Protein AF-0000000081106761 (afdb_homodimer)

InterPro domains:
  IPR008030 NmrA-like domain [PF05368] (8-275)
  IPR036291 NAD(P)-binding domain superfamily [SSF51735] (8-265)
  IPR051604 Ergot Alkaloid Biosynthesis Oxidoreductase [PTHR43162] (6-303)

Nearest PDB structures (foldseek):
  2vrc-assembly1_C  TM=8.732E-01  e=3.080E-19  Citrobacter sp. MY-5
  2vrb-assembly1_A-2  TM=8.674E-01  e=7.110E-19  Citrobacter sp. MY-5
  2jl1-assembly1_A-2  TM=8.620E-01  e=8.013E-19  Citrobacter sp. MY-5
  2vrc-assembly1_D  TM=8.469E-01  e=5.274E-19  Citrobacter sp. MY-5
  3c3x-assembly2_B  TM=8.012E-01  e=5.705E-14  Ocimum basilicum

Foldseek 3Di:
DPPQAFAEEQECCLPDFLNLNVLLLLVCLVVVGEHEYEDQDDDVSLVVSVVSVYRYAHADLLDLVRQLVSCERHQHYEDDDDQDPCLLSSLLSNLVSVLVHPRHPEYEYEAADVLVVDDPVRDFQAPSSVSRNVSVVNNLVSPGQYEYEHEYAACLPCLNFQQQQVVCVVPLEHEAQLPFFKAFHFRSNLSSVLVNLCRVVVPVGGPHYDYDGHDIDTPQVLQVLVCLQVVHHHGYDHDDLVVVCVVVCVVDVDDPNVSSNVSRVSVCRNVRNNRDDDQRSCVRVVDHTDRSSRVCNVPVVSRYHD/DPPQAFAEEQECCLPDFLNLNVLLLLVCLVVVGEYEYEDQDDDVSLVVSVVSVYRYAHADLLDLVRQLVSCERHQHYEDDDDQDPCLLSSLLSNLVSVLVHPRHPEYEYEAADVLVVDDPVRDFQAPSSVSRNVSVVNNLVSPGQYEYEHEYAACLPCLNFQQQQVVCVVPLEREAQLPFFKAFHFRSNLSSVLVNLCRVVVVVGGPHYFYDGHDIDTPQVLQVLVCLQVVHHHGYDHDDLVVVCVVVVVVDVDDPNVSSNVSRVSVCRNVRVNRDDDQRSCVRVVDHTDRSSRVCNVPVVSRYHD

Organism: NCBI:txid173218

Secondary structure (DSSP, 8-state):
--TTTSPEEESSTT-SSTTHHHHHHHHHHHTT--EEEEESS-SHHHHHHHHTT-EEEE--TT-HHHHHHHHTT-SEEEE---S-TTHHHHHHHHHHHHHTSTT--EEEEE--GGGGG--SSS--S-HHHHHHHHHHHHHHHTT--EEEEEE--BTTSTTTTHHHHHHHHHHSEE--TTTT-EE--B-HHHHHHHHHHHHHSGGGTTT-EEEE----EEHHHHHHHHHHHHTS--EE-PPPHHHHHHHHHTTS---HHHHHHHHHHHHHHHTTTT-----HHHHHHSSPPPPHHHHHHH-GGGSS--/--TTTSPEEESSTT-SSTTHHHHHHHHHHHTT--EEEEESS-SHHHHHHHHTT-EEEE--TT-HHHHHHHHTT-SEEEE---S-TTHHHHHHHHHHHHHTSTT--EEEEE--GGGGG--SSS--S-HHHHHHHHHHHHHHHTT--EEEEEE--BTTSTTTTHHHHHHHHHHSEE--TTTT-EE--B-HHHHHHHHHHHHHSGGGTTT-EEEE----EEHHHHHHHHHHHHTS--EE-PPPHHHHHHHHHTTS---HHHHHHHHHHHHHHHTTTT-----HHHHHHSSPPPPHHHHHHH-GGGSS--

Radius of gyration: 27.74 Å; Cα contacts (8 Å, |Δi|>4): 1288; chains: 2; bounding box: 49×84×64 Å

Solvent-accessible surface area (backbone atoms only — not comparable to full-atom values): 31529 Å² total; per-residue (Å²): 126,58,83,84,62,36,29,33,33,28,29,37,24,65,42,72,85,52,23,36,31,34,47,34,52,51,55,42,33,74,69,72,40,51,33,32,35,28,27,78,59,90,47,73,61,47,50,55,45,42,73,60,66,32,46,75,43,73,36,52,56,79,37,38,59,44,42,38,66,69,46,65,70,27,31,37,34,40,47,37,75,70,94,49,93,55,45,40,58,29,46,52,34,48,50,54,34,49,70,72,36,77,69,56,64,32,39,38,35,60,57,43,41,71,42,77,73,44,55,63,73,43,77,76,83,17,66,53,55,53,36,48,42,52,39,52,53,50,48,67,35,61,72,58,44,32,24,40,37,15,38,45,56,46,38,67,35,53,82,60,21,24,50,35,34,40,30,35,72,74,71,31,28,33,73,47,46,32,61,83,22,29,38,12,43,17,42,34,66,58,53,19,52,50,51,48,51,42,71,75,46,36,86,83,38,54,79,36,73,47,56,36,28,11,58,69,36,35,48,62,58,47,22,49,32,50,16,66,46,73,74,47,81,40,44,58,44,68,38,55,58,71,63,47,50,57,61,50,54,71,67,47,91,59,57,69,65,57,45,41,32,52,53,37,49,41,54,35,24,45,70,44,73,38,59,51,75,50,63,45,43,29,73,75,70,74,42,76,52,52,47,68,26,57,53,38,60,75,42,52,85,67,54,35,49,128,128,57,82,84,63,36,30,34,33,28,29,37,26,65,41,71,84,52,24,35,32,35,48,34,51,51,55,41,32,74,69,72,41,50,34,33,34,28,27,78,59,90,48,73,59,47,49,54,45,43,73,60,67,32,45,76,43,73,37,53,57,78,35,39,58,43,41,38,66,70,45,64,71,27,31,38,34,40,47,36,73,71,94,49,93,54,45,40,58,29,45,51,34,49,50,56,35,50,69,73,38,78,69,56,64,33,38,38,34,60,57,43,42,70,42,77,74,44,56,62,73,42,77,74,83,18,66,52,55,52,37,48,42,51,36,51,52,51,49,66,35,61,72,58,43,34,24,40,38,16,39,45,55,46,39,67,36,53,83,60,21,24,50,34,35,39,31,35,71,73,72,29,28,33,73,47,46,32,61,82,21,29,38,12,44,17,41,35,65,58,53,19,53,51,50,49,51,42,72,77,47,37,85,83,39,54,78,36,72,47,56,36,28,11,58,69,35,36,48,62,56,47,21,49,31,50,16,66,46,73,72,47,81,41,41,59,44,68,37,57,58,71,62,46,50,57,60,50,55,70,66,48,91,59,57,71,65,57,45,42,31,52,54,38,49,42,53,35,22,45,71,42,73,39,58,51,76,50,61,44,44,29,72,74,71,74,42,76,51,53,45,69,26,57,54,39,63,75,42,51,86,67,55,35,49,127

Sequence (612 aa):
MSDLEAPILVTGAAGRVGGVGRRVVKLLRAANLPVRAHVRQDDSRADHLRSLGAEVVVADLLKSEEVLPILQGCRKVFFCTSVSADYLEATVVMAAAARATSGIEVLVNMSQMTVAEMDLTHTTDSPQHKLQWLSEQILNWSGLPVTHLRPTVFQENFLFWQLPAAGIKQSGTIRLPFGQGCISPIASNDVAEVAVQILLNPSQYISKSVELTGPNSDMFELAKEYSNAIGTPVKYVPAQLDDWTEKVFKVATLPSHTYNHILTMVKLVEAGRYDRYTNSVESILGRPAASISSTIRQDPSRFQPFMSDLEAPILVTGAAGRVGGVGRRVVKLLRAANLPVRAHVRQDDSRADHLRSLGAEVVVADLLKSEEVLPILQGCRKVFFCTSVSADYLEATVVMAAAARATSGIEVLVNMSQMTVAEMDLTHTTDSPQHKLQWLSEQILNWSGLPVTHLRPTVFQENFLFWQLPAAGIKQSGTIRLPFGQGCISPIASNDVAEVAVQILLNPSQYISKSVELTGPNSDMFELAKEYSNAIGTPVKYVPAQLDDWTEKVFKVATLPSHTYNHILTMVKLVEAGRYDRYTNSVESILGRPAASISSTIRQDPSRFQPF

Structure (mmCIF, N/CA/C/O backbone):
data_AF-0000000081106761-model_v1
#
loop_
_entity.id
_entity.type
_entity.pdbx_description
1 polymer 'NmrA-like domain-containing protein'
#
loop_
_atom_site.group_PDB
_atom_site.id
_atom_site.type_symbol
_atom_site.label_atom_id
_atom_site.label_alt_id
_atom_site.label_comp_id
_atom_site.label_asym_id
_atom_site.label_entity_id
_atom_site.label_seq_id
_atom_site.pdbx_PDB_ins_code
_atom_site.Cartn_x
_atom_site.Cartn_y
_atom_site.Cartn_z
_atom_site.occupancy
_atom_site.B_iso_or_equiv
_atom_site.auth_seq_id
_atom_site.auth_comp_id
_atom_site.auth_asym_id
_atom_site.auth_atom_id
_atom_site.pdbx_PDB_model_num
ATOM 1 N N . MET A 1 1 ? 24.766 -3.381 -23.125 1 42.78 1 MET A N 1
ATOM 2 C CA . MET A 1 1 ? 24.875 -4.824 -22.938 1 42.78 1 MET A CA 1
ATOM 3 C C . MET A 1 1 ? 23.891 -5.578 -23.812 1 42.78 1 MET A C 1
ATOM 5 O O . MET A 1 1 ? 22.75 -5.148 -23.969 1 42.78 1 MET A O 1
ATOM 9 N N . SER A 1 2 ? 24.219 -6.473 -24.625 1 48.66 2 SER A N 1
ATOM 10 C CA . SER A 1 2 ? 23.344 -7.242 -25.5 1 48.66 2 SER A CA 1
ATOM 11 C C . SER A 1 2 ? 22.25 -7.949 -24.703 1 48.66 2 SER A C 1
ATOM 13 O O . SER A 1 2 ? 22.406 -8.188 -23.5 1 48.66 2 SER A O 1
ATOM 15 N N . ASP A 1 3 ? 20.969 -7.891 -25.094 1 54.81 3 ASP A N 1
ATOM 16 C CA . ASP A 1 3 ? 19.844 -8.617 -24.516 1 54.81 3 ASP A CA 1
ATOM 17 C C . ASP A 1 3 ? 20.312 -9.938 -23.906 1 54.81 3 ASP A C 1
ATOM 19 O O . ASP A 1 3 ? 19.781 -10.367 -22.875 1 54.81 3 ASP A O 1
ATOM 23 N N . LEU A 1 4 ? 21.359 -10.516 -24.531 1 61.94 4 LEU A N 1
ATOM 24 C CA . LEU A 1 4 ? 21.844 -11.836 -24.141 1 61.94 4 LEU A CA 1
ATOM 25 C C . LEU A 1 4 ? 22.703 -11.742 -22.875 1 61.94 4 LEU A C 1
ATOM 27 O O . LEU A 1 4 ? 22.906 -12.742 -22.188 1 61.94 4 LEU A O 1
ATOM 31 N N . GLU A 1 5 ? 22.859 -10.477 -22.5 1 78.88 5 GLU A N 1
ATOM 32 C CA . GLU A 1 5 ? 23.812 -10.383 -21.391 1 78.88 5 GLU A CA 1
ATOM 33 C C . GLU A 1 5 ? 23.156 -9.773 -20.156 1 78.88 5 GLU A C 1
ATOM 35 O O . GLU A 1 5 ? 23.656 -9.93 -19.031 1 78.88 5 GLU A O 1
ATOM 40 N N . ALA A 1 6 ? 21.984 -9.305 -20.266 1 92.5 6 ALA A N 1
ATOM 41 C CA . ALA A 1 6 ? 21.375 -8.656 -19.109 1 92.5 6 ALA A CA 1
ATOM 42 C C . ALA A 1 6 ? 20.625 -9.664 -18.234 1 92.5 6 ALA A C 1
ATOM 44 O O . ALA A 1 6 ? 19.797 -10.43 -18.75 1 92.5 6 ALA A O 1
ATOM 45 N N . PRO A 1 7 ? 20.922 -9.75 -17.016 1 96.94 7 PRO A N 1
ATOM 46 C CA . PRO A 1 7 ? 20.234 -10.719 -16.156 1 96.94 7 PRO A CA 1
ATOM 47 C C . PRO A 1 7 ? 18.734 -10.461 -16.062 1 96.94 7 PRO A C 1
ATOM 49 O O . PRO A 1 7 ? 18.312 -9.297 -16.062 1 96.94 7 PRO A O 1
ATOM 52 N N . ILE A 1 8 ? 17.984 -11.523 -16.047 1 98.44 8 ILE A N 1
ATOM 53 C CA . ILE A 1 8 ? 16.547 -11.461 -15.766 1 98.44 8 ILE A CA 1
ATOM 54 C C . ILE A 1 8 ? 16.312 -11.539 -14.266 1 98.44 8 ILE A C 1
ATOM 56 O O . ILE A 1 8 ? 16.734 -12.492 -13.602 1 98.44 8 ILE A O 1
ATOM 60 N N . LEU A 1 9 ? 15.672 -10.516 -13.695 1 98.69 9 LEU A N 1
ATOM 61 C CA . LEU A 1 9 ? 15.375 -10.516 -12.266 1 98.69 9 LEU A CA 1
ATOM 62 C C . LEU A 1 9 ? 14.141 -11.359 -11.961 1 98.69 9 LEU A C 1
ATOM 64 O O . LEU A 1 9 ? 13.086 -11.164 -12.578 1 98.69 9 LEU A O 1
ATOM 68 N N . VAL A 1 10 ? 14.281 -12.281 -11.086 1 98.38 10 VAL A N 1
ATOM 69 C CA . VAL A 1 10 ? 13.172 -13.086 -10.57 1 98.38 10 VAL A CA 1
ATOM 70 C C . VAL A 1 10 ? 13.047 -12.891 -9.062 1 98.38 10 VAL A C 1
ATOM 72 O O . VAL A 1 10 ? 13.969 -13.219 -8.305 1 98.38 10 VAL A O 1
ATOM 75 N N . THR A 1 11 ? 11.922 -12.344 -8.633 1 97.25 11 THR A N 1
ATOM 76 C CA . THR A 1 11 ? 11.734 -12.172 -7.199 1 97.25 11 THR A CA 1
ATOM 77 C C . THR A 1 11 ? 11.023 -13.375 -6.594 1 97.25 11 THR A C 1
ATOM 79 O O . THR A 1 11 ? 10.398 -14.156 -7.312 1 97.25 11 THR A O 1
ATOM 82 N N . GLY A 1 12 ? 11.141 -13.508 -5.246 1 91.38 12 GLY A N 1
ATOM 83 C CA . GLY A 1 12 ? 10.547 -14.664 -4.594 1 91.38 12 GLY A CA 1
ATOM 84 C C . GLY A 1 12 ? 11.094 -15.984 -5.105 1 91.38 12 GLY A C 1
ATOM 85 O O . GLY A 1 12 ? 10.367 -16.969 -5.184 1 91.38 12 GLY A O 1
ATOM 86 N N . ALA A 1 13 ? 12.281 -16.016 -5.441 1 84.94 13 ALA A N 1
ATOM 87 C CA . ALA A 1 13 ? 12.883 -17.141 -6.16 1 84.94 13 ALA A CA 1
ATOM 88 C C . ALA A 1 13 ? 12.992 -18.375 -5.27 1 84.94 13 ALA A C 1
ATOM 90 O O . ALA A 1 13 ? 13.164 -19.484 -5.762 1 84.94 13 ALA A O 1
ATOM 91 N N . ALA A 1 14 ? 12.852 -18.109 -3.99 1 79.75 14 ALA A N 1
ATOM 92 C CA . ALA A 1 14 ? 12.922 -19.25 -3.078 1 79.75 14 ALA A CA 1
ATOM 93 C C . ALA A 1 14 ? 11.57 -19.5 -2.416 1 79.75 14 ALA A C 1
ATOM 95 O O . ALA A 1 14 ? 11.5 -20.094 -1.337 1 79.75 14 ALA A O 1
ATOM 96 N N . GLY A 1 15 ? 10.562 -19.031 -3.025 1 74.62 15 GLY A N 1
ATOM 97 C CA . GLY A 1 15 ? 9.234 -19.156 -2.436 1 74.62 15 GLY A CA 1
ATOM 98 C C . GLY A 1 15 ? 8.758 -20.594 -2.332 1 74.62 15 GLY A C 1
ATOM 99 O O . GLY A 1 15 ? 9.242 -21.469 -3.053 1 74.62 15 GLY A O 1
ATOM 100 N N . ARG A 1 16 ? 7.871 -20.797 -1.34 1 64.12 16 ARG A N 1
ATOM 101 C CA . ARG A 1 16 ? 7.355 -22.141 -1.062 1 64.12 16 ARG A CA 1
ATOM 102 C C . ARG A 1 16 ? 6.086 -22.406 -1.856 1 64.12 16 ARG A C 1
ATOM 104 O O . ARG A 1 16 ? 6.066 -23.281 -2.725 1 64.12 16 ARG A O 1
ATOM 111 N N . VAL A 1 17 ? 5.16 -21.516 -1.608 1 53.62 17 VAL A N 1
ATOM 112 C CA . VAL A 1 17 ? 3.859 -21.828 -2.199 1 53.62 17 VAL A CA 1
ATOM 113 C C . VAL A 1 17 ? 3.926 -21.641 -3.713 1 53.62 17 VAL A C 1
ATOM 115 O O . VAL A 1 17 ? 4.254 -20.547 -4.199 1 53.62 17 VAL A O 1
ATOM 118 N N . GLY A 1 18 ? 3.668 -22.672 -4.312 1 63.12 18 GLY A N 1
ATOM 119 C CA . GLY A 1 18 ? 3.709 -22.797 -5.762 1 63.12 18 GLY A CA 1
ATOM 120 C C . GLY A 1 18 ? 5.117 -22.75 -6.324 1 63.12 18 GLY A C 1
ATOM 121 O O . GLY A 1 18 ? 5.391 -23.359 -7.367 1 63.12 18 GLY A O 1
ATOM 122 N N . GLY A 1 19 ? 5.992 -22.172 -5.598 1 83.06 19 GLY A N 1
ATOM 123 C CA . GLY A 1 19 ? 7.398 -22.125 -5.957 1 83.06 19 GLY A CA 1
ATOM 124 C C . GLY A 1 19 ? 7.633 -21.703 -7.398 1 83.06 19 GLY A C 1
ATOM 125 O O . GLY A 1 19 ? 8.523 -22.25 -8.062 1 83.06 19 GLY A O 1
ATOM 126 N N . VAL A 1 20 ? 6.73 -20.828 -7.863 1 92.19 20 VAL A N 1
ATOM 127 C CA . VAL A 1 20 ? 6.797 -20.453 -9.266 1 92.19 20 VAL A CA 1
ATOM 128 C C . VAL A 1 20 ? 8.117 -19.75 -9.555 1 92.19 20 VAL A C 1
ATOM 130 O O . VAL A 1 20 ? 8.758 -20 -10.57 1 92.19 20 VAL A O 1
ATOM 133 N N . GLY A 1 21 ? 8.578 -18.859 -8.641 1 94.56 21 GLY A N 1
ATOM 134 C CA . GLY A 1 21 ? 9.836 -18.156 -8.82 1 94.56 21 GLY A CA 1
ATOM 135 C C . GLY A 1 21 ? 11.023 -19.078 -9.008 1 94.56 21 GLY A C 1
ATOM 136 O O . GLY A 1 21 ? 11.836 -18.859 -9.906 1 94.56 21 GLY A O 1
ATOM 137 N N . ARG A 1 22 ? 11.086 -20.109 -8.227 1 93.88 22 ARG A N 1
ATOM 138 C CA . ARG A 1 22 ? 12.172 -21.078 -8.32 1 93.88 22 ARG A CA 1
ATOM 139 C C . ARG A 1 22 ? 12.141 -21.812 -9.664 1 93.88 22 ARG A C 1
ATOM 141 O O . ARG A 1 22 ? 13.188 -22.047 -10.273 1 93.88 22 ARG A O 1
ATOM 148 N N . ARG A 1 23 ? 10.992 -22.141 -10.109 1 94.81 23 ARG A N 1
ATOM 149 C CA . ARG A 1 23 ? 10.836 -22.859 -11.375 1 94.81 23 ARG A CA 1
ATOM 150 C C . ARG A 1 23 ? 11.203 -21.969 -12.555 1 94.81 23 ARG A C 1
ATOM 152 O O . ARG A 1 23 ? 11.805 -22.438 -13.523 1 94.81 23 ARG A O 1
ATOM 159 N N . VAL A 1 24 ? 10.828 -20.703 -12.445 1 97.62 24 VAL A N 1
ATOM 160 C CA . VAL A 1 24 ? 11.203 -19.75 -13.484 1 97.62 24 VAL A CA 1
ATOM 161 C C . VAL A 1 24 ? 12.727 -19.656 -13.57 1 97.62 24 VAL A C 1
ATOM 163 O O . VAL A 1 24 ? 13.305 -19.703 -14.656 1 97.62 24 VAL A O 1
ATOM 166 N N . VAL A 1 25 ? 13.398 -19.594 -12.398 1 97.5 25 VAL A N 1
ATOM 167 C CA . VAL A 1 25 ? 14.852 -19.531 -12.359 1 97.5 25 VAL A CA 1
ATOM 168 C C . VAL A 1 25 ? 15.445 -20.781 -13.016 1 97.5 25 VAL A C 1
ATOM 170 O O . VAL A 1 25 ? 16.344 -20.672 -13.852 1 97.5 25 VAL A O 1
ATOM 173 N N . LYS A 1 26 ? 14.93 -21.953 -12.688 1 96.81 26 LYS A N 1
ATOM 174 C CA . LYS A 1 26 ? 15.414 -23.219 -13.227 1 96.81 26 LYS A CA 1
ATOM 175 C C . LYS A 1 26 ? 15.297 -23.25 -14.75 1 96.81 26 LYS A C 1
ATOM 177 O O . LYS A 1 26 ? 16.25 -23.609 -15.445 1 96.81 26 LYS A O 1
ATOM 182 N N . LEU A 1 27 ? 14.164 -22.875 -15.258 1 97.5 27 LEU A N 1
ATOM 183 C CA . LEU A 1 27 ? 13.898 -22.906 -16.688 1 97.5 27 LEU A CA 1
ATOM 184 C C . LEU A 1 27 ? 14.797 -21.922 -17.438 1 97.5 27 LEU A C 1
ATOM 186 O O . LEU A 1 27 ? 15.352 -22.266 -18.484 1 97.5 27 LEU A O 1
ATOM 190 N N . LEU A 1 28 ? 14.961 -20.703 -16.891 1 98 28 LEU A N 1
ATOM 191 C CA . LEU A 1 28 ? 15.805 -19.703 -17.531 1 98 28 LEU A CA 1
ATOM 192 C C . LEU A 1 28 ? 17.266 -20.125 -17.531 1 98 28 LEU A C 1
ATOM 194 O O . LEU A 1 28 ? 17.969 -19.969 -18.531 1 98 28 LEU A O 1
ATOM 198 N N . ARG A 1 29 ? 17.703 -20.719 -16.422 1 97.56 29 ARG A N 1
ATOM 199 C CA . ARG A 1 29 ? 19.078 -21.172 -16.328 1 97.56 29 ARG A CA 1
ATOM 200 C C . ARG A 1 29 ? 19.344 -22.375 -17.234 1 97.56 29 ARG A C 1
ATOM 202 O O . ARG A 1 29 ? 20.422 -22.484 -17.828 1 97.56 29 ARG A O 1
ATOM 209 N N . ALA A 1 30 ? 18.375 -23.25 -17.328 1 96.81 30 ALA A N 1
ATOM 210 C CA . ALA A 1 30 ? 18.484 -24.375 -18.25 1 96.81 30 ALA A CA 1
ATOM 211 C C . ALA A 1 30 ? 18.641 -23.906 -19.688 1 96.81 30 ALA A C 1
ATOM 213 O O . ALA A 1 30 ? 19.266 -24.578 -20.516 1 96.81 30 ALA A O 1
ATOM 214 N N . ALA A 1 31 ? 18.141 -22.75 -19.984 1 95.88 31 ALA A N 1
ATOM 215 C CA . ALA A 1 31 ? 18.266 -22.141 -21.312 1 95.88 31 ALA A CA 1
ATOM 216 C C . ALA A 1 31 ? 19.531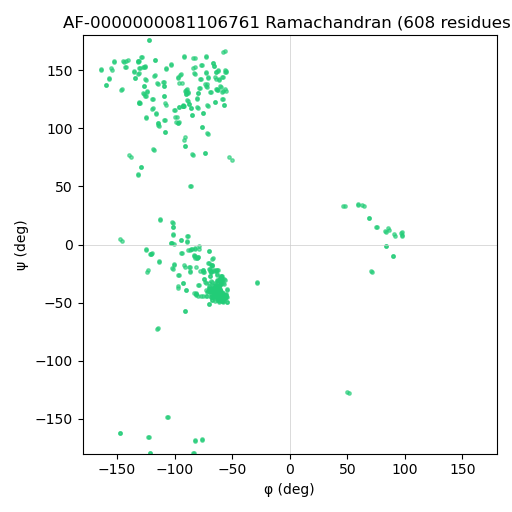 -21.297 -21.406 1 95.88 31 ALA A C 1
ATOM 218 O O . ALA A 1 31 ? 19.719 -20.547 -22.375 1 95.88 31 ALA A O 1
ATOM 219 N N . ASN A 1 32 ? 20.391 -21.328 -20.422 1 95.94 32 ASN A N 1
ATOM 220 C CA . ASN A 1 32 ? 21.688 -20.656 -20.328 1 95.94 32 ASN A CA 1
ATOM 221 C C . ASN A 1 32 ? 21.531 -19.141 -20.359 1 95.94 32 ASN A C 1
ATOM 223 O O . ASN A 1 32 ? 22.344 -18.438 -20.969 1 95.94 32 ASN A O 1
ATOM 227 N N . LEU A 1 33 ? 20.484 -18.672 -19.797 1 97.25 33 LEU A N 1
ATOM 228 C CA . LEU A 1 33 ? 20.266 -17.234 -19.672 1 97.25 33 LEU A CA 1
ATOM 229 C C . LEU A 1 33 ? 20.703 -16.75 -18.281 1 97.25 33 LEU A C 1
ATOM 231 O O . LEU A 1 33 ? 20.547 -17.453 -17.297 1 97.25 33 LEU A O 1
ATOM 235 N N . PRO A 1 34 ? 21.25 -15.586 -18.234 1 97.69 34 PRO A N 1
ATOM 236 C CA . PRO A 1 34 ? 21.625 -15.031 -16.922 1 97.69 34 PRO A CA 1
ATOM 237 C C . PRO A 1 34 ? 20.406 -14.672 -16.078 1 97.69 34 PRO A C 1
ATOM 239 O O . PRO A 1 34 ? 19.469 -14.039 -16.562 1 97.69 34 PRO A O 1
ATOM 242 N N . VAL A 1 35 ? 20.438 -15.117 -14.859 1 98.25 35 VAL A N 1
ATOM 243 C CA . VAL A 1 35 ? 19.328 -14.875 -13.953 1 98.25 35 VAL A CA 1
ATOM 244 C C . VAL A 1 35 ? 19.844 -14.242 -12.656 1 98.25 35 VAL A C 1
ATOM 246 O O . VAL A 1 35 ? 20.859 -14.672 -12.117 1 98.25 35 VAL A O 1
ATOM 249 N N . ARG A 1 36 ? 19.25 -13.18 -12.234 1 98.25 36 ARG A N 1
ATOM 250 C CA . ARG A 1 36 ? 19.391 -12.633 -10.891 1 98.25 36 ARG A CA 1
ATOM 251 C C . ARG A 1 36 ? 18.203 -13.039 -10.008 1 98.25 36 ARG A C 1
ATOM 253 O O . ARG A 1 36 ? 17.094 -12.562 -10.203 1 98.25 36 ARG A O 1
ATOM 260 N N . ALA A 1 37 ? 18.469 -13.914 -9.055 1 98 37 ALA A N 1
ATOM 261 C CA . ALA A 1 37 ? 17.438 -14.5 -8.211 1 98 37 ALA A CA 1
ATOM 262 C C . ALA A 1 37 ? 17.359 -13.797 -6.859 1 98 37 ALA A C 1
ATOM 264 O O . ALA A 1 37 ? 18.297 -13.898 -6.051 1 98 37 ALA A O 1
ATOM 265 N N . HIS A 1 38 ? 16.234 -13.172 -6.605 1 97.69 38 HIS A N 1
ATOM 266 C CA . HIS A 1 38 ? 16.031 -12.445 -5.355 1 97.69 38 HIS A CA 1
ATOM 267 C C . HIS A 1 38 ? 15.445 -13.352 -4.281 1 97.69 38 HIS A C 1
ATOM 269 O O . HIS A 1 38 ? 14.5 -14.102 -4.543 1 97.69 38 HIS A O 1
ATOM 275 N N . VAL A 1 39 ? 16.047 -13.258 -3.09 1 94.88 39 VAL A N 1
ATOM 276 C CA . VAL A 1 39 ? 15.523 -13.945 -1.918 1 94.88 39 VAL A CA 1
ATOM 277 C C . VAL A 1 39 ? 15.453 -12.977 -0.738 1 94.88 39 VAL A C 1
ATOM 279 O O . VAL A 1 39 ? 16.125 -11.953 -0.729 1 94.88 39 VAL A O 1
ATOM 282 N N . ARG A 1 40 ? 14.625 -13.289 0.223 1 89.62 40 ARG A N 1
ATOM 283 C CA . ARG A 1 40 ? 14.508 -12.469 1.425 1 89.62 40 ARG A CA 1
ATOM 284 C C . ARG A 1 40 ? 15.648 -12.758 2.396 1 89.62 40 ARG A C 1
ATOM 286 O O . ARG A 1 40 ? 16.094 -11.875 3.129 1 89.62 40 ARG A O 1
ATOM 293 N N . GLN A 1 41 ? 16 -14.031 2.355 1 88.38 41 GLN A N 1
ATOM 294 C CA . GLN A 1 41 ? 17.062 -14.492 3.236 1 88.38 41 GLN A CA 1
ATOM 295 C C . GLN A 1 41 ? 18.047 -15.398 2.49 1 88.38 41 GLN A C 1
ATOM 297 O O . GLN A 1 41 ? 17.641 -16.156 1.614 1 88.38 41 GLN A O 1
ATOM 302 N N . ASP A 1 42 ? 19.266 -15.289 2.959 1 89.62 42 ASP A N 1
ATOM 303 C CA . ASP A 1 42 ? 20.297 -16.125 2.381 1 89.62 42 ASP A CA 1
ATOM 304 C C . ASP A 1 42 ? 20.422 -17.453 3.143 1 89.62 42 ASP A C 1
ATOM 306 O O . ASP A 1 42 ? 21.312 -17.594 3.99 1 89.62 42 ASP A O 1
ATOM 310 N N . ASP A 1 43 ? 19.641 -18.344 2.799 1 89.88 43 ASP A N 1
ATOM 311 C CA . ASP A 1 43 ? 19.625 -19.641 3.477 1 89.88 43 ASP A CA 1
ATOM 312 C C . ASP A 1 43 ? 19.875 -20.781 2.49 1 89.88 43 ASP A C 1
ATOM 314 O O . ASP A 1 43 ? 20.391 -20.547 1.398 1 89.88 43 ASP A O 1
ATOM 318 N N . SER A 1 44 ? 19.609 -22 2.883 1 84.81 44 SER A N 1
ATOM 319 C CA . SER A 1 44 ? 19.906 -23.172 2.068 1 84.81 44 SER A CA 1
ATOM 320 C C . SER A 1 44 ? 19.156 -23.125 0.735 1 84.81 44 SER A C 1
ATOM 322 O O . SER A 1 44 ? 19.641 -23.641 -0.27 1 84.81 44 SER A O 1
ATOM 324 N N . ARG A 1 45 ? 18.109 -22.594 0.636 1 83.75 45 ARG A N 1
ATOM 325 C CA . ARG A 1 45 ? 17.344 -22.469 -0.606 1 83.75 45 ARG A CA 1
ATOM 326 C C . ARG A 1 45 ? 18.078 -21.578 -1.605 1 83.75 45 ARG A C 1
ATOM 328 O O . ARG A 1 45 ? 18.047 -21.828 -2.812 1 83.75 45 ARG A O 1
ATOM 335 N N . ALA A 1 46 ? 18.688 -20.562 -1.057 1 90.12 46 ALA A N 1
ATOM 336 C CA . ALA A 1 46 ? 19.531 -19.703 -1.882 1 90.12 46 ALA A CA 1
ATOM 337 C C . ALA A 1 46 ? 20.703 -20.484 -2.477 1 90.12 46 ALA A C 1
ATOM 339 O O . ALA A 1 46 ? 21.109 -20.25 -3.615 1 90.12 46 ALA A O 1
ATOM 340 N N . ASP A 1 47 ? 21.141 -21.484 -1.733 1 93.19 47 ASP A N 1
ATOM 341 C CA . ASP A 1 47 ? 22.234 -22.312 -2.215 1 93.19 47 ASP A CA 1
ATOM 342 C C . ASP A 1 47 ? 21.828 -23.109 -3.449 1 93.19 47 ASP A C 1
ATOM 344 O O . ASP A 1 47 ? 22.609 -23.266 -4.387 1 93.19 47 ASP A O 1
ATOM 348 N N . HIS A 1 48 ? 20.672 -23.562 -3.422 1 92 48 HIS A N 1
ATOM 349 C CA . HIS A 1 48 ? 20.156 -24.312 -4.566 1 92 48 HIS A CA 1
ATOM 350 C C . HIS A 1 48 ? 20.109 -23.422 -5.812 1 92 48 HIS A C 1
ATOM 352 O O . HIS A 1 48 ? 20.484 -23.859 -6.902 1 92 48 HIS A O 1
ATOM 358 N N . LEU A 1 49 ? 19.703 -22.203 -5.672 1 95.56 49 LEU A N 1
ATOM 359 C CA . LEU A 1 49 ? 19.656 -21.266 -6.781 1 95.56 49 LEU A CA 1
ATOM 360 C C . LEU A 1 49 ? 21.047 -20.984 -7.332 1 95.56 49 LEU A C 1
ATOM 362 O O . LEU A 1 49 ? 21.25 -20.938 -8.547 1 95.56 49 LEU A O 1
ATOM 366 N N . ARG A 1 50 ? 22 -20.891 -6.406 1 96.25 50 ARG A N 1
ATOM 367 C CA . ARG A 1 50 ? 23.375 -20.703 -6.82 1 96.25 50 ARG A CA 1
ATOM 368 C C . ARG A 1 50 ? 23.891 -21.906 -7.605 1 96.25 50 ARG A C 1
ATOM 370 O O . ARG A 1 50 ? 24.625 -21.75 -8.586 1 96.25 50 ARG A O 1
ATOM 377 N N . SER A 1 51 ? 23.5 -23.031 -7.191 1 96 51 SER A N 1
ATOM 378 C CA . SER A 1 51 ? 23.938 -24.266 -7.848 1 96 51 SER A CA 1
ATOM 379 C C . SER A 1 51 ? 23.391 -24.344 -9.273 1 96 51 SER A C 1
ATOM 381 O O . SER A 1 51 ? 23.984 -25.016 -10.125 1 96 51 SER A O 1
ATOM 383 N N . LEU A 1 52 ? 22.312 -23.641 -9.586 1 96 52 LEU A N 1
ATOM 384 C CA . LEU A 1 52 ? 21.734 -23.578 -10.922 1 96 52 LEU A CA 1
ATOM 385 C C . LEU A 1 52 ? 22.469 -22.562 -11.789 1 96 52 LEU A C 1
ATOM 387 O O . LEU A 1 52 ? 22.172 -22.438 -12.984 1 96 52 LEU A O 1
ATOM 391 N N . GLY A 1 53 ? 23.344 -21.766 -11.148 1 97 53 GLY A N 1
ATOM 392 C CA . GLY A 1 53 ? 24.109 -20.766 -11.883 1 97 53 GLY A CA 1
ATOM 393 C C . GLY A 1 53 ? 23.484 -19.375 -11.812 1 97 53 GLY A C 1
ATOM 394 O O . GLY A 1 53 ? 23.891 -18.469 -12.547 1 97 53 GLY A O 1
ATOM 395 N N . ALA A 1 54 ? 22.531 -19.188 -10.984 1 97.5 54 ALA A N 1
ATOM 396 C CA . ALA A 1 54 ? 21.891 -17.891 -10.844 1 97.5 54 ALA A CA 1
ATOM 397 C C . ALA A 1 54 ? 22.703 -16.969 -9.93 1 97.5 54 ALA A C 1
ATOM 399 O O . ALA A 1 54 ? 23.375 -17.453 -9.008 1 97.5 54 ALA A O 1
ATOM 400 N N . GLU A 1 55 ? 22.703 -15.688 -10.172 1 97.44 55 GLU A N 1
ATOM 401 C CA . GLU A 1 55 ? 23.156 -14.672 -9.227 1 97.44 55 GLU A CA 1
ATOM 402 C C . GLU A 1 55 ? 22.125 -14.445 -8.125 1 97.44 55 GLU A C 1
ATOM 404 O O . GLU A 1 55 ? 21.031 -13.945 -8.383 1 97.44 55 GLU A O 1
ATOM 409 N N . VAL A 1 56 ? 22.531 -14.828 -6.898 1 97.56 56 VAL A N 1
ATOM 410 C CA . VAL A 1 56 ? 21.594 -14.672 -5.797 1 97.56 56 VAL A CA 1
ATOM 411 C C . VAL A 1 56 ? 21.766 -13.297 -5.152 1 97.56 56 VAL A C 1
ATOM 413 O O . VAL A 1 56 ? 22.891 -12.898 -4.84 1 97.56 56 VAL A O 1
ATOM 416 N N . VAL A 1 57 ? 20.656 -12.57 -4.992 1 97.62 57 VAL A N 1
ATOM 417 C CA . VAL A 1 57 ? 20.672 -11.281 -4.324 1 97.62 57 VAL A CA 1
ATOM 418 C C . VAL A 1 57 ? 19.672 -11.266 -3.178 1 97.62 57 VAL A C 1
ATOM 420 O O . VAL A 1 57 ? 18.594 -11.867 -3.285 1 97.62 57 VAL A O 1
ATOM 423 N N . VAL A 1 58 ? 20.078 -10.625 -2.113 1 96.94 58 VAL A N 1
ATOM 424 C CA . VAL A 1 58 ? 19.219 -10.508 -0.934 1 96.94 58 VAL A CA 1
ATOM 425 C C . VAL A 1 58 ? 18.734 -9.062 -0.799 1 96.94 58 VAL A C 1
ATOM 427 O O . VAL A 1 58 ? 19.531 -8.125 -0.836 1 96.94 58 VAL A O 1
ATOM 430 N N . ALA A 1 59 ? 17.422 -8.891 -0.666 1 97.38 59 ALA A N 1
ATOM 431 C CA . ALA A 1 59 ? 16.844 -7.562 -0.48 1 97.38 59 ALA A CA 1
ATOM 432 C C . ALA A 1 59 ? 15.484 -7.652 0.199 1 97.38 59 ALA A C 1
ATOM 434 O O . ALA A 1 59 ? 14.758 -8.633 0.022 1 97.38 59 ALA A O 1
ATOM 435 N N . ASP A 1 60 ? 15.172 -6.754 1.035 1 97 60 ASP A N 1
ATOM 436 C CA . ASP A 1 60 ? 13.82 -6.527 1.529 1 97 60 ASP A CA 1
ATOM 437 C C . ASP A 1 60 ? 13 -5.727 0.523 1 97 60 ASP A C 1
ATOM 439 O O . ASP A 1 60 ? 13.305 -4.566 0.241 1 97 60 ASP A O 1
ATOM 443 N N . LEU A 1 61 ? 11.977 -6.281 0.039 1 97.5 61 LEU A N 1
ATOM 444 C CA . LEU A 1 61 ? 11.203 -5.68 -1.041 1 97.5 61 LEU A CA 1
ATOM 445 C C . LEU A 1 61 ? 10.445 -4.449 -0.546 1 97.5 61 LEU A C 1
ATOM 447 O O . LEU A 1 61 ? 9.891 -3.691 -1.347 1 97.5 61 LEU A O 1
ATOM 451 N N . LEU A 1 62 ? 10.508 -4.191 0.785 1 97.12 62 LEU A N 1
ATOM 452 C CA . LEU A 1 62 ? 9.859 -3.01 1.337 1 97.12 62 LEU A CA 1
ATOM 453 C C . LEU A 1 62 ? 10.836 -1.845 1.431 1 97.12 62 LEU A C 1
ATOM 455 O O . LEU A 1 62 ? 10.445 -0.725 1.769 1 97.12 62 LEU A O 1
ATOM 459 N N . LYS A 1 63 ? 12.047 -2.135 1.163 1 97.81 63 LYS A N 1
ATOM 460 C CA . LYS A 1 63 ? 13.094 -1.121 1.238 1 97.81 63 LYS A CA 1
ATOM 461 C C . LYS A 1 63 ? 13.594 -0.743 -0.153 1 97.81 63 LYS A C 1
ATOM 463 O O . LYS A 1 63 ? 14.391 -1.469 -0.75 1 97.81 63 LYS A O 1
ATOM 468 N N . SER A 1 64 ? 13.219 0.416 -0.583 1 98.25 64 SER A N 1
ATOM 469 C CA . SER A 1 64 ? 13.562 0.846 -1.935 1 98.25 64 SER A CA 1
ATOM 470 C C . SER A 1 64 ? 15.07 0.892 -2.133 1 98.25 64 SER A C 1
ATOM 472 O O . SER A 1 64 ? 15.57 0.61 -3.225 1 98.25 64 SER A O 1
ATOM 474 N N . GLU A 1 65 ? 15.82 1.236 -1.09 1 97.88 65 GLU A N 1
ATOM 475 C CA . GLU A 1 65 ? 17.281 1.348 -1.172 1 97.88 65 GLU A CA 1
ATOM 476 C C . GLU A 1 65 ? 17.922 -0.017 -1.389 1 97.88 65 GLU A C 1
ATOM 478 O O . GLU A 1 65 ? 19.078 -0.103 -1.784 1 97.88 65 GLU A O 1
ATOM 483 N N . GLU A 1 66 ? 17.219 -1.079 -1.122 1 98.06 66 GLU A N 1
ATOM 484 C CA . GLU A 1 66 ? 17.703 -2.43 -1.382 1 98.06 66 GLU A CA 1
ATOM 485 C C . GLU A 1 66 ? 17.188 -2.961 -2.711 1 98.06 66 GLU A C 1
ATOM 487 O O . GLU A 1 66 ? 17.828 -3.785 -3.359 1 98.06 66 GLU A O 1
ATOM 492 N N . VAL A 1 67 ? 16.031 -2.465 -3.168 1 98.5 67 VAL A N 1
ATOM 493 C CA . VAL A 1 67 ? 15.375 -2.975 -4.367 1 98.5 67 VAL A CA 1
ATOM 494 C C . VAL A 1 67 ? 16.016 -2.35 -5.609 1 98.5 67 VAL A C 1
ATOM 496 O O . VAL A 1 67 ? 16.266 -3.041 -6.598 1 98.5 67 VAL A O 1
ATOM 499 N N . LEU A 1 68 ? 16.281 -1.056 -5.582 1 98.5 68 LEU A N 1
ATOM 500 C CA . LEU A 1 68 ? 16.828 -0.365 -6.746 1 98.5 68 LEU A CA 1
ATOM 501 C C . LEU A 1 68 ? 18.125 -1.026 -7.215 1 98.5 68 LEU A C 1
ATOM 503 O O . LEU A 1 68 ? 18.266 -1.334 -8.398 1 98.5 68 LEU A O 1
ATOM 507 N N . PRO A 1 69 ? 19.062 -1.382 -6.285 1 97.69 69 PRO A N 1
ATOM 508 C CA . PRO A 1 69 ? 20.312 -1.979 -6.73 1 97.69 69 PRO A CA 1
ATOM 509 C C . PRO A 1 69 ? 20.125 -3.316 -7.438 1 97.69 69 PRO A C 1
ATOM 511 O O . PRO A 1 69 ? 20.859 -3.631 -8.383 1 97.69 69 PRO A O 1
ATOM 514 N N . ILE A 1 70 ? 19.125 -4.043 -7.078 1 97.44 70 ILE A N 1
ATOM 515 C CA . ILE A 1 70 ? 19.047 -5.383 -7.652 1 97.44 70 ILE A CA 1
ATOM 516 C C . ILE A 1 70 ? 18.391 -5.312 -9.031 1 97.44 70 ILE A C 1
ATOM 518 O O . ILE A 1 70 ? 18.422 -6.285 -9.789 1 97.44 70 ILE A O 1
ATOM 522 N N . LEU A 1 71 ? 17.844 -4.207 -9.398 1 98.06 71 LEU A N 1
ATOM 523 C CA . LEU A 1 71 ? 17.266 -4.012 -10.727 1 98.06 71 LEU A CA 1
ATOM 524 C C . LEU A 1 71 ? 18.328 -3.543 -11.719 1 98.06 71 LEU A C 1
ATOM 526 O O . LEU A 1 71 ? 18.109 -3.59 -12.93 1 98.06 71 LEU A O 1
ATOM 530 N N . GLN A 1 72 ? 19.438 -3.012 -11.195 1 95.88 72 GLN A N 1
ATOM 531 C CA . GLN A 1 72 ? 20.453 -2.422 -12.078 1 95.88 72 GLN A CA 1
ATOM 532 C C . GLN A 1 72 ? 20.969 -3.443 -13.086 1 95.88 72 GLN A C 1
ATOM 534 O O . GLN A 1 72 ? 21.375 -4.547 -12.711 1 95.88 72 GLN A O 1
ATOM 539 N N . GLY A 1 73 ? 20.891 -3.086 -14.375 1 95.69 73 GLY A N 1
ATOM 540 C CA . GLY A 1 73 ? 21.391 -3.934 -15.445 1 95.69 73 GLY A CA 1
ATOM 541 C C . GLY A 1 73 ? 20.344 -4.906 -15.961 1 95.69 73 GLY A C 1
ATOM 542 O O . GLY A 1 73 ? 20.562 -5.578 -16.969 1 95.69 73 GLY A O 1
ATOM 543 N N . CYS A 1 74 ? 19.234 -5.031 -15.32 1 97.62 74 CYS A N 1
ATOM 544 C CA . CYS A 1 74 ? 18.188 -5.941 -15.758 1 97.62 74 CYS A CA 1
ATOM 545 C C . CYS A 1 74 ? 17.312 -5.293 -16.828 1 97.62 74 CYS A C 1
ATOM 547 O O . CYS A 1 74 ? 17.156 -4.07 -16.844 1 97.62 74 CYS A O 1
ATOM 549 N N . ARG A 1 75 ? 16.766 -6.102 -17.641 1 97.5 75 ARG A N 1
ATOM 550 C CA . ARG A 1 75 ? 15.852 -5.609 -18.656 1 97.5 75 ARG A CA 1
ATOM 551 C C . ARG A 1 75 ? 14.484 -6.289 -18.562 1 97.5 75 ARG A C 1
ATOM 553 O O . ARG A 1 75 ? 13.5 -5.805 -19.109 1 97.5 75 ARG A O 1
ATOM 560 N N . LYS A 1 76 ? 14.508 -7.449 -17.953 1 98.38 76 LYS A N 1
ATOM 561 C CA . LYS A 1 76 ? 13.297 -8.234 -17.75 1 98.38 76 LYS A CA 1
ATOM 562 C C . LYS A 1 76 ? 13.117 -8.617 -16.281 1 98.38 76 LYS A C 1
ATOM 564 O O . LYS A 1 76 ? 14.086 -8.961 -15.609 1 98.38 76 LYS A O 1
ATOM 569 N N . VAL A 1 77 ? 11.867 -8.484 -15.805 1 98.69 77 VAL A N 1
ATOM 570 C CA . VAL A 1 77 ? 11.578 -8.727 -14.398 1 98.69 77 VAL A CA 1
ATOM 571 C C . VAL A 1 77 ? 10.375 -9.664 -14.273 1 98.69 77 VAL A C 1
ATOM 573 O O . VAL A 1 77 ? 9.336 -9.43 -14.891 1 98.69 77 VAL A O 1
ATOM 576 N N . PHE A 1 78 ? 10.547 -10.734 -13.625 1 98.62 78 PHE A N 1
ATOM 577 C CA . PHE A 1 78 ? 9.422 -11.523 -13.133 1 98.62 78 PHE A CA 1
ATOM 578 C C . PHE A 1 78 ? 9.156 -11.219 -11.664 1 98.62 78 PHE A C 1
ATOM 580 O O . PHE A 1 78 ? 9.914 -11.648 -10.781 1 98.62 78 PHE A O 1
ATOM 587 N N . PHE A 1 79 ? 8.117 -10.492 -11.414 1 98.44 79 PHE A N 1
ATOM 588 C CA . PHE A 1 79 ? 7.797 -10.023 -10.07 1 98.44 79 PHE A CA 1
ATOM 589 C C . PHE A 1 79 ? 6.777 -10.945 -9.406 1 98.44 79 PHE A C 1
ATOM 591 O O . PHE A 1 79 ? 5.582 -10.875 -9.703 1 98.44 79 PHE A O 1
ATOM 598 N N . CYS A 1 80 ? 7.238 -11.734 -8.508 1 95.5 80 CYS A N 1
ATOM 599 C CA . CYS A 1 80 ? 6.453 -12.711 -7.762 1 95.5 80 CYS A CA 1
ATOM 600 C C . CYS A 1 80 ? 6.711 -12.602 -6.266 1 95.5 80 CYS A C 1
ATOM 602 O O . CYS A 1 80 ? 7.863 -12.641 -5.824 1 95.5 80 CYS A O 1
ATOM 604 N N . THR A 1 81 ? 5.629 -12.367 -5.555 1 91.5 81 THR A N 1
ATOM 605 C CA . THR A 1 81 ? 5.734 -12.305 -4.098 1 91.5 81 THR A CA 1
ATOM 606 C C . THR A 1 81 ? 4.656 -13.164 -3.443 1 91.5 81 THR A C 1
ATOM 608 O O . THR A 1 81 ? 3.654 -13.5 -4.074 1 91.5 81 THR A O 1
ATOM 611 N N . SER A 1 82 ? 4.875 -13.562 -2.223 1 88.12 82 SER A N 1
ATOM 612 C CA . SER A 1 82 ? 3.945 -14.398 -1.473 1 88.12 82 SER A CA 1
ATOM 613 C C . SER A 1 82 ? 2.715 -13.609 -1.04 1 88.12 82 SER A C 1
ATOM 615 O O . SER A 1 82 ? 2.727 -12.375 -1.051 1 88.12 82 SER A O 1
ATOM 617 N N . VAL A 1 83 ? 1.702 -14.391 -0.708 1 90.81 83 VAL A N 1
ATOM 618 C CA . VAL A 1 83 ? 0.541 -13.805 -0.048 1 90.81 83 VAL A CA 1
ATOM 619 C C . VAL A 1 83 ? 0.979 -13.094 1.23 1 90.81 83 VAL A C 1
ATOM 621 O O . VAL A 1 83 ? 1.605 -13.695 2.104 1 90.81 83 VAL A O 1
ATOM 624 N N . SER A 1 84 ? 0.7 -11.805 1.255 1 93.19 84 SER A N 1
ATOM 625 C CA . SER A 1 84 ? 1.164 -11 2.381 1 93.19 84 SER A CA 1
ATOM 626 C C . SER A 1 84 ? 0.427 -9.664 2.445 1 93.19 84 SER A C 1
ATOM 628 O O . SER A 1 84 ? 0.068 -9.102 1.411 1 93.19 84 SER A O 1
ATOM 630 N N . ALA A 1 85 ? 0.333 -9.211 3.709 1 94.56 85 ALA A N 1
ATOM 631 C CA . ALA A 1 85 ? -0.256 -7.887 3.898 1 94.56 85 ALA A CA 1
ATOM 632 C C . ALA A 1 85 ? 0.636 -6.797 3.307 1 94.56 85 ALA A C 1
ATOM 634 O O . ALA A 1 85 ? 0.192 -5.664 3.105 1 94.56 85 ALA A O 1
ATOM 635 N N . ASP A 1 86 ? 1.901 -7.148 2.941 1 95.31 86 ASP A N 1
ATOM 636 C CA . ASP A 1 86 ? 2.877 -6.191 2.428 1 95.31 86 ASP A CA 1
ATOM 637 C C . ASP A 1 86 ? 2.865 -6.16 0.901 1 95.31 86 ASP A C 1
ATOM 639 O O . ASP A 1 86 ? 3.676 -5.465 0.284 1 95.31 86 ASP A O 1
ATOM 643 N N . TYR A 1 87 ? 1.979 -6.891 0.302 1 97.19 87 TYR A N 1
ATOM 644 C CA . TYR A 1 87 ? 1.972 -7.109 -1.14 1 97.19 87 TYR A CA 1
ATOM 645 C C . TYR A 1 87 ? 1.93 -5.789 -1.895 1 97.19 87 TYR A C 1
ATOM 647 O O . TYR A 1 87 ? 2.715 -5.566 -2.818 1 97.19 87 TYR A O 1
ATOM 655 N N . LEU A 1 88 ? 1.07 -4.883 -1.476 1 98.62 88 LEU A N 1
ATOM 656 C CA . LEU A 1 88 ? 0.899 -3.613 -2.174 1 98.62 88 LEU A CA 1
ATOM 657 C C . LEU A 1 88 ? 2.146 -2.746 -2.037 1 98.62 88 LEU A C 1
ATOM 659 O O . LEU A 1 88 ? 2.629 -2.188 -3.025 1 98.62 88 LEU A O 1
ATOM 663 N N . GLU A 1 89 ? 2.637 -2.639 -0.831 1 98.56 89 GLU A N 1
ATOM 664 C CA . GLU A 1 89 ? 3.83 -1.832 -0.596 1 98.56 89 GLU A CA 1
ATOM 665 C C . GLU A 1 89 ? 5.016 -2.35 -1.406 1 98.56 89 GLU A C 1
ATOM 667 O O . GLU A 1 89 ? 5.723 -1.57 -2.045 1 98.56 89 GLU A O 1
ATOM 672 N N . ALA A 1 90 ? 5.215 -3.648 -1.429 1 98.38 90 ALA A N 1
ATOM 673 C CA . ALA A 1 90 ? 6.293 -4.254 -2.207 1 98.38 90 ALA A CA 1
ATOM 674 C C . ALA A 1 90 ? 6.137 -3.947 -3.693 1 98.38 90 ALA A C 1
ATOM 676 O O . ALA A 1 90 ? 7.121 -3.68 -4.383 1 98.38 90 ALA A O 1
ATOM 677 N N . THR A 1 91 ? 4.891 -3.979 -4.16 1 98.75 91 THR A N 1
ATOM 678 C CA . THR A 1 91 ? 4.613 -3.709 -5.566 1 98.75 91 THR A CA 1
ATOM 679 C C . THR A 1 91 ? 4.965 -2.266 -5.918 1 98.75 91 THR A C 1
ATOM 681 O O . THR A 1 91 ? 5.59 -2.008 -6.949 1 98.75 91 THR A O 1
ATOM 684 N N . VAL A 1 92 ? 4.582 -1.324 -5.059 1 98.81 92 VAL A N 1
ATOM 685 C CA . VAL A 1 92 ? 4.852 0.083 -5.336 1 98.81 92 VAL A CA 1
ATOM 686 C C . VAL A 1 92 ? 6.355 0.338 -5.309 1 98.81 92 VAL A C 1
ATOM 688 O O . VAL A 1 92 ? 6.883 1.065 -6.152 1 98.81 92 VAL A O 1
ATOM 691 N N . VAL A 1 93 ? 7.062 -0.257 -4.379 1 98.75 93 VAL A N 1
ATOM 692 C CA . VAL A 1 93 ? 8.516 -0.117 -4.297 1 98.75 93 VAL A CA 1
ATOM 693 C C . VAL A 1 93 ? 9.156 -0.648 -5.578 1 98.75 93 VAL A C 1
ATOM 695 O O . VAL A 1 93 ? 10.008 0.018 -6.176 1 98.75 93 VAL A O 1
ATOM 698 N N . MET A 1 94 ? 8.719 -1.823 -6.012 1 98.75 94 MET A N 1
ATOM 699 C CA . MET A 1 94 ? 9.25 -2.42 -7.234 1 98.75 94 MET A CA 1
ATOM 700 C C . MET A 1 94 ? 8.969 -1.535 -8.445 1 98.75 94 MET A C 1
ATOM 702 O O . MET A 1 94 ? 9.844 -1.321 -9.281 1 98.75 94 MET A O 1
ATOM 706 N N . ALA A 1 95 ? 7.773 -1.031 -8.508 1 98.81 95 ALA A N 1
ATOM 707 C CA . ALA A 1 95 ? 7.398 -0.163 -9.625 1 98.81 95 ALA A CA 1
ATOM 708 C C . ALA A 1 95 ? 8.258 1.098 -9.648 1 98.81 95 ALA A C 1
ATOM 710 O O . ALA A 1 95 ? 8.75 1.499 -10.703 1 98.81 95 ALA A O 1
ATOM 711 N N . ALA A 1 96 ? 8.43 1.72 -8.5 1 98.81 96 ALA A N 1
ATOM 712 C CA . ALA A 1 96 ? 9.234 2.938 -8.414 1 98.81 96 ALA A CA 1
ATOM 713 C C . ALA A 1 96 ? 10.68 2.668 -8.828 1 98.81 96 ALA A C 1
ATOM 715 O O . ALA A 1 96 ? 11.273 3.441 -9.586 1 98.81 96 ALA A O 1
ATOM 716 N N . ALA A 1 97 ? 11.234 1.58 -8.32 1 98.75 97 ALA A N 1
ATOM 717 C CA . ALA A 1 97 ? 12.609 1.213 -8.648 1 98.75 97 ALA A CA 1
ATOM 718 C C . ALA A 1 97 ? 12.75 0.884 -10.133 1 98.75 97 ALA A C 1
ATOM 720 O O . ALA A 1 97 ? 13.727 1.287 -10.773 1 98.75 97 ALA A O 1
ATOM 721 N N . ALA A 1 98 ? 11.789 0.13 -10.68 1 98.75 98 ALA A N 1
ATOM 722 C CA . ALA A 1 98 ? 11.82 -0.238 -12.094 1 98.75 98 ALA A CA 1
ATOM 723 C C . ALA A 1 98 ? 11.719 0.997 -12.984 1 98.75 98 ALA A C 1
ATOM 725 O O . ALA A 1 98 ? 12.398 1.084 -14.008 1 98.75 98 ALA A O 1
ATOM 726 N N . ARG A 1 99 ? 10.859 1.949 -12.625 1 98.31 99 ARG A N 1
ATOM 727 C CA . ARG A 1 99 ? 10.734 3.193 -13.375 1 98.31 99 ARG A CA 1
ATOM 728 C C . ARG A 1 99 ? 12.055 3.959 -13.391 1 98.31 99 ARG A C 1
ATOM 730 O O . ARG A 1 99 ? 12.375 4.637 -14.375 1 98.31 99 ARG A O 1
ATOM 737 N N . ALA A 1 100 ? 12.766 3.863 -12.289 1 97.88 100 ALA A N 1
ATOM 738 C CA . ALA A 1 100 ? 14.039 4.57 -12.172 1 97.88 100 ALA A CA 1
ATOM 739 C C . ALA A 1 100 ? 15.156 3.82 -12.883 1 97.88 100 ALA A C 1
ATOM 741 O O . ALA A 1 100 ? 16.281 4.32 -12.992 1 97.88 100 ALA A O 1
ATOM 742 N N . THR A 1 101 ? 14.883 2.586 -13.289 1 96.75 101 THR A N 1
ATOM 743 C CA . THR A 1 101 ? 15.844 1.75 -13.992 1 96.75 101 THR A CA 1
ATOM 744 C C . THR A 1 101 ? 15.633 1.83 -15.5 1 96.75 101 THR A C 1
ATOM 746 O O . THR A 1 101 ? 14.555 1.503 -16 1 96.75 101 THR A O 1
ATOM 749 N N . SER A 1 102 ? 16.578 2.277 -16.203 1 92.69 102 SER A N 1
ATOM 750 C CA . SER A 1 102 ? 16.453 2.42 -17.656 1 92.69 102 SER A CA 1
ATOM 751 C C . SER A 1 102 ? 16.5 1.064 -18.344 1 92.69 102 SER A C 1
ATOM 753 O O . SER A 1 102 ? 17.234 0.167 -17.922 1 92.69 102 SER A O 1
ATOM 755 N N . GLY A 1 103 ? 15.633 0.909 -19.312 1 94.31 103 GLY A N 1
ATOM 756 C CA . GLY A 1 103 ? 15.805 -0.21 -20.234 1 94.31 103 GLY A CA 1
ATOM 757 C C . GLY A 1 103 ? 14.945 -1.405 -19.875 1 94.31 103 GLY A C 1
ATOM 758 O O . GLY A 1 103 ? 15.086 -2.479 -20.469 1 94.31 103 GLY A O 1
ATOM 759 N N . ILE A 1 104 ? 14.047 -1.265 -18.922 1 97.56 104 ILE A N 1
ATOM 760 C CA . ILE A 1 104 ? 13.164 -2.383 -18.609 1 97.56 104 ILE A CA 1
ATOM 761 C C . ILE A 1 104 ? 12.258 -2.67 -19.797 1 97.56 104 ILE A C 1
ATOM 763 O O . ILE A 1 104 ? 11.508 -1.796 -20.25 1 97.56 104 ILE A O 1
ATOM 767 N N . GLU A 1 105 ? 12.32 -3.846 -20.25 1 97.75 105 GLU A N 1
ATOM 768 C CA . GLU A 1 105 ? 11.555 -4.246 -21.438 1 97.75 105 GLU A CA 1
ATOM 769 C C . GLU A 1 105 ? 10.203 -4.832 -21.047 1 97.75 105 GLU A C 1
ATOM 771 O O . GLU A 1 105 ? 9.234 -4.734 -21.797 1 97.75 105 GLU A O 1
ATOM 776 N N . VAL A 1 106 ? 10.203 -5.492 -19.922 1 98.56 106 VAL A N 1
ATOM 777 C CA . VAL A 1 106 ? 8.961 -6.098 -19.469 1 98.56 106 VAL A CA 1
ATOM 778 C C . VAL A 1 106 ? 9.031 -6.367 -17.969 1 98.56 106 VAL A C 1
ATOM 780 O O . VAL A 1 106 ? 10.078 -6.766 -17.453 1 98.56 106 VAL A O 1
ATOM 783 N N . LEU A 1 107 ? 7.996 -6.09 -17.266 1 98.81 107 LEU A N 1
ATOM 784 C CA . LEU A 1 107 ? 7.723 -6.539 -15.906 1 98.81 107 LEU A CA 1
ATOM 785 C C . LEU A 1 107 ? 6.516 -7.473 -15.875 1 98.81 107 LEU A C 1
ATOM 787 O O . LEU A 1 107 ? 5.383 -7.027 -16.062 1 98.81 107 LEU A O 1
ATOM 791 N N . VAL A 1 108 ? 6.766 -8.773 -15.719 1 98.81 108 VAL A N 1
ATOM 792 C CA . VAL A 1 108 ? 5.691 -9.758 -15.586 1 98.81 108 VAL A CA 1
ATOM 793 C C . VAL A 1 108 ? 5.25 -9.844 -14.125 1 98.81 108 VAL A C 1
ATOM 795 O O . VAL A 1 108 ? 6 -10.32 -13.273 1 98.81 108 VAL A O 1
ATOM 798 N N . ASN A 1 109 ? 4.062 -9.383 -13.867 1 98.69 109 ASN A N 1
ATOM 799 C CA . ASN A 1 109 ? 3.502 -9.375 -12.516 1 98.69 109 ASN A CA 1
ATOM 800 C C . ASN A 1 109 ? 2.684 -10.641 -12.242 1 98.69 109 ASN A C 1
ATOM 802 O O . ASN A 1 109 ? 1.706 -10.914 -12.938 1 98.69 109 ASN A O 1
ATOM 806 N N . MET A 1 110 ? 3.086 -11.398 -11.266 1 97.44 110 MET A N 1
ATOM 807 C CA . MET A 1 110 ? 2.301 -12.555 -10.836 1 97.44 110 MET A CA 1
ATOM 808 C C . MET A 1 110 ? 1.095 -12.117 -10.008 1 97.44 110 MET A C 1
ATOM 810 O O . MET A 1 110 ? 1.222 -11.836 -8.812 1 97.44 110 MET A O 1
ATOM 814 N N . SER A 1 111 ? -0.058 -12.094 -10.602 1 97.31 111 SER A N 1
ATO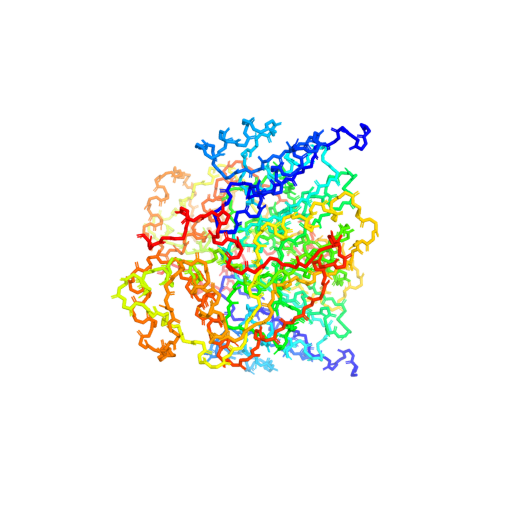M 815 C CA . SER A 1 111 ? -1.325 -11.75 -9.969 1 97.31 111 SER A CA 1
ATOM 816 C C . SER A 1 111 ? -2.191 -12.984 -9.75 1 97.31 111 SER A C 1
ATOM 818 O O . SER A 1 111 ? -1.693 -14.031 -9.328 1 97.31 111 SER A O 1
ATOM 820 N N . GLN A 1 112 ? -3.486 -12.883 -9.797 1 96.19 112 GLN A N 1
ATOM 821 C CA . GLN A 1 112 ? -4.395 -14.016 -9.648 1 96.19 112 GLN A CA 1
ATOM 822 C C . GLN A 1 112 ? -5.711 -13.766 -10.383 1 96.19 112 GLN A C 1
ATOM 824 O O . GLN A 1 112 ? -6.137 -12.617 -10.523 1 96.19 112 GLN A O 1
ATOM 829 N N . MET A 1 113 ? -6.352 -14.766 -10.695 1 96.75 113 MET A N 1
ATOM 830 C CA . MET A 1 113 ? -7.426 -14.75 -11.688 1 96.75 113 MET A CA 1
ATOM 831 C C . MET A 1 113 ? -8.664 -14.062 -11.133 1 96.75 113 MET A C 1
ATOM 833 O O . MET A 1 113 ? -9.445 -13.477 -11.891 1 96.75 113 MET A O 1
ATOM 837 N N . THR A 1 114 ? -8.953 -14.148 -9.852 1 96.75 114 THR A N 1
ATOM 838 C CA . THR A 1 114 ? -10.148 -13.555 -9.266 1 96.75 114 THR A CA 1
ATOM 839 C C . THR A 1 114 ? -10.164 -12.047 -9.5 1 96.75 114 THR A C 1
ATOM 841 O O . THR A 1 114 ? -11.234 -11.445 -9.625 1 96.75 114 THR A O 1
ATOM 844 N N . VAL A 1 115 ? -9.023 -11.469 -9.633 1 96.75 115 VAL A N 1
ATOM 845 C CA . VAL A 1 115 ? -8.875 -10.031 -9.844 1 96.75 115 VAL A CA 1
ATOM 846 C C . VAL A 1 115 ? -9.586 -9.625 -11.133 1 96.75 115 VAL A C 1
ATOM 848 O O . VAL A 1 115 ? -10.109 -8.508 -11.234 1 96.75 115 VAL A O 1
ATOM 851 N N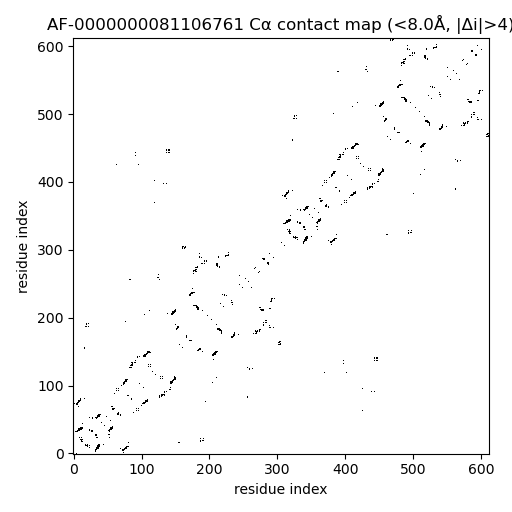 . ALA A 1 116 ? -9.664 -10.531 -12.086 1 96 116 ALA A N 1
ATOM 852 C CA . ALA A 1 116 ? -10.281 -10.25 -13.375 1 96 116 ALA A CA 1
ATOM 853 C C . ALA A 1 116 ? -11.773 -9.945 -13.219 1 96 116 ALA A C 1
ATOM 855 O O . ALA A 1 116 ? -12.375 -9.312 -14.094 1 96 116 ALA A O 1
ATOM 856 N N . GLU A 1 117 ? -12.32 -10.398 -12.164 1 95.94 117 GLU A N 1
ATOM 857 C CA . GLU A 1 117 ? -13.75 -10.211 -11.945 1 95.94 117 GLU A CA 1
ATOM 858 C C . GLU A 1 117 ? -14.016 -9.07 -10.977 1 95.94 117 GLU A C 1
ATOM 860 O O . GLU A 1 117 ? -15.148 -8.875 -10.523 1 95.94 117 GLU A O 1
ATOM 865 N N . MET A 1 118 ? -13.031 -8.359 -10.641 1 97.44 118 MET A N 1
ATOM 866 C CA . MET A 1 118 ? -13.164 -7.32 -9.625 1 97.44 118 MET A CA 1
ATOM 867 C C . MET A 1 118 ? -13.117 -5.93 -10.258 1 97.44 118 MET A C 1
ATOM 869 O O . MET A 1 118 ? -12.555 -5.754 -11.336 1 97.44 118 MET A O 1
ATOM 873 N N . ASP A 1 119 ? -13.742 -5.039 -9.648 1 97.75 119 ASP A N 1
ATOM 874 C CA . ASP A 1 119 ? -13.625 -3.602 -9.875 1 97.75 119 ASP A CA 1
ATOM 875 C C . ASP A 1 119 ? -13.844 -2.828 -8.578 1 97.75 119 ASP A C 1
ATOM 877 O O . ASP A 1 119 ? -13.727 -3.389 -7.484 1 97.75 119 ASP A O 1
ATOM 881 N N . LEU A 1 120 ? -14.133 -1.546 -8.648 1 97.5 120 LEU A N 1
ATOM 882 C CA . LEU A 1 120 ? -14.211 -0.705 -7.457 1 97.5 120 LEU A CA 1
ATOM 883 C C . LEU A 1 120 ? -15.422 -1.076 -6.605 1 97.5 120 LEU A C 1
ATOM 885 O O . LEU A 1 120 ? -15.398 -0.902 -5.387 1 97.5 120 LEU A O 1
ATOM 889 N N . THR A 1 121 ? -16.453 -1.599 -7.188 1 97.12 121 THR A N 1
ATOM 890 C CA . THR A 1 121 ? -17.688 -1.853 -6.441 1 97.12 121 THR A CA 1
ATOM 891 C C . THR A 1 121 ? -17.953 -3.35 -6.34 1 97.12 121 THR A C 1
ATOM 893 O O . THR A 1 121 ? -18.828 -3.777 -5.582 1 97.12 121 THR A O 1
ATOM 896 N N . HIS A 1 122 ? -17.297 -4.176 -7.105 1 96.25 122 HIS A N 1
ATOM 897 C CA . HIS A 1 122 ? -17.344 -5.629 -7.039 1 96.25 122 HIS A CA 1
ATOM 898 C C . HIS A 1 122 ? -16.047 -6.199 -6.48 1 96.25 122 HIS A C 1
ATOM 900 O O . HIS A 1 122 ? -15.086 -6.426 -7.223 1 96.25 122 HIS A O 1
ATOM 906 N N . THR A 1 123 ? -16.109 -6.457 -5.18 1 96.06 123 THR A N 1
ATOM 907 C CA . THR A 1 123 ? -14.914 -6.914 -4.469 1 96.06 123 THR A CA 1
ATOM 908 C C . THR A 1 123 ? -15.156 -8.273 -3.82 1 96.06 123 THR A C 1
ATOM 910 O O . THR A 1 123 ? -16.156 -8.93 -4.105 1 96.06 123 THR A O 1
ATOM 913 N N . THR A 1 124 ? -14.148 -8.789 -3.143 1 96.44 124 THR A N 1
ATOM 914 C CA . THR A 1 124 ? -14.266 -9.984 -2.314 1 96.44 124 THR A CA 1
ATOM 915 C C . THR A 1 124 ? -13.867 -9.688 -0.873 1 96.44 124 THR A C 1
ATOM 917 O O . THR A 1 124 ? -13.406 -8.586 -0.567 1 96.44 124 THR A O 1
ATOM 920 N N . ASP A 1 125 ? -14 -10.656 -0.023 1 94.25 125 ASP A N 1
ATOM 921 C CA . ASP A 1 125 ? -13.664 -10.477 1.385 1 94.25 125 ASP A CA 1
ATOM 922 C C . ASP A 1 125 ? -12.195 -10.812 1.645 1 94.25 125 ASP A C 1
ATOM 924 O O . ASP A 1 125 ? -11.734 -10.75 2.785 1 94.25 125 ASP A O 1
ATOM 928 N N . SER A 1 126 ? -11.453 -11.148 0.624 1 95.94 126 SER A N 1
ATOM 929 C CA . SER A 1 126 ? -10.031 -11.445 0.774 1 95.94 126 SER A CA 1
ATOM 930 C C . SER A 1 126 ? -9.188 -10.172 0.708 1 95.94 126 SER A C 1
ATOM 932 O O . SER A 1 126 ? -9.102 -9.539 -0.344 1 95.94 126 SER A O 1
ATOM 934 N N . PRO A 1 127 ? -8.508 -9.844 1.748 1 95.56 127 PRO A N 1
ATOM 935 C CA . PRO A 1 127 ? -7.598 -8.695 1.662 1 95.56 127 PRO A CA 1
ATOM 936 C C . PRO A 1 127 ? -6.523 -8.867 0.592 1 95.56 127 PRO A C 1
ATOM 938 O O . PRO A 1 127 ? -6.109 -7.891 -0.039 1 95.56 127 PRO A O 1
ATOM 941 N N . GLN A 1 128 ? -6.16 -10.109 0.351 1 96.69 128 GLN A N 1
ATOM 942 C CA . GLN A 1 128 ? -5.137 -10.367 -0.661 1 96.69 128 GLN A CA 1
ATOM 943 C C . GLN A 1 128 ? -5.656 -10.039 -2.059 1 96.69 128 GLN A C 1
ATOM 945 O O . GLN A 1 128 ? -4.949 -9.422 -2.859 1 96.69 128 GLN A O 1
ATOM 950 N N . HIS A 1 129 ? -6.891 -10.484 -2.33 1 97.81 129 HIS A N 1
ATOM 951 C CA . HIS A 1 129 ? -7.484 -10.148 -3.621 1 97.81 129 HIS A CA 1
ATOM 952 C C . HIS A 1 129 ? -7.488 -8.641 -3.846 1 97.81 129 HIS A C 1
ATOM 954 O O . HIS A 1 129 ? -7.133 -8.172 -4.93 1 97.81 129 HIS A O 1
ATOM 960 N N . LYS A 1 130 ? -7.863 -7.934 -2.855 1 97.81 130 LYS A N 1
ATOM 961 C CA . LYS A 1 130 ? -7.953 -6.48 -2.947 1 97.81 130 LYS A CA 1
ATOM 962 C C . LYS A 1 130 ? -6.582 -5.855 -3.193 1 97.81 130 LYS A C 1
ATOM 964 O O . LYS A 1 130 ? -6.438 -4.98 -4.051 1 97.81 130 LYS A O 1
ATOM 969 N N . LEU A 1 131 ? -5.602 -6.32 -2.496 1 98.25 131 LEU A N 1
ATOM 970 C CA . LEU A 1 131 ? -4.25 -5.801 -2.664 1 98.25 131 LEU A CA 1
ATOM 971 C C . LEU A 1 131 ? -3.715 -6.109 -4.059 1 98.25 131 LEU A C 1
ATOM 973 O O . LEU A 1 131 ? -3.012 -5.293 -4.656 1 98.25 131 LEU A O 1
ATOM 977 N N . GLN A 1 132 ? -4.047 -7.254 -4.543 1 98.19 132 GLN A N 1
ATOM 978 C CA . GLN A 1 132 ? -3.596 -7.613 -5.883 1 98.19 132 GLN A CA 1
ATOM 979 C C . GLN A 1 132 ? -4.297 -6.766 -6.941 1 98.19 132 GLN A C 1
ATOM 981 O O . GLN A 1 132 ? -3.678 -6.352 -7.926 1 98.19 132 GLN A O 1
ATOM 986 N N . TRP A 1 133 ? -5.57 -6.52 -6.75 1 98.62 133 TRP A N 1
ATOM 987 C CA . TRP A 1 133 ? -6.285 -5.648 -7.676 1 98.62 133 TRP A CA 1
ATOM 988 C C . TRP A 1 133 ? -5.688 -4.242 -7.672 1 98.62 133 TRP A C 1
ATOM 990 O O . TRP A 1 133 ? -5.402 -3.684 -8.734 1 98.62 133 TRP A O 1
ATOM 1000 N N . LEU A 1 134 ? -5.48 -3.705 -6.527 1 98.69 134 LEU A N 1
ATOM 1001 C CA . LEU A 1 134 ? -4.883 -2.381 -6.395 1 98.69 134 LEU A CA 1
ATOM 1002 C C . LEU A 1 134 ? -3.484 -2.355 -7.008 1 98.69 134 LEU A C 1
ATOM 1004 O O . LEU A 1 134 ? -3.1 -1.372 -7.645 1 98.69 134 LEU A O 1
ATOM 1008 N N . SER A 1 135 ? -2.736 -3.41 -6.801 1 98.75 135 SER A N 1
ATOM 1009 C CA . SER A 1 135 ? -1.384 -3.494 -7.34 1 98.75 135 SER A CA 1
ATOM 1010 C C . SER A 1 135 ? -1.392 -3.445 -8.859 1 98.75 135 SER A C 1
ATOM 1012 O O . SER A 1 135 ? -0.535 -2.803 -9.477 1 98.75 135 SER A O 1
ATOM 1014 N N . GLU A 1 136 ? -2.34 -4.148 -9.469 1 98.75 136 GLU A N 1
ATOM 1015 C CA . GLU A 1 136 ? -2.447 -4.074 -10.922 1 98.75 136 GLU A CA 1
ATOM 1016 C C . GLU A 1 136 ? -2.738 -2.646 -11.383 1 98.75 136 GLU A C 1
ATOM 1018 O O . GLU A 1 136 ? -2.193 -2.189 -12.391 1 98.75 136 GLU A O 1
ATOM 1023 N N . GLN A 1 137 ? -3.637 -1.882 -10.641 1 98.44 137 GLN A N 1
ATOM 1024 C CA . GLN A 1 137 ? -3.914 -0.495 -11 1 98.44 137 GLN A CA 1
ATOM 1025 C C . GLN A 1 137 ? -2.635 0.338 -11.008 1 98.44 137 GLN A C 1
ATOM 1027 O O . GLN A 1 137 ? -2.338 1.02 -11.992 1 98.44 137 GLN A O 1
ATOM 1032 N N . ILE A 1 138 ? -1.852 0.184 -9.984 1 98.5 138 ILE A N 1
ATOM 1033 C CA . ILE A 1 138 ? -0.648 0.992 -9.82 1 98.5 138 ILE A CA 1
ATOM 1034 C C . ILE A 1 138 ? 0.351 0.659 -10.93 1 98.5 138 ILE A C 1
ATOM 1036 O O . ILE A 1 138 ? 0.993 1.554 -11.484 1 98.5 138 ILE A O 1
ATOM 1040 N N . LEU A 1 139 ? 0.508 -0.607 -11.18 1 98.75 139 LEU A N 1
ATOM 1041 C CA . LEU A 1 139 ? 1.43 -1.015 -12.234 1 98.75 139 LEU A CA 1
ATOM 1042 C C . LEU A 1 139 ? 0.981 -0.473 -13.586 1 98.75 139 LEU A C 1
ATOM 1044 O O . LEU A 1 139 ? 1.808 -0.027 -14.383 1 98.75 139 LEU A O 1
ATOM 1048 N N . ASN A 1 140 ? -0.319 -0.458 -13.812 1 98.38 140 ASN A N 1
ATOM 1049 C CA . ASN A 1 140 ? -0.859 0.083 -15.055 1 98.38 140 ASN A CA 1
ATOM 1050 C C . ASN A 1 140 ? -0.63 1.588 -15.156 1 98.38 140 ASN A C 1
ATOM 1052 O O . ASN A 1 140 ? -0.405 2.113 -16.25 1 98.38 140 ASN A O 1
ATOM 1056 N N . TRP A 1 141 ? -0.71 2.301 -13.992 1 98.31 141 TRP A N 1
ATOM 1057 C CA . TRP A 1 141 ? -0.527 3.748 -13.969 1 98.31 141 TRP A CA 1
ATOM 1058 C C . TRP A 1 141 ? 0.945 4.113 -14.125 1 98.31 141 TRP A C 1
ATOM 1060 O O . TRP A 1 141 ? 1.274 5.246 -14.484 1 98.31 141 TRP A O 1
ATOM 1070 N N . SER A 1 142 ? 1.902 3.197 -13.812 1 98.12 142 SER A N 1
ATOM 1071 C CA . SER A 1 142 ? 3.324 3.475 -13.641 1 98.12 142 SER A CA 1
ATOM 1072 C C . SER A 1 142 ? 3.979 3.834 -14.969 1 98.12 142 SER A C 1
ATOM 1074 O O . SER A 1 142 ? 5.07 4.41 -15 1 98.12 142 SER A O 1
ATOM 1076 N N . GLY A 1 143 ? 3.355 3.432 -16.109 1 97.56 143 GLY A N 1
ATOM 1077 C CA . GLY A 1 143 ? 3.961 3.623 -17.422 1 97.56 143 GLY A CA 1
ATOM 1078 C C . GLY A 1 143 ? 4.941 2.525 -17.797 1 97.56 143 GLY A C 1
ATOM 1079 O O . GLY A 1 143 ? 5.488 2.521 -18.891 1 97.56 143 GLY A O 1
ATOM 1080 N N . LEU A 1 144 ? 5.188 1.54 -16.938 1 98.38 144 LEU A N 1
ATOM 1081 C CA . LEU A 1 144 ? 6.059 0.403 -17.219 1 98.38 144 LEU A CA 1
ATOM 1082 C C . LEU A 1 144 ? 5.406 -0.561 -18.203 1 98.38 144 LEU A C 1
ATOM 1084 O O . LEU A 1 144 ? 4.18 -0.639 -18.281 1 98.38 144 LEU A O 1
ATOM 1088 N N . PRO A 1 145 ? 6.207 -1.229 -19.016 1 98.75 145 PRO A N 1
ATOM 1089 C CA . PRO A 1 145 ? 5.668 -2.318 -19.828 1 98.75 145 PRO A CA 1
ATOM 1090 C C . PRO A 1 145 ? 5.316 -3.555 -19.016 1 98.75 145 PRO A C 1
ATOM 1092 O O . PRO A 1 145 ? 6.156 -4.438 -18.828 1 98.75 145 PRO A O 1
ATOM 1095 N N . VAL A 1 146 ? 4.043 -3.654 -18.641 1 98.81 146 VAL A N 1
ATOM 1096 C CA . VAL A 1 146 ? 3.629 -4.668 -17.672 1 98.81 146 VAL A CA 1
ATOM 1097 C C . VAL A 1 146 ? 2.793 -5.738 -18.375 1 98.81 146 VAL A C 1
ATOM 1099 O O . VAL A 1 146 ? 2.002 -5.43 -19.266 1 98.81 146 VAL A O 1
ATOM 1102 N N . THR A 1 147 ? 3.016 -6.949 -18.016 1 98.88 147 THR A N 1
ATOM 1103 C CA . THR A 1 147 ? 2.111 -8.062 -18.266 1 98.88 147 THR A CA 1
ATOM 1104 C C . THR A 1 147 ? 1.642 -8.695 -16.969 1 98.88 147 THR A C 1
ATOM 1106 O O . THR A 1 147 ? 2.457 -9.039 -16.109 1 98.88 147 THR A O 1
ATOM 1109 N N . HIS A 1 148 ? 0.33 -8.766 -16.828 1 98.81 148 HIS A N 1
ATOM 1110 C CA . HIS A 1 148 ? -0.206 -9.422 -15.633 1 98.81 148 HIS A CA 1
ATOM 1111 C C . HIS A 1 148 ? -0.475 -10.898 -15.898 1 98.81 148 HIS A C 1
ATOM 1113 O O . HIS A 1 148 ? -1.246 -11.25 -16.797 1 98.81 148 HIS A O 1
ATOM 1119 N N . LEU A 1 149 ? 0.18 -11.75 -15.156 1 98.31 149 LEU A N 1
ATOM 1120 C CA . LEU A 1 149 ? -0.108 -13.18 -15.156 1 98.31 149 LEU A CA 1
ATOM 1121 C C . LEU A 1 149 ? -1.11 -13.531 -14.062 1 98.31 149 LEU A C 1
ATOM 1123 O O . LEU A 1 149 ? -0.863 -13.273 -12.883 1 98.31 149 LEU A O 1
ATOM 1127 N N . ARG A 1 150 ? -2.25 -14.078 -14.484 1 98.25 150 ARG A N 1
ATOM 1128 C CA . ARG A 1 150 ? -3.348 -14.359 -13.57 1 98.25 150 ARG A CA 1
ATOM 1129 C C . ARG A 1 150 ? -3.66 -15.852 -13.523 1 98.25 150 ARG A C 1
ATOM 1131 O O . ARG A 1 150 ? -4.637 -16.312 -14.125 1 98.25 150 ARG A O 1
ATOM 1138 N N . PRO A 1 151 ? -2.914 -16.594 -12.766 1 97.38 151 PRO A N 1
ATOM 1139 C CA . PRO A 1 151 ? -3.26 -18 -12.594 1 97.38 151 PRO A CA 1
ATOM 1140 C C . PRO A 1 151 ? -4.441 -18.219 -11.648 1 97.38 151 PRO A C 1
ATOM 1142 O O . PRO A 1 151 ? -4.723 -17.359 -10.812 1 97.38 151 PRO A O 1
ATOM 1145 N N . THR A 1 152 ? -5.109 -19.328 -11.867 1 96.19 152 THR A N 1
ATOM 1146 C CA . THR A 1 152 ? -6.035 -19.812 -10.852 1 96.19 152 THR A CA 1
ATOM 1147 C C . THR A 1 152 ? -5.273 -20.453 -9.688 1 96.19 152 THR A C 1
ATOM 1149 O O . THR A 1 152 ? -4.062 -20.266 -9.555 1 96.19 152 THR A O 1
ATOM 1152 N N . VAL A 1 153 ? -5.961 -21.125 -8.828 1 94.31 153 VAL A N 1
ATOM 1153 C CA . VAL A 1 153 ? -5.336 -21.75 -7.66 1 94.31 153 VAL A CA 1
ATOM 1154 C C . VAL A 1 153 ? -4.348 -22.828 -8.109 1 94.31 153 VAL A C 1
ATOM 1156 O O . VAL A 1 153 ? -4.602 -23.547 -9.078 1 94.31 153 VAL A O 1
ATOM 1159 N N . PHE A 1 154 ? -3.254 -22.906 -7.375 1 94.69 154 PHE A N 1
ATOM 1160 C CA . PHE A 1 154 ? -2.219 -23.875 -7.73 1 94.69 154 PHE A CA 1
ATOM 1161 C C . PHE A 1 154 ? -2.615 -25.281 -7.297 1 94.69 154 PHE A C 1
ATOM 1163 O O . PHE A 1 154 ? -3.164 -25.469 -6.211 1 94.69 154 PHE A O 1
ATOM 1170 N N . GLN A 1 155 ? -2.262 -26.203 -8.125 1 94.62 155 GLN A N 1
ATOM 1171 C CA . GLN A 1 155 ? -2.43 -27.609 -7.746 1 94.62 155 GLN A CA 1
ATOM 1172 C C . GLN A 1 155 ? -1.647 -27.922 -6.477 1 94.62 155 GLN A C 1
ATOM 1174 O O . GLN A 1 155 ? -2.086 -28.75 -5.664 1 94.62 155 GLN A O 1
ATOM 1179 N N . GLU A 1 156 ? -0.554 -27.25 -6.266 1 91.62 156 GLU A N 1
ATOM 1180 C CA . GLU A 1 156 ? 0.374 -27.562 -5.18 1 91.62 156 GLU A CA 1
ATOM 1181 C C . GLU A 1 156 ? -0.05 -26.891 -3.879 1 91.62 156 GLU A C 1
ATOM 1183 O O . GLU A 1 156 ? 0.613 -27.031 -2.852 1 91.62 156 GLU A O 1
ATOM 1188 N N . ASN A 1 157 ? -1.059 -26.141 -3.957 1 89.62 157 ASN A N 1
ATOM 1189 C CA . ASN A 1 157 ? -1.618 -25.562 -2.736 1 89.62 157 ASN A CA 1
ATOM 1190 C C . ASN A 1 157 ? -1.969 -26.656 -1.722 1 89.62 157 ASN A C 1
ATOM 1192 O O . ASN A 1 157 ? -2.41 -27.734 -2.096 1 89.62 157 ASN A O 1
ATOM 1196 N N . PHE A 1 158 ? -1.897 -26.375 -0.464 1 87.06 158 PHE A N 1
ATOM 1197 C CA . PHE A 1 158 ? -2.125 -27.375 0.572 1 87.06 158 PHE A CA 1
ATOM 1198 C C . PHE A 1 158 ? -3.551 -27.906 0.507 1 87.06 158 PHE A C 1
ATOM 1200 O O . PHE A 1 158 ? -3.812 -29.047 0.908 1 87.06 158 PHE A O 1
ATOM 1207 N N . LEU A 1 159 ? -4.453 -27.172 -0.007 1 88.38 159 LEU A N 1
ATOM 1208 C CA . LEU A 1 159 ? -5.84 -27.578 -0.167 1 88.38 159 LEU A CA 1
ATOM 1209 C C . LEU A 1 159 ? -5.945 -28.766 -1.118 1 88.38 159 LEU A C 1
ATOM 1211 O O . LEU A 1 159 ? -6.895 -29.547 -1.04 1 88.38 159 LEU A O 1
ATOM 1215 N N . PHE A 1 160 ? -4.922 -28.922 -1.946 1 91.88 160 PHE A N 1
ATOM 1216 C CA . PHE A 1 160 ? -5.012 -29.938 -2.99 1 91.88 160 PHE A CA 1
ATOM 1217 C C . PHE A 1 160 ? -3.891 -30.953 -2.848 1 91.88 160 PHE A C 1
ATOM 1219 O O . PHE A 1 160 ? -3.854 -31.953 -3.576 1 91.88 160 PHE A O 1
ATOM 1226 N N . TRP A 1 161 ? -3.018 -30.656 -1.995 1 91.25 161 TRP A N 1
ATOM 1227 C CA . TRP A 1 161 ? -1.924 -31.594 -1.775 1 91.25 161 TRP A CA 1
ATOM 1228 C C . TRP A 1 161 ? -1.98 -32.188 -0.367 1 91.25 161 TRP A C 1
ATOM 1230 O O . TRP A 1 161 ? -2.504 -33.281 -0.162 1 91.25 161 TRP A O 1
ATOM 1240 N N . GLN A 1 162 ? -1.657 -31.391 0.607 1 89.44 162 GLN A N 1
ATOM 1241 C CA . GLN A 1 162 ? -1.473 -31.891 1.962 1 89.44 162 GLN A CA 1
ATOM 1242 C C . GLN A 1 162 ? -2.799 -32.344 2.562 1 89.44 162 GLN A C 1
ATOM 1244 O O . GLN A 1 162 ? -2.867 -33.406 3.195 1 89.44 162 GLN A O 1
ATOM 1249 N N . LEU A 1 163 ? -3.812 -31.656 2.396 1 89.75 163 LEU A N 1
ATOM 1250 C CA . LEU A 1 163 ? -5.094 -32 3.006 1 89.75 163 LEU A CA 1
ATOM 1251 C C . LEU A 1 163 ? -5.688 -33.25 2.354 1 89.75 163 LEU A C 1
ATOM 1253 O O . LEU A 1 163 ? -6.055 -34.188 3.045 1 89.75 163 LEU A O 1
ATOM 1257 N N . PRO A 1 164 ? -5.777 -33.281 1.077 1 93.25 164 PRO A N 1
ATOM 1258 C CA . PRO A 1 164 ? -6.246 -34.531 0.44 1 93.25 164 PRO A CA 1
ATOM 1259 C C . PRO A 1 164 ? -5.375 -35.719 0.773 1 93.25 164 PRO A C 1
ATOM 1261 O O . PRO A 1 164 ? -5.891 -36.812 1.028 1 93.25 164 PRO A O 1
ATOM 1264 N N . ALA A 1 165 ? -4.098 -35.5 0.767 1 93.94 165 ALA A N 1
ATOM 1265 C CA . ALA A 1 165 ? -3.209 -36.594 1.122 1 93.94 165 ALA A CA 1
ATOM 1266 C C . ALA A 1 165 ? -3.551 -37.156 2.502 1 93.94 165 ALA A C 1
ATOM 1268 O O . ALA A 1 165 ? -3.596 -38.375 2.691 1 93.94 165 ALA A O 1
ATOM 1269 N N . ALA A 1 166 ? -3.76 -36.312 3.4 1 91.5 166 ALA A N 1
ATOM 1270 C CA . ALA A 1 166 ? -4.105 -36.719 4.762 1 91.5 166 ALA A CA 1
ATOM 1271 C C . ALA A 1 166 ? -5.438 -37.469 4.797 1 91.5 166 ALA A C 1
ATOM 1273 O O . ALA A 1 166 ? -5.559 -38.5 5.441 1 91.5 166 ALA A O 1
ATOM 1274 N N . GLY A 1 167 ? -6.449 -36.969 4.18 1 92.94 167 GLY A N 1
ATOM 1275 C CA . GLY A 1 167 ? -7.758 -37.594 4.137 1 92.94 167 GLY A CA 1
ATOM 1276 C C . GLY A 1 167 ? -7.738 -38.938 3.477 1 92.94 167 GLY A C 1
ATOM 1277 O O . GLY A 1 167 ? -8.383 -39.875 3.957 1 92.94 167 GLY A O 1
ATOM 1278 N N . ILE A 1 168 ? -7.039 -39.031 2.4 1 94.81 168 ILE A N 1
ATOM 1279 C CA . ILE A 1 168 ? -6.93 -40.281 1.667 1 94.81 168 ILE A CA 1
ATOM 1280 C C . ILE A 1 168 ? -6.238 -41.312 2.537 1 94.81 168 ILE A C 1
ATOM 1282 O O . ILE A 1 168 ? -6.688 -42.469 2.609 1 94.81 168 ILE A O 1
ATOM 1286 N N . LYS A 1 169 ? -5.188 -40.906 3.199 1 93.69 169 LYS A N 1
ATOM 1287 C CA . LYS A 1 169 ? -4.465 -41.812 4.078 1 93.69 169 LYS A CA 1
ATOM 1288 C C . LYS A 1 169 ? -5.355 -42.281 5.223 1 93.69 169 LYS A C 1
ATOM 1290 O O . LYS A 1 169 ? -5.309 -43.469 5.602 1 93.69 169 LYS A O 1
ATOM 1295 N N . GLN A 1 170 ? -6.09 -41.469 5.703 1 93.12 170 GLN A N 1
ATOM 1296 C CA . GLN A 1 170 ? -6.898 -41.75 6.883 1 93.12 170 GLN A CA 1
ATOM 1297 C C . GLN A 1 170 ? -8.117 -42.594 6.523 1 93.12 170 GLN A C 1
ATOM 1299 O O . GLN A 1 170 ? -8.469 -43.531 7.246 1 93.12 170 GLN A O 1
ATOM 1304 N N . SER A 1 171 ? -8.805 -42.25 5.434 1 94.56 171 SER A N 1
ATOM 1305 C CA . SER A 1 171 ? -10.102 -42.875 5.227 1 94.56 171 SER A CA 1
ATOM 1306 C C . SER A 1 171 ? -10.383 -43.094 3.742 1 94.56 171 SER A C 1
ATOM 1308 O O . SER A 1 171 ? -11.508 -43.438 3.359 1 94.56 171 SER A O 1
ATOM 1310 N N . GLY A 1 172 ? -9.422 -42.75 2.91 1 95.62 172 GLY A N 1
ATOM 1311 C CA . GLY A 1 172 ? -9.641 -42.875 1.48 1 95.62 172 GLY A CA 1
ATOM 1312 C C . GLY A 1 172 ? -10.539 -41.812 0.901 1 95.62 172 GLY A C 1
ATOM 1313 O O . GLY A 1 172 ? -11.086 -41.969 -0.194 1 95.62 172 GLY A O 1
ATOM 1314 N N . THR A 1 173 ? -10.727 -40.781 1.668 1 95.81 173 THR A N 1
ATOM 1315 C CA . THR A 1 173 ? -11.664 -39.75 1.228 1 95.81 173 THR A CA 1
ATOM 1316 C C . THR A 1 173 ? -10.992 -38.375 1.231 1 95.81 173 THR A C 1
ATOM 1318 O O . THR A 1 173 ? -9.984 -38.156 1.906 1 95.81 173 THR A O 1
ATOM 1321 N N . ILE A 1 174 ? -11.453 -37.469 0.411 1 94.56 174 ILE A N 1
ATOM 1322 C CA . ILE A 1 174 ? -11.133 -36.062 0.426 1 94.56 174 ILE A CA 1
ATOM 1323 C C . ILE A 1 174 ? -12.344 -35.281 0.923 1 94.56 174 ILE A C 1
ATOM 1325 O O . ILE A 1 174 ? -13.43 -35.344 0.351 1 94.56 174 ILE A O 1
ATOM 1329 N N . ARG A 1 175 ? -12.141 -34.562 1.982 1 91.75 175 ARG A N 1
ATOM 1330 C CA . ARG A 1 175 ? -13.211 -33.75 2.559 1 91.75 175 ARG A CA 1
ATOM 1331 C C . ARG A 1 175 ? -12.906 -32.281 2.453 1 91.75 175 ARG A C 1
ATOM 1333 O O . ARG A 1 175 ? -12.062 -31.75 3.193 1 91.75 175 ARG A O 1
ATOM 1340 N N . LEU A 1 176 ? -13.508 -31.578 1.533 1 91.5 176 LEU A N 1
ATOM 1341 C CA . LEU A 1 176 ? -13.359 -30.156 1.32 1 91.5 176 LEU A CA 1
ATOM 1342 C C . LEU A 1 176 ? -14.727 -29.484 1.189 1 91.5 176 LEU A C 1
ATOM 1344 O O . LEU A 1 176 ? -15.68 -30.094 0.718 1 91.5 176 LEU A O 1
ATOM 1348 N N . PRO A 1 177 ? -14.828 -28.281 1.635 1 91.75 177 PRO A N 1
ATOM 1349 C CA . PRO A 1 177 ? -16.125 -27.594 1.598 1 91.75 177 PRO A CA 1
ATOM 1350 C C . PRO A 1 177 ? -16.375 -26.875 0.271 1 91.75 177 PRO A C 1
ATOM 1352 O O . PRO A 1 177 ? -16.766 -25.703 0.257 1 91.75 177 PRO A O 1
ATOM 1355 N N . PHE A 1 178 ? -16.203 -27.562 -0.811 1 91.81 178 PHE A N 1
ATOM 1356 C CA . PHE A 1 178 ? -16.391 -26.984 -2.133 1 91.81 178 PHE A CA 1
ATOM 1357 C C . PHE A 1 178 ? -17.734 -27.375 -2.721 1 91.81 178 PHE A C 1
ATOM 1359 O O . PHE A 1 178 ? -18.094 -26.922 -3.809 1 91.81 178 PHE A O 1
ATOM 1366 N N . GLY A 1 179 ? -18.562 -28.172 -1.99 1 88.31 179 GLY A N 1
ATOM 1367 C CA . GLY A 1 179 ? -19.828 -28.656 -2.521 1 88.31 179 GLY A CA 1
ATOM 1368 C C . GLY A 1 179 ? -19.688 -29.312 -3.881 1 88.31 179 GLY A C 1
ATOM 1369 O O . GLY A 1 179 ? -18.859 -30.188 -4.066 1 88.31 179 GLY A O 1
ATOM 1370 N N . GLN A 1 180 ? -20.5 -28.859 -4.816 1 87.5 180 GLN A N 1
ATOM 1371 C CA . GLN A 1 180 ? -20.438 -29.344 -6.191 1 87.5 180 GLN A CA 1
ATOM 1372 C C . GLN A 1 180 ? -19.703 -28.359 -7.094 1 87.5 180 GLN A C 1
ATOM 1374 O O . GLN A 1 180 ? -19.844 -28.406 -8.32 1 87.5 180 GLN A O 1
ATOM 1379 N N . GLY A 1 181 ? -19.016 -27.469 -6.484 1 88.56 181 GLY A N 1
ATOM 1380 C CA . GLY A 1 181 ? -18.359 -26.438 -7.246 1 88.56 181 GLY A CA 1
ATOM 1381 C C . GLY A 1 181 ? -17.281 -26.969 -8.172 1 88.56 181 GLY A C 1
ATOM 1382 O O . GLY A 1 181 ? -16.641 -27.984 -7.871 1 88.56 181 GLY A O 1
ATOM 1383 N N . CYS A 1 182 ? -17.094 -26.297 -9.297 1 93.69 182 CYS A N 1
ATOM 1384 C CA . CYS A 1 182 ? -16.031 -26.609 -10.25 1 93.69 182 CYS A CA 1
ATOM 1385 C C . CYS A 1 182 ? -14.805 -25.75 -9.992 1 93.69 182 CYS A C 1
ATOM 1387 O O . CYS A 1 182 ? -14.922 -24.609 -9.531 1 93.69 182 CYS A O 1
ATOM 1389 N N . ILE A 1 183 ? -13.641 -26.328 -10.25 1 94.88 183 ILE A N 1
ATOM 1390 C CA . ILE A 1 183 ? -12.375 -25.641 -10.086 1 94.88 183 ILE A CA 1
ATOM 1391 C C . ILE A 1 183 ? -11.414 -26.031 -11.203 1 94.88 183 ILE A C 1
ATOM 1393 O O . ILE A 1 183 ? -11.609 -27.062 -11.859 1 94.88 183 ILE A O 1
ATOM 1397 N N . SER A 1 184 ? -10.445 -25.219 -11.461 1 96.81 184 SER A N 1
ATOM 1398 C CA . SER A 1 184 ? -9.438 -25.469 -12.492 1 96.81 184 SER A CA 1
ATOM 1399 C C . SER A 1 184 ? -8.031 -25.234 -11.953 1 96.81 184 SER A C 1
ATOM 1401 O O . SER A 1 184 ? -7.289 -24.406 -12.492 1 96.81 184 SER A O 1
ATOM 1403 N N . PRO A 1 185 ? -7.672 -26 -10.922 1 96.38 185 PRO A N 1
ATOM 1404 C CA . PRO A 1 185 ? -6.328 -25.766 -10.391 1 96.38 185 PRO A CA 1
ATOM 1405 C C . PRO A 1 185 ? -5.234 -25.938 -11.438 1 96.38 185 PRO A C 1
ATOM 1407 O O . PRO A 1 185 ? -5.352 -26.797 -12.312 1 96.38 185 PRO A O 1
ATOM 1410 N N . ILE A 1 186 ? -4.223 -25.141 -11.344 1 97.5 186 ILE A N 1
ATOM 1411 C CA . ILE A 1 186 ? -3.176 -25.141 -12.359 1 97.5 186 ILE A CA 1
ATOM 1412 C C . ILE A 1 186 ? -1.845 -25.547 -11.727 1 97.5 186 ILE A C 1
ATOM 1414 O O . ILE A 1 186 ? -1.562 -25.203 -10.578 1 97.5 186 ILE A O 1
ATOM 1418 N N . ALA A 1 187 ? -1.039 -26.281 -12.539 1 96.88 187 ALA A N 1
ATOM 1419 C CA . ALA A 1 187 ? 0.298 -26.656 -12.094 1 96.88 187 ALA A CA 1
ATOM 1420 C C . ALA A 1 187 ? 1.238 -25.453 -12.086 1 96.88 187 ALA A C 1
ATOM 1422 O O . ALA A 1 187 ? 1.281 -24.688 -13.047 1 96.88 187 ALA A O 1
ATOM 1423 N N . SER A 1 188 ? 2.002 -25.328 -11.039 1 95.31 188 SER A N 1
ATOM 1424 C CA . SER A 1 188 ? 2.969 -24.234 -10.93 1 95.31 188 SER A CA 1
ATOM 1425 C C . SER A 1 188 ? 3.98 -24.281 -12.07 1 95.31 188 SER A C 1
ATOM 1427 O O . SER A 1 188 ? 4.449 -23.25 -12.539 1 95.31 188 SER A O 1
ATOM 1429 N N . ASN A 1 189 ? 4.312 -25.469 -12.516 1 95.81 189 ASN A N 1
ATOM 1430 C CA . ASN A 1 189 ? 5.242 -25.609 -13.633 1 95.81 189 ASN A CA 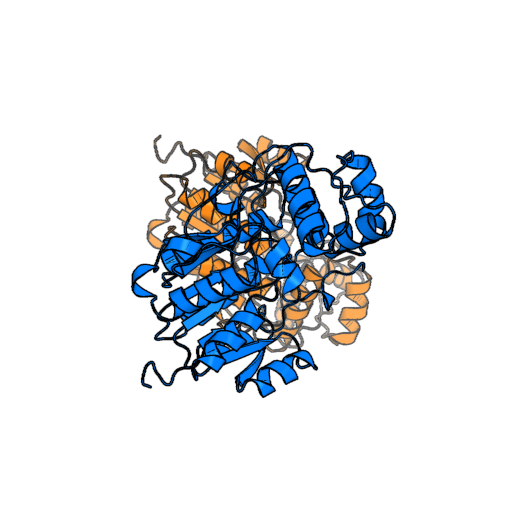1
ATOM 1431 C C . ASN A 1 189 ? 4.684 -25 -14.906 1 95.81 189 ASN A C 1
ATOM 1433 O O . ASN A 1 189 ? 5.422 -24.375 -15.68 1 95.81 189 ASN A O 1
ATOM 1437 N N . ASP A 1 190 ? 3.4 -25.25 -15.156 1 98 190 ASP A N 1
ATOM 1438 C CA . ASP A 1 190 ? 2.766 -24.641 -16.312 1 98 190 ASP A CA 1
ATOM 1439 C C . ASP A 1 190 ? 2.848 -23.125 -16.25 1 98 190 ASP A C 1
ATOM 1441 O O . ASP A 1 190 ? 3.174 -22.469 -17.234 1 98 190 ASP A O 1
ATOM 1445 N N . VAL A 1 191 ? 2.562 -22.547 -15.078 1 97.94 191 VAL A N 1
ATOM 1446 C CA . VAL A 1 191 ? 2.613 -21.094 -14.875 1 97.94 191 VAL A CA 1
ATOM 1447 C C . VAL A 1 191 ? 4.035 -20.594 -15.117 1 97.94 191 VAL A C 1
ATOM 1449 O O . VAL A 1 191 ? 4.238 -19.578 -15.797 1 97.94 191 VAL A O 1
ATOM 1452 N N . ALA A 1 192 ? 5.027 -21.297 -14.617 1 97.88 192 ALA A N 1
ATOM 1453 C CA . ALA A 1 192 ? 6.426 -20.922 -14.781 1 97.88 192 ALA A CA 1
ATOM 1454 C C . ALA A 1 192 ? 6.828 -20.938 -16.25 1 97.88 192 ALA A C 1
ATOM 1456 O O . ALA A 1 192 ? 7.512 -20.016 -16.719 1 97.88 192 ALA A O 1
ATOM 1457 N N . GLU A 1 193 ? 6.41 -21.953 -16.953 1 98.44 193 GLU A N 1
ATOM 1458 C CA . GLU A 1 193 ? 6.742 -22.062 -18.375 1 98.44 193 GLU A CA 1
ATOM 1459 C C . GLU A 1 193 ? 6.117 -20.922 -19.172 1 98.44 193 GLU A C 1
ATOM 1461 O O . GLU A 1 193 ? 6.758 -20.359 -20.062 1 98.44 193 GLU A O 1
ATOM 1466 N N . VAL A 1 194 ? 4.887 -20.625 -18.859 1 98.62 194 VAL A N 1
ATOM 1467 C CA . VAL A 1 194 ? 4.234 -19.5 -19.516 1 98.62 194 VAL A CA 1
ATOM 1468 C C . VAL A 1 194 ? 4.973 -18.203 -19.203 1 98.62 194 VAL A C 1
ATOM 1470 O O . VAL A 1 194 ? 5.227 -17.391 -20.094 1 98.62 194 VAL A O 1
ATOM 1473 N N . ALA A 1 195 ? 5.336 -18 -17.922 1 98.38 195 ALA A N 1
ATOM 1474 C CA . ALA A 1 195 ? 6.082 -16.812 -17.516 1 98.38 195 ALA A CA 1
ATOM 1475 C C . ALA A 1 195 ? 7.367 -16.656 -18.312 1 98.38 195 ALA A C 1
ATOM 1477 O O . ALA A 1 195 ? 7.691 -15.57 -18.781 1 98.38 195 ALA A O 1
ATOM 1478 N N . VAL A 1 196 ? 8.086 -17.75 -18.516 1 98.31 196 VAL A N 1
ATOM 1479 C CA . VAL A 1 196 ? 9.344 -17.734 -19.25 1 98.31 196 VAL A CA 1
ATOM 1480 C C . VAL A 1 196 ? 9.086 -17.359 -20.703 1 98.31 196 VAL A C 1
ATOM 1482 O O . VAL A 1 196 ? 9.82 -16.562 -21.297 1 98.31 196 VAL A O 1
ATOM 1485 N N . GLN A 1 197 ? 8.031 -17.938 -21.312 1 98.38 197 GLN A N 1
ATOM 1486 C CA . GLN A 1 197 ? 7.684 -17.609 -22.688 1 98.38 197 GLN A CA 1
ATOM 1487 C C . GLN A 1 197 ? 7.406 -16.109 -22.828 1 98.38 197 GLN A C 1
ATOM 1489 O O . GLN A 1 197 ? 7.848 -15.484 -23.797 1 98.38 197 GLN A O 1
ATOM 1494 N N . ILE A 1 198 ? 6.695 -15.523 -21.891 1 98.25 198 ILE A N 1
ATOM 1495 C CA . ILE A 1 198 ? 6.363 -14.109 -21.922 1 98.25 198 ILE A CA 1
ATOM 1496 C C . ILE A 1 198 ? 7.633 -13.273 -21.766 1 98.25 198 ILE A C 1
ATOM 1498 O O . ILE A 1 198 ? 7.832 -12.289 -22.469 1 98.25 198 ILE A O 1
ATOM 1502 N N . LEU A 1 199 ? 8.531 -13.68 -20.844 1 98 199 LEU A N 1
ATOM 1503 C CA . LEU A 1 199 ? 9.789 -12.969 -20.609 1 98 199 LEU A CA 1
ATOM 1504 C C . LEU A 1 199 ? 10.656 -12.961 -21.859 1 98 199 LEU A C 1
ATOM 1506 O O . LEU A 1 199 ? 11.312 -11.961 -22.156 1 98 199 LEU A O 1
ATOM 1510 N N . LEU A 1 200 ? 10.602 -14.031 -22.594 1 96.25 200 LEU A N 1
ATOM 1511 C CA . LEU A 1 200 ? 11.477 -14.172 -23.75 1 96.25 200 LEU A CA 1
ATOM 1512 C C . LEU A 1 200 ? 10.852 -13.547 -24.984 1 96.25 200 LEU A C 1
ATOM 1514 O O . LEU A 1 200 ? 11.555 -13.227 -25.953 1 96.25 200 LEU A O 1
ATOM 1518 N N . ASN A 1 201 ? 9.523 -13.422 -24.984 1 96.62 201 ASN A N 1
ATOM 1519 C CA . ASN A 1 201 ? 8.789 -12.82 -26.094 1 96.62 201 ASN A CA 1
ATOM 1520 C C . ASN A 1 201 ? 7.82 -11.742 -25.594 1 96.62 201 ASN A C 1
ATOM 1522 O O . ASN A 1 201 ? 6.613 -11.828 -25.844 1 96.62 201 ASN A O 1
ATOM 1526 N N . PRO A 1 202 ? 8.344 -10.688 -25.094 1 96.88 202 PRO A N 1
ATOM 1527 C CA . PRO A 1 202 ? 7.484 -9.75 -24.359 1 96.88 202 PRO A CA 1
ATOM 1528 C C . PRO A 1 202 ? 6.59 -8.922 -25.281 1 96.88 202 PRO A C 1
ATOM 1530 O O . PRO A 1 202 ? 5.5 -8.508 -24.875 1 96.88 202 PRO A O 1
ATOM 1533 N N . SER A 1 203 ? 6.941 -8.609 -26.5 1 97.06 203 SER A N 1
ATOM 1534 C CA . SER A 1 203 ? 6.254 -7.672 -27.375 1 97.06 203 SER A CA 1
ATOM 1535 C C . SER A 1 203 ? 4.793 -8.062 -27.562 1 97.06 203 SER A C 1
ATOM 1537 O O . SER A 1 203 ? 3.922 -7.199 -27.688 1 97.06 203 SER A O 1
ATOM 1539 N N . GLN A 1 204 ? 4.508 -9.32 -27.5 1 95.81 204 GLN A N 1
ATOM 1540 C CA . GLN A 1 204 ? 3.162 -9.828 -27.75 1 95.81 204 GLN A CA 1
ATOM 1541 C C . GLN A 1 204 ? 2.273 -9.672 -26.531 1 95.81 204 GLN A C 1
ATOM 1543 O O . GLN A 1 204 ? 1.05 -9.781 -26.625 1 95.81 204 GLN A O 1
ATOM 1548 N N . TYR A 1 205 ? 2.896 -9.336 -25.406 1 98.06 205 TYR A N 1
ATOM 1549 C CA . TYR A 1 205 ? 2.139 -9.5 -24.172 1 98.06 205 TYR A CA 1
ATOM 1550 C C . TYR A 1 205 ? 2.102 -8.195 -23.391 1 98.06 205 TYR A C 1
ATOM 1552 O O . TYR A 1 205 ? 1.387 -8.086 -22.391 1 98.06 205 TYR A O 1
ATOM 1560 N N . ILE A 1 206 ? 2.779 -7.199 -23.828 1 98.19 206 ILE A N 1
ATOM 1561 C CA . ILE A 1 206 ? 2.865 -5.941 -23.094 1 98.19 206 ILE A CA 1
ATOM 1562 C C . ILE A 1 206 ? 1.476 -5.32 -22.969 1 98.19 206 ILE A C 1
ATOM 1564 O O . ILE A 1 206 ? 0.709 -5.305 -23.938 1 98.19 206 ILE A O 1
ATOM 1568 N N . SER A 1 207 ? 1.102 -4.875 -21.812 1 97.94 207 SER A N 1
ATOM 1569 C CA . SER A 1 207 ? -0.147 -4.207 -21.453 1 97.94 207 SER A CA 1
ATOM 1570 C C . SER A 1 207 ? -1.33 -5.168 -21.531 1 97.94 207 SER A C 1
ATOM 1572 O O . SER A 1 207 ? -2.465 -4.742 -21.766 1 97.94 207 SER A O 1
ATOM 1574 N N . LYS A 1 208 ? -1.004 -6.527 -21.422 1 97.94 208 LYS A N 1
ATOM 1575 C CA . LYS A 1 208 ? -2.059 -7.535 -21.422 1 97.94 208 LYS A CA 1
ATOM 1576 C C . LYS A 1 208 ? -2.098 -8.312 -20.109 1 97.94 208 LYS A C 1
ATOM 1578 O O . LYS A 1 208 ? -1.155 -8.242 -19.328 1 97.94 208 LYS A O 1
ATOM 1583 N N . SER A 1 209 ? -3.217 -8.883 -19.891 1 98.44 209 SER A N 1
ATOM 1584 C CA . SER A 1 209 ? -3.375 -9.875 -18.828 1 98.44 209 SER A CA 1
ATOM 1585 C C . SER A 1 209 ? -3.549 -11.273 -19.406 1 98.44 209 SER A C 1
ATOM 1587 O O . SER A 1 209 ? -4.262 -11.461 -20.391 1 98.44 209 SER A O 1
ATOM 1589 N N . VAL A 1 210 ? -2.871 -12.227 -18.828 1 98.62 210 VAL A N 1
ATOM 1590 C CA . VAL A 1 210 ? -2.947 -13.617 -19.266 1 98.62 210 VAL A CA 1
ATOM 1591 C C . VAL A 1 210 ? -3.543 -14.469 -18.156 1 98.62 210 VAL A C 1
ATOM 1593 O O . VAL A 1 210 ? -2.934 -14.633 -17.094 1 98.62 210 VAL A O 1
ATOM 1596 N N . GLU A 1 211 ? -4.703 -14.969 -18.406 1 98.5 211 GLU A N 1
ATOM 1597 C CA . GLU A 1 211 ? -5.383 -15.828 -17.453 1 98.5 211 GLU A CA 1
ATOM 1598 C C . GLU A 1 211 ? -5.039 -17.297 -17.672 1 98.5 211 GLU A C 1
ATOM 1600 O O . GLU A 1 211 ? -5.109 -17.781 -18.812 1 98.5 211 GLU A O 1
ATOM 1605 N N . LEU A 1 212 ? -4.68 -17.984 -16.578 1 98.38 212 LEU A N 1
ATOM 1606 C CA . LEU A 1 212 ? -4.176 -19.344 -16.703 1 98.38 212 LEU A CA 1
ATOM 1607 C C . LEU A 1 212 ? -4.984 -20.297 -15.828 1 98.38 212 LEU A C 1
ATOM 1609 O O . LEU A 1 212 ? -5.117 -20.094 -14.625 1 98.38 212 LEU A O 1
ATOM 1613 N N . THR A 1 213 ? -5.445 -21.344 -16.453 1 98.31 213 THR A N 1
ATOM 1614 C CA . THR A 1 213 ? -6.152 -22.391 -15.719 1 98.31 213 THR A CA 1
ATOM 1615 C C . THR A 1 213 ? -5.598 -23.766 -16.078 1 98.31 213 THR A C 1
ATOM 1617 O O . THR A 1 213 ? -4.969 -23.938 -17.125 1 98.31 213 THR A O 1
ATOM 1620 N N . GLY A 1 214 ? -5.727 -24.688 -15.102 1 97.94 214 GLY A N 1
ATOM 1621 C CA . GLY A 1 214 ? -5.625 -26.094 -15.438 1 97.94 214 GLY A CA 1
ATOM 1622 C C . GLY A 1 214 ? -6.918 -26.672 -15.977 1 97.94 214 GLY A C 1
ATOM 1623 O O . GLY A 1 214 ? -7.82 -25.922 -16.359 1 97.94 214 GLY A O 1
ATOM 1624 N N . PRO A 1 215 ? -6.91 -28 -16.078 1 96.94 215 PRO A N 1
ATOM 1625 C CA . PRO A 1 215 ? -8.156 -28.641 -16.5 1 96.94 215 PRO A CA 1
ATOM 1626 C C . PRO A 1 215 ? -9.32 -28.359 -15.562 1 96.94 215 PRO A C 1
ATOM 1628 O O . PRO A 1 215 ? -9.141 -28.328 -14.336 1 96.94 215 PRO A O 1
ATOM 1631 N N . ASN A 1 216 ? -10.445 -28.047 -16.125 1 96.12 216 ASN A N 1
ATOM 1632 C CA . ASN A 1 216 ? -11.648 -27.781 -15.344 1 96.12 216 ASN A CA 1
ATOM 1633 C C . ASN A 1 216 ? -12.312 -29.078 -14.891 1 96.12 216 ASN A C 1
ATOM 1635 O O . ASN A 1 216 ? -12.453 -30.016 -15.68 1 96.12 216 ASN A O 1
ATOM 1639 N N . SER A 1 217 ? -12.617 -29.141 -13.609 1 94.06 217 SER A N 1
ATOM 1640 C CA . SER A 1 217 ? -13.266 -30.328 -13.062 1 94.06 217 SER A CA 1
ATOM 1641 C C . SER A 1 217 ? -14.062 -30 -11.805 1 94.06 217 SER A C 1
ATOM 1643 O O . SER A 1 217 ? -13.758 -29.031 -11.109 1 94.06 217 SER A O 1
ATOM 1645 N N . ASP A 1 218 ? -15.062 -30.781 -11.617 1 92.62 218 ASP A N 1
ATOM 1646 C CA . ASP A 1 218 ? -15.656 -30.719 -10.289 1 92.62 218 ASP A CA 1
ATOM 1647 C C . ASP A 1 218 ? -14.891 -31.609 -9.312 1 92.62 218 ASP A C 1
ATOM 1649 O O . ASP A 1 218 ? -13.93 -32.281 -9.695 1 92.62 218 ASP A O 1
ATOM 1653 N N . MET A 1 219 ? -15.391 -31.609 -8.102 1 91.81 219 MET A N 1
ATOM 1654 C CA . MET A 1 219 ? -14.609 -32.281 -7.062 1 91.81 219 MET A CA 1
ATOM 1655 C C . MET A 1 219 ? -14.719 -33.812 -7.203 1 91.81 219 MET A C 1
ATOM 1657 O O . MET A 1 219 ? -13.82 -34.531 -6.781 1 91.81 219 MET A O 1
ATOM 1661 N N . PHE A 1 220 ? -15.727 -34.281 -7.793 1 93.88 220 PHE A N 1
ATOM 1662 C CA . PHE A 1 220 ? -15.859 -35.719 -8.016 1 93.88 220 PHE A CA 1
ATOM 1663 C C . PHE A 1 220 ? -14.883 -36.188 -9.086 1 93.88 220 PHE A C 1
ATOM 1665 O O . PHE A 1 220 ? -14.242 -37.219 -8.93 1 93.88 220 PHE A O 1
ATOM 1672 N N . GLU A 1 221 ? -14.828 -35.438 -10.094 1 94.62 221 GLU A N 1
ATOM 1673 C CA . GLU A 1 221 ? -13.852 -35.719 -11.141 1 94.62 221 GLU A CA 1
ATOM 1674 C C . GLU A 1 221 ? -12.422 -35.594 -10.609 1 94.62 221 GLU A C 1
ATOM 1676 O O . GLU A 1 221 ? -11.547 -36.375 -10.977 1 94.62 221 GLU A O 1
ATOM 1681 N N . LEU A 1 222 ? -12.195 -34.625 -9.758 1 95.19 222 LEU A N 1
ATOM 1682 C CA . LEU A 1 222 ? -10.867 -34.438 -9.164 1 95.19 222 LEU A CA 1
ATOM 1683 C C . LEU A 1 222 ? -10.484 -35.625 -8.305 1 95.19 222 LEU A C 1
ATOM 1685 O O . LEU A 1 222 ? -9.32 -36.031 -8.281 1 95.19 222 LEU A O 1
ATOM 1689 N N . ALA A 1 223 ? -11.469 -36.156 -7.602 1 96.25 223 ALA A N 1
ATOM 1690 C CA . ALA A 1 223 ? -11.227 -37.344 -6.801 1 96.25 223 ALA A CA 1
ATOM 1691 C C . ALA A 1 223 ? -10.766 -38.5 -7.68 1 96.25 223 ALA A C 1
ATOM 1693 O O . ALA A 1 223 ? -9.898 -39.281 -7.285 1 96.25 223 ALA A O 1
ATOM 1694 N N . LYS A 1 224 ? -11.328 -38.625 -8.828 1 96.62 224 LYS A N 1
ATOM 1695 C CA . LYS A 1 224 ? -10.906 -39.656 -9.773 1 96.62 224 LYS A CA 1
ATOM 1696 C C . LYS A 1 224 ? -9.453 -39.438 -10.195 1 96.62 224 LYS A C 1
ATOM 1698 O O . LYS A 1 224 ? -8.703 -40.406 -10.367 1 96.62 224 LYS A O 1
ATOM 1703 N N . GLU A 1 225 ? -9.078 -38.219 -10.352 1 96.62 225 GLU A N 1
ATOM 1704 C CA . GLU A 1 225 ? -7.691 -37.906 -10.688 1 96.62 225 GLU A CA 1
ATOM 1705 C C . GLU A 1 225 ? -6.742 -38.344 -9.578 1 96.62 225 GLU A C 1
ATOM 1707 O O . GLU A 1 225 ? -5.668 -38.875 -9.852 1 96.62 225 GLU A O 1
ATOM 1712 N N . TYR A 1 226 ? -7.148 -38 -8.344 1 97 226 TYR A N 1
ATOM 1713 C CA . TYR A 1 226 ? -6.34 -38.469 -7.23 1 97 226 TYR A CA 1
ATOM 1714 C C . TYR A 1 226 ? -6.234 -40 -7.238 1 97 226 TYR A C 1
ATOM 1716 O O . TYR A 1 226 ? -5.152 -40.562 -7.02 1 97 226 TYR A O 1
ATOM 1724 N N . SER A 1 227 ? -7.336 -40.688 -7.461 1 97.25 227 SER A N 1
ATOM 1725 C CA . SER A 1 227 ? -7.352 -42.156 -7.543 1 97.25 227 SER A CA 1
ATOM 1726 C C . SER A 1 227 ? -6.379 -42.656 -8.602 1 97.25 227 SER A C 1
ATOM 1728 O O . SER A 1 227 ? -5.617 -43.594 -8.359 1 97.25 227 SER A O 1
ATOM 1730 N N . ASN A 1 228 ? -6.426 -41.969 -9.719 1 96.12 228 ASN A N 1
ATOM 1731 C CA . ASN A 1 228 ? -5.535 -42.344 -10.82 1 96.12 228 ASN A CA 1
ATOM 1732 C C . ASN A 1 228 ? -4.07 -42.156 -10.438 1 96.12 228 ASN A C 1
ATOM 1734 O O . ASN A 1 228 ? -3.217 -42.938 -10.828 1 96.12 228 ASN A O 1
ATOM 1738 N N . ALA A 1 229 ? -3.756 -41.156 -9.695 1 96.06 229 ALA A N 1
ATOM 1739 C CA . ALA A 1 229 ? -2.381 -40.812 -9.336 1 96.06 229 ALA A CA 1
ATOM 1740 C C . ALA A 1 229 ? -1.818 -41.812 -8.328 1 96.06 229 ALA A C 1
ATOM 1742 O O . ALA A 1 229 ? -0.653 -42.219 -8.422 1 96.06 229 ALA A O 1
ATOM 1743 N N . ILE A 1 230 ? -2.652 -42.219 -7.395 1 94.5 230 ILE A N 1
ATOM 1744 C CA . ILE A 1 230 ? -2.113 -43 -6.273 1 94.5 230 ILE A CA 1
ATOM 1745 C C . ILE A 1 230 ? -2.412 -44.469 -6.461 1 94.5 230 ILE A C 1
ATOM 1747 O O . ILE A 1 230 ? -1.847 -45.312 -5.766 1 94.5 230 ILE A O 1
ATOM 1751 N N . GLY A 1 231 ? -3.414 -44.875 -7.301 1 94.5 231 GLY A N 1
ATOM 1752 C CA . GLY A 1 231 ? -3.688 -46.25 -7.621 1 94.5 231 GLY A CA 1
ATOM 1753 C C . GLY A 1 231 ? -4.691 -46.906 -6.684 1 94.5 231 GLY A C 1
ATOM 1754 O O . GLY A 1 231 ? -4.812 -48.125 -6.633 1 94.5 231 GLY A O 1
ATOM 1755 N N . THR A 1 232 ? -5.328 -46.156 -5.836 1 95.38 232 THR A N 1
ATOM 1756 C CA . THR A 1 232 ? -6.395 -46.625 -4.957 1 95.38 232 THR A CA 1
ATOM 1757 C C . THR A 1 232 ? -7.637 -45.75 -5.102 1 95.38 232 THR A C 1
ATOM 1759 O O . THR A 1 232 ? -7.543 -44.594 -5.484 1 95.38 232 THR A O 1
ATOM 1762 N N . PRO A 1 233 ? -8.758 -46.312 -4.852 1 96.56 233 PRO A N 1
ATOM 1763 C CA . PRO A 1 233 ? -9.977 -45.5 -4.969 1 96.56 233 PRO A CA 1
ATOM 1764 C C . PRO A 1 233 ? -10.016 -44.375 -3.969 1 96.56 233 PRO A C 1
ATOM 1766 O O . PRO A 1 233 ? -9.672 -44.531 -2.797 1 96.56 233 PRO A O 1
ATOM 1769 N N . VAL A 1 234 ? -10.359 -43.219 -4.414 1 97.69 234 VAL A N 1
ATOM 1770 C CA . VAL A 1 234 ? -10.531 -42 -3.607 1 97.69 234 VAL A CA 1
ATOM 1771 C C . VAL A 1 234 ? -11.938 -41.438 -3.816 1 97.69 234 VAL A C 1
ATOM 1773 O O . VAL A 1 234 ? -12.414 -41.344 -4.949 1 97.69 234 VAL A O 1
ATOM 1776 N N . LYS A 1 235 ? -12.648 -41.125 -2.766 1 97.06 235 LYS A N 1
ATOM 1777 C CA . LYS A 1 235 ? -13.984 -40.531 -2.848 1 97.06 235 LYS A CA 1
ATOM 1778 C C . LYS A 1 235 ? -14.008 -39.125 -2.283 1 97.06 235 LYS A C 1
ATOM 1780 O O . LYS A 1 235 ? -13.367 -38.844 -1.268 1 97.06 235 LYS A O 1
ATOM 1785 N N . TYR A 1 236 ? -14.719 -38.25 -2.953 1 96.62 236 TYR A N 1
ATOM 1786 C CA . TYR A 1 236 ? -14.961 -36.906 -2.451 1 96.62 236 TYR A CA 1
ATOM 1787 C C . TYR A 1 236 ? -16.219 -36.875 -1.582 1 96.62 236 TYR A C 1
ATOM 1789 O O . TYR A 1 236 ? -17.266 -37.375 -1.969 1 96.62 236 TYR A O 1
ATOM 1797 N N . VAL A 1 237 ? -16.125 -36.281 -0.406 1 95.06 237 VAL A N 1
ATOM 1798 C CA . VAL A 1 237 ? -17.234 -36.094 0.517 1 95.06 237 VAL A CA 1
ATOM 1799 C C . VAL A 1 237 ? -17.359 -34.594 0.869 1 95.06 237 VAL A C 1
ATOM 1801 O O . VAL A 1 237 ? -16.516 -34.062 1.606 1 95.06 237 VAL A O 1
ATOM 1804 N N . PRO A 1 238 ? -18.422 -33.938 0.363 1 93.44 238 PRO A N 1
ATOM 1805 C CA . PRO A 1 238 ? -18.562 -32.531 0.698 1 93.44 238 PRO A CA 1
ATOM 1806 C C . PRO A 1 238 ? -18.641 -32.281 2.203 1 93.44 238 PRO A C 1
ATOM 1808 O O . PRO A 1 238 ? -19.406 -32.969 2.898 1 93.44 238 PRO A O 1
ATOM 1811 N N . ALA A 1 239 ? -17.875 -31.344 2.666 1 92.12 239 ALA A N 1
ATOM 1812 C CA . ALA A 1 239 ? -17.891 -30.969 4.074 1 92.12 239 ALA A CA 1
ATOM 1813 C C . ALA A 1 239 ? -18.656 -29.656 4.273 1 92.12 239 ALA A C 1
ATOM 1815 O O . ALA A 1 239 ? -18.734 -28.844 3.361 1 92.12 239 ALA A O 1
ATOM 1816 N N . GLN A 1 240 ? -19.172 -29.5 5.477 1 91 240 GLN A N 1
ATOM 1817 C CA . GLN A 1 240 ? -19.75 -28.219 5.844 1 91 240 GLN A CA 1
ATOM 1818 C C . GLN A 1 240 ? -18.672 -27.203 6.199 1 91 240 GLN A C 1
ATOM 1820 O O . GLN A 1 240 ? -17.703 -27.531 6.902 1 91 240 GLN A O 1
ATOM 1825 N N . LEU A 1 241 ? -18.875 -26.016 5.656 1 88.44 241 LEU A N 1
ATOM 1826 C CA . LEU A 1 241 ? -17.859 -25 5.773 1 88.44 241 LEU A CA 1
ATOM 1827 C C . LEU A 1 241 ? -17.469 -24.766 7.234 1 88.44 241 LEU A C 1
ATOM 1829 O O . LEU A 1 241 ? -16.281 -24.719 7.574 1 88.44 241 LEU A O 1
ATOM 1833 N N . ASP A 1 242 ? -18.391 -24.578 8.102 1 87.38 242 ASP A N 1
ATOM 1834 C CA . ASP A 1 242 ? -18.125 -24.266 9.5 1 87.38 242 ASP A CA 1
ATOM 1835 C C . ASP A 1 242 ? -17.344 -25.375 10.18 1 87.38 242 ASP A C 1
ATOM 1837 O O . ASP A 1 242 ? -16.375 -25.109 10.906 1 87.38 242 ASP A O 1
ATOM 1841 N N . ASP A 1 243 ? -17.719 -26.609 9.914 1 86.25 243 ASP A N 1
ATOM 1842 C CA . ASP A 1 243 ? -17.031 -27.766 10.492 1 86.25 243 ASP A CA 1
ATOM 1843 C C . ASP A 1 243 ? -15.594 -27.859 9.961 1 86.25 243 ASP A C 1
ATOM 1845 O O . ASP A 1 243 ? -14.672 -28.141 10.727 1 86.25 243 ASP A O 1
ATOM 1849 N N . TRP A 1 244 ? -15.5 -27.625 8.766 1 87.06 244 TRP A N 1
ATOM 1850 C CA . TRP A 1 244 ? -14.203 -27.719 8.117 1 87.06 244 TRP A CA 1
ATOM 1851 C C . TRP A 1 244 ? -13.25 -26.656 8.641 1 87.06 244 TRP A C 1
ATOM 1853 O O . TRP A 1 244 ? -12.086 -26.922 8.922 1 87.06 244 TRP A O 1
ATOM 1863 N N . THR A 1 245 ? -13.734 -25.422 8.758 1 84.62 245 THR A N 1
ATOM 1864 C CA . THR A 1 245 ? -12.93 -24.312 9.25 1 84.62 245 THR A CA 1
ATOM 1865 C C . THR A 1 245 ? -12.414 -24.594 10.656 1 84.62 245 THR A C 1
ATOM 1867 O O . THR A 1 245 ? -11.266 -24.297 10.977 1 84.62 245 THR A O 1
ATOM 1870 N N . GLU A 1 246 ? -13.164 -25.125 11.438 1 81.56 246 GLU A N 1
ATOM 1871 C CA . GLU A 1 246 ? -12.789 -25.453 12.805 1 81.56 246 GLU A CA 1
ATOM 1872 C C . GLU A 1 246 ? -11.695 -26.516 12.844 1 81.56 246 GLU A C 1
ATOM 1874 O O . GLU A 1 246 ? -10.781 -26.438 13.672 1 81.56 246 GLU A O 1
ATOM 1879 N N . LYS A 1 247 ? -11.742 -27.391 12.023 1 77 247 LYS A N 1
ATOM 1880 C CA . LYS A 1 247 ? -10.805 -28.516 12.039 1 77 247 LYS A CA 1
ATOM 1881 C C . LYS A 1 247 ? -9.492 -28.141 11.367 1 77 247 LYS A C 1
ATOM 1883 O O . LYS A 1 247 ? -8.414 -28.547 11.828 1 77 247 LYS A O 1
ATOM 1888 N N . VAL A 1 248 ? -9.57 -27.469 10.32 1 74.25 248 VAL A N 1
ATOM 1889 C CA . VAL A 1 248 ? -8.391 -27.156 9.516 1 74.25 248 VAL A CA 1
ATOM 1890 C C . VAL A 1 248 ? -7.633 -25.984 10.133 1 74.25 248 VAL A C 1
ATOM 1892 O O . VAL A 1 248 ? -6.402 -26.016 10.227 1 74.25 248 VAL A O 1
ATOM 1895 N N . PHE A 1 249 ? -8.297 -24.984 10.539 1 67.69 249 PHE A N 1
ATOM 1896 C CA . PHE A 1 249 ? -7.613 -23.766 10.984 1 67.69 249 PHE A CA 1
ATOM 1897 C C . PHE A 1 249 ? -7.051 -23.953 12.391 1 67.69 249 PHE A C 1
ATOM 1899 O O . PHE A 1 249 ? -6.094 -23.266 12.773 1 67.69 249 PHE A O 1
ATOM 1906 N N . LYS A 1 250 ? -7.578 -24.828 13.078 1 63.22 250 LYS A N 1
ATOM 1907 C CA . LYS A 1 250 ? -6.969 -25.141 14.367 1 63.22 250 LYS A CA 1
ATOM 1908 C C . LYS A 1 250 ? -5.605 -25.812 14.18 1 63.22 250 LYS A C 1
ATOM 1910 O O . LYS A 1 250 ? -4.73 -25.688 15.039 1 63.22 250 LYS A O 1
ATOM 1915 N N . VAL A 1 251 ? -5.453 -26.375 13.062 1 59.78 251 VAL A N 1
ATOM 1916 C CA . VAL A 1 251 ? -4.238 -27.156 12.867 1 59.78 251 VAL A CA 1
ATOM 1917 C C . VAL A 1 251 ? -3.193 -26.312 12.141 1 59.78 251 VAL A C 1
ATOM 1919 O O . VAL A 1 251 ? -2.004 -26.375 12.453 1 59.78 251 VAL A O 1
ATOM 1922 N N . ALA A 1 252 ? -3.65 -25.516 11.227 1 65.44 252 ALA A N 1
ATOM 1923 C CA . ALA A 1 252 ? -2.686 -24.766 10.422 1 65.44 252 ALA A CA 1
ATOM 1924 C C . ALA A 1 252 ? -2.393 -23.406 11.039 1 65.44 252 ALA A C 1
ATOM 1926 O O . ALA A 1 252 ? -3.312 -22.672 11.422 1 65.44 252 ALA A O 1
ATOM 1927 N N . THR A 1 253 ? -1.434 -23.156 11.914 1 76.38 253 THR A N 1
ATOM 1928 C CA . THR A 1 253 ? -1.037 -21.859 12.422 1 76.38 253 THR A CA 1
ATOM 1929 C C . THR A 1 253 ? -0.803 -20.875 11.281 1 76.38 253 THR A C 1
ATOM 1931 O O . THR A 1 253 ? 0.333 -20.688 10.836 1 76.38 253 THR A O 1
ATOM 1934 N N . LEU A 1 254 ? -1.869 -20.391 10.602 1 81.31 254 LEU A N 1
ATOM 1935 C CA . LEU A 1 254 ? -1.761 -19.469 9.484 1 81.31 254 LEU A CA 1
ATOM 1936 C C . LEU A 1 254 ? -1.884 -18.016 9.961 1 81.31 254 LEU A C 1
ATOM 1938 O O . LEU A 1 254 ? -2.695 -17.719 10.836 1 81.31 254 LEU A O 1
ATOM 1942 N N . PRO A 1 255 ? -1.027 -17.172 9.352 1 85.19 255 PRO A N 1
ATOM 1943 C CA . PRO A 1 255 ? -1.28 -15.75 9.586 1 85.19 255 PRO A CA 1
ATOM 1944 C C . PRO A 1 255 ? -2.695 -15.328 9.195 1 85.19 255 PRO A C 1
ATOM 1946 O O . PRO A 1 255 ? -3.277 -15.891 8.266 1 85.19 255 PRO A O 1
ATOM 1949 N N . SER A 1 256 ? -3.244 -14.312 9.93 1 88.56 256 SER A N 1
ATOM 1950 C CA . SER A 1 256 ? -4.617 -13.867 9.719 1 88.56 256 SER A CA 1
ATOM 1951 C C . SER A 1 256 ? -4.863 -13.492 8.258 1 88.56 256 SER A C 1
ATOM 1953 O O . SER A 1 256 ? -5.922 -13.797 7.707 1 88.56 256 SER A O 1
ATOM 1955 N N . HIS A 1 257 ? -3.928 -12.898 7.656 1 91.75 257 HIS A N 1
ATOM 1956 C CA . HIS A 1 257 ? -4.055 -12.484 6.262 1 91.75 257 HIS A CA 1
ATOM 1957 C C . HIS A 1 257 ? -4.223 -13.688 5.344 1 91.75 257 HIS A C 1
ATOM 1959 O O . HIS A 1 257 ? -5.113 -13.703 4.492 1 91.75 257 HIS A O 1
ATOM 1965 N N . THR A 1 258 ? -3.455 -14.719 5.543 1 88.12 258 THR A N 1
ATOM 1966 C CA . THR A 1 258 ? -3.5 -15.93 4.734 1 88.12 258 THR A CA 1
ATOM 1967 C C . THR A 1 258 ? -4.773 -16.719 5.02 1 88.12 258 THR A C 1
ATOM 1969 O O . THR A 1 258 ? -5.414 -17.234 4.102 1 88.12 258 THR A O 1
ATOM 1972 N N . TYR A 1 259 ? -5.098 -16.75 6.262 1 87.25 259 TYR A N 1
ATOM 1973 C CA . TYR A 1 259 ? -6.324 -17.422 6.676 1 87.25 259 TYR A CA 1
ATOM 1974 C C . TYR A 1 259 ? -7.535 -16.828 5.973 1 87.25 259 TYR A C 1
ATOM 1976 O O . TYR A 1 259 ? -8.344 -17.547 5.387 1 87.25 259 TYR A O 1
ATOM 1984 N N . ASN A 1 260 ? -7.629 -15.492 6.004 1 90.69 260 ASN A N 1
ATOM 1985 C CA . ASN A 1 260 ? -8.758 -14.812 5.391 1 90.69 260 ASN A CA 1
ATOM 1986 C C . ASN A 1 260 ? -8.805 -15.047 3.883 1 90.69 260 ASN A C 1
ATOM 1988 O O . ASN A 1 260 ? -9.883 -15.195 3.307 1 90.69 260 ASN A O 1
ATOM 1992 N N . HIS A 1 261 ? -7.672 -15.117 3.314 1 91.5 261 HIS A N 1
ATOM 1993 C CA . HIS A 1 261 ? -7.594 -15.359 1.879 1 91.5 261 HIS A CA 1
ATOM 1994 C C . HIS A 1 261 ? -8.094 -16.75 1.531 1 91.5 261 HIS A C 1
ATOM 1996 O O . HIS A 1 261 ? -8.922 -16.922 0.633 1 91.5 261 HIS A O 1
ATOM 2002 N N . ILE A 1 262 ? -7.699 -17.75 2.25 1 88.25 262 ILE A N 1
ATOM 2003 C CA . ILE A 1 262 ? -8.07 -19.125 1.999 1 88.25 262 ILE A CA 1
ATOM 2004 C C . ILE A 1 262 ? -9.57 -19.312 2.25 1 88.25 262 ILE A C 1
ATOM 2006 O O . ILE A 1 262 ? -10.266 -19.938 1.447 1 88.25 262 ILE A O 1
ATOM 2010 N N . LEU A 1 263 ? -10.008 -18.75 3.348 1 89.88 263 LEU A N 1
ATOM 2011 C CA . LEU A 1 263 ? -11.43 -18.844 3.678 1 89.88 263 LEU A CA 1
ATOM 2012 C C . LEU A 1 263 ? -12.289 -18.25 2.57 1 89.88 263 LEU A C 1
ATOM 2014 O O . LEU A 1 263 ? -13.297 -18.828 2.172 1 89.88 263 LEU A O 1
ATOM 2018 N N . THR A 1 264 ? -11.875 -17.109 2.088 1 93.62 264 THR A N 1
ATOM 2019 C CA . THR A 1 264 ? -12.617 -16.469 1.018 1 93.62 264 THR A CA 1
ATOM 2020 C C . THR A 1 264 ? -12.594 -17.312 -0.25 1 93.62 264 THR A C 1
ATOM 2022 O O . THR A 1 264 ? -13.617 -17.453 -0.926 1 93.62 264 THR A O 1
ATOM 2025 N N . MET A 1 265 ? -11.5 -17.891 -0.56 1 92 265 MET A N 1
ATOM 2026 C CA . MET A 1 265 ? -11.383 -18.75 -1.736 1 92 265 MET A CA 1
ATOM 2027 C C . MET A 1 265 ? -12.359 -19.922 -1.659 1 92 265 MET A C 1
ATOM 2029 O O . MET A 1 265 ? -13.055 -20.219 -2.633 1 92 265 MET A O 1
ATOM 2033 N N . VAL A 1 266 ? -12.406 -20.531 -0.513 1 91 266 VAL A N 1
ATOM 2034 C CA . VAL A 1 266 ? -13.281 -21.672 -0.313 1 91 266 VAL A CA 1
ATOM 2035 C C . VAL A 1 266 ? -14.734 -21.266 -0.525 1 91 266 VAL A C 1
ATOM 2037 O O . VAL A 1 266 ? -15.492 -21.969 -1.205 1 91 266 VAL A O 1
ATOM 2040 N N . LYS A 1 267 ? -15.078 -20.125 -0.004 1 92.5 267 LYS A N 1
ATOM 2041 C CA . LYS A 1 267 ? -16.438 -19.625 -0.15 1 92.5 267 LYS A CA 1
ATOM 2042 C C . LYS A 1 267 ? -16.766 -19.328 -1.611 1 92.5 267 LYS A C 1
ATOM 2044 O O . LYS A 1 267 ? -17.875 -19.578 -2.072 1 92.5 267 LYS A O 1
ATOM 2049 N N . LEU A 1 268 ? -15.82 -18.812 -2.293 1 93.75 268 LEU A N 1
ATOM 2050 C CA . LEU A 1 268 ? -16.016 -18.469 -3.695 1 93.75 268 LEU A CA 1
ATOM 2051 C C . LEU A 1 268 ? -16.156 -19.719 -4.551 1 93.75 268 LEU A C 1
ATOM 2053 O O . LEU A 1 268 ? -16.906 -19.734 -5.523 1 93.75 268 LEU A O 1
ATOM 2057 N N . VAL A 1 269 ? -15.391 -20.75 -4.23 1 91.5 269 VAL A N 1
ATOM 2058 C CA . VAL A 1 269 ? -15.523 -22.031 -4.938 1 91.5 269 VAL A CA 1
ATOM 2059 C C . VAL A 1 269 ? -16.938 -22.594 -4.742 1 91.5 269 VAL A C 1
ATOM 2061 O O . VAL A 1 269 ? -17.594 -22.984 -5.703 1 91.5 269 VAL A O 1
ATOM 2064 N N . GLU A 1 270 ? -17.328 -22.609 -3.537 1 90 270 GLU A N 1
ATOM 2065 C CA . GLU A 1 270 ? -18.672 -23.109 -3.223 1 90 270 GLU A CA 1
ATOM 2066 C C . GLU A 1 270 ? -19.75 -22.312 -3.967 1 90 270 GLU A C 1
ATOM 2068 O O . GLU A 1 270 ? -20.734 -22.891 -4.414 1 90 270 GLU A O 1
ATOM 2073 N N . ALA A 1 271 ? -19.516 -21.047 -4.184 1 91.5 271 ALA A N 1
ATOM 2074 C CA . ALA A 1 271 ? -20.469 -20.156 -4.84 1 91.5 271 ALA A CA 1
ATOM 2075 C C . ALA A 1 271 ? -20.391 -20.281 -6.355 1 91.5 271 ALA A C 1
ATOM 2077 O O . ALA A 1 271 ? -21.125 -19.609 -7.086 1 91.5 271 ALA A O 1
ATOM 2078 N N . GLY A 1 272 ? -19.438 -21.094 -6.84 1 91.62 272 GLY A N 1
ATOM 2079 C CA . GLY A 1 272 ? -19.328 -21.359 -8.266 1 91.62 272 GLY A CA 1
ATOM 2080 C C . GLY A 1 272 ? -18.5 -20.312 -9 1 91.62 272 GLY A C 1
ATOM 2081 O O . GLY A 1 272 ? -18.469 -20.297 -10.227 1 91.62 272 GLY A O 1
ATOM 2082 N N . ARG A 1 273 ? -17.781 -19.469 -8.273 1 92.06 273 ARG A N 1
ATOM 2083 C CA . ARG A 1 273 ? -17.078 -18.344 -8.883 1 92.06 273 ARG A CA 1
ATOM 2084 C C . ARG A 1 273 ? -15.688 -18.766 -9.367 1 92.06 273 ARG A C 1
ATOM 2086 O O . ARG A 1 273 ? -14.992 -17.984 -10.023 1 92.06 273 ARG A O 1
ATOM 2093 N N . TYR A 1 274 ? -15.297 -20 -9.094 1 93.62 274 TYR A N 1
ATOM 2094 C CA . TYR A 1 274 ? -14 -20.5 -9.539 1 93.62 274 TYR A CA 1
ATOM 2095 C C . TYR A 1 274 ? -14.164 -21.422 -10.75 1 93.62 274 TYR A C 1
ATOM 2097 O O . TYR A 1 274 ? -13.188 -22.031 -11.203 1 93.62 274 TYR A O 1
ATOM 2105 N N . ASP A 1 275 ? -15.414 -21.562 -11.18 1 94.19 275 ASP A N 1
ATOM 2106 C CA . ASP A 1 275 ? -15.664 -22.297 -12.414 1 94.19 275 ASP A CA 1
ATOM 2107 C C . ASP A 1 275 ? -15.25 -21.5 -13.641 1 94.19 275 ASP A C 1
ATOM 2109 O O . ASP A 1 275 ? -16.094 -20.859 -14.281 1 94.19 275 ASP A O 1
ATOM 2113 N N . ARG A 1 276 ? -14 -21.484 -13.891 1 95.38 276 ARG A N 1
ATOM 2114 C CA . ARG A 1 276 ? -13.383 -20.719 -14.977 1 95.38 276 ARG A CA 1
ATOM 2115 C C . ARG A 1 276 ? -12.375 -21.578 -15.742 1 95.38 276 ARG A C 1
ATOM 2117 O O . ARG A 1 276 ? -11.703 -22.422 -15.156 1 95.38 276 ARG A O 1
ATOM 2124 N N . TYR A 1 277 ? -12.336 -21.359 -17.047 1 95.81 277 TYR A N 1
ATOM 2125 C CA . TYR A 1 277 ? -11.438 -22.125 -17.906 1 95.81 277 TYR A CA 1
ATOM 2126 C C . TYR A 1 277 ? -10.938 -21.266 -19.062 1 95.81 277 TYR A C 1
ATOM 2128 O O . TYR A 1 277 ? -11.703 -20.484 -19.656 1 95.81 277 TYR A O 1
ATOM 2136 N N . THR A 1 278 ? -9.656 -21.328 -19.281 1 97.44 278 THR A N 1
ATOM 2137 C CA . THR A 1 278 ? -9.055 -20.734 -20.469 1 97.44 278 THR A CA 1
ATOM 2138 C C . THR A 1 278 ? -8.164 -21.734 -21.188 1 97.44 278 THR A C 1
ATOM 2140 O O . THR A 1 278 ? -7.746 -22.734 -20.609 1 97.44 278 THR A O 1
ATOM 2143 N N . ASN A 1 279 ? -7.836 -21.516 -22.469 1 97.38 279 ASN A N 1
ATOM 2144 C CA . ASN A 1 279 ? -6.914 -22.344 -23.25 1 97.38 279 ASN A CA 1
ATOM 2145 C C . ASN A 1 279 ? -5.539 -21.688 -23.359 1 97.38 279 ASN A C 1
ATOM 2147 O O . ASN A 1 279 ? -4.758 -22.031 -24.25 1 97.38 279 ASN A O 1
ATOM 2151 N N . SER A 1 280 ? -5.25 -20.766 -22.516 1 98 280 SER A N 1
ATOM 2152 C CA . SER A 1 280 ? -4.039 -19.953 -22.609 1 98 280 SER A CA 1
ATOM 2153 C C . SER A 1 280 ? -2.787 -20.828 -22.531 1 98 280 SER A C 1
ATOM 2155 O O . SER A 1 280 ? -1.83 -20.609 -23.281 1 98 280 SER A O 1
ATOM 2157 N N . VAL A 1 281 ? -2.771 -21.828 -21.609 1 98.56 281 VAL A N 1
ATOM 2158 C CA . VAL A 1 281 ? -1.604 -22.688 -21.469 1 98.56 281 VAL A CA 1
ATOM 2159 C C . VAL A 1 281 ? -1.326 -23.391 -22.797 1 98.56 281 VAL A C 1
ATOM 2161 O O . VAL A 1 281 ? -0.198 -23.375 -23.297 1 98.56 281 VAL A O 1
ATOM 2164 N N . GLU A 1 282 ? -2.346 -23.969 -23.391 1 98.25 282 GLU A N 1
ATOM 2165 C CA . GLU A 1 282 ? -2.197 -24.688 -24.656 1 98.25 282 GLU A CA 1
ATOM 2166 C C . GLU A 1 282 ? -1.788 -23.734 -25.781 1 98.25 282 GLU A C 1
ATOM 2168 O O . GLU A 1 282 ? -0.918 -24.062 -26.594 1 98.25 282 GLU A O 1
ATOM 2173 N N . SER A 1 283 ? -2.404 -22.594 -25.844 1 98 283 SER A N 1
ATOM 2174 C CA . SER A 1 283 ? -2.119 -21.609 -26.891 1 98 283 SER A CA 1
ATOM 2175 C C . SER A 1 283 ? -0.674 -21.125 -26.812 1 98 283 SER A C 1
ATOM 2177 O O . SER A 1 283 ? -0.031 -20.906 -27.844 1 98 283 SER A O 1
ATOM 2179 N N . ILE A 1 284 ? -0.114 -20.953 -25.641 1 98.19 284 ILE A N 1
ATOM 2180 C CA . ILE A 1 284 ? 1.199 -20.344 -25.453 1 98.19 284 ILE A CA 1
ATOM 2181 C C . ILE A 1 284 ? 2.277 -21.422 -25.484 1 98.19 284 ILE A C 1
ATOM 2183 O O . ILE A 1 284 ? 3.344 -21.234 -26.062 1 98.19 284 ILE A O 1
ATOM 2187 N N . LEU A 1 285 ? 1.993 -22.625 -24.875 1 98.25 285 LEU A N 1
ATOM 2188 C CA . LEU A 1 285 ? 3.035 -23.641 -24.703 1 98.25 285 LEU A CA 1
ATOM 2189 C C . LEU A 1 285 ? 2.926 -24.719 -25.766 1 98.25 285 LEU A C 1
ATOM 2191 O O . LEU A 1 285 ? 3.848 -25.516 -25.938 1 98.25 285 LEU A O 1
ATOM 2195 N N . GLY A 1 286 ? 1.786 -24.828 -26.453 1 98.12 286 GLY A N 1
ATOM 2196 C CA . GLY A 1 286 ? 1.614 -25.828 -27.5 1 98.12 286 GLY A CA 1
ATOM 2197 C C . GLY A 1 286 ? 1.235 -27.203 -26.969 1 98.12 286 GLY A C 1
ATOM 2198 O O . GLY A 1 286 ? 1.341 -28.203 -27.672 1 98.12 286 GLY A O 1
ATOM 2199 N N . ARG A 1 287 ? 0.877 -27.312 -25.719 1 97.88 287 ARG A N 1
ATOM 2200 C CA . ARG A 1 287 ? 0.415 -28.516 -25.047 1 97.88 287 ARG A CA 1
ATOM 2201 C C . ARG A 1 287 ? -0.646 -28.203 -24 1 97.88 287 ARG A C 1
ATOM 2203 O O . ARG A 1 287 ? -0.719 -27.062 -23.516 1 97.88 287 ARG A O 1
ATOM 2210 N N . PRO A 1 288 ? -1.441 -29.203 -23.672 1 97.69 288 PRO A N 1
ATOM 2211 C CA . PRO A 1 288 ? -2.449 -28.953 -22.641 1 97.69 288 PRO A CA 1
ATOM 2212 C C . PRO A 1 288 ? -1.837 -28.703 -21.266 1 97.69 288 PRO A C 1
ATOM 2214 O O . PRO A 1 288 ? -0.699 -29.109 -21.016 1 97.69 288 PRO A O 1
ATOM 2217 N N . ALA A 1 289 ? -2.584 -28.016 -20.438 1 98.5 289 ALA A N 1
ATOM 2218 C CA . ALA A 1 289 ? -2.18 -27.859 -19.031 1 98.5 289 ALA A CA 1
ATOM 2219 C C . ALA A 1 289 ? -2.121 -29.203 -18.328 1 98.5 289 ALA A C 1
ATOM 2221 O O . ALA A 1 289 ? -2.883 -30.125 -18.656 1 98.5 289 ALA A O 1
ATOM 2222 N N . ALA A 1 290 ? -1.264 -29.328 -17.375 1 97.69 290 ALA A N 1
ATOM 2223 C CA . ALA A 1 290 ? -1.071 -30.594 -16.656 1 97.69 290 ALA A CA 1
ATOM 2224 C C . ALA A 1 290 ? -2.268 -30.891 -15.758 1 97.69 290 ALA A C 1
ATOM 2226 O O . ALA A 1 290 ? -2.842 -30 -15.141 1 97.69 290 ALA A O 1
ATOM 2227 N N . SER A 1 291 ? -2.6 -32.156 -15.656 1 97.06 291 SER A N 1
ATOM 2228 C CA . SER A 1 291 ? -3.6 -32.594 -14.695 1 97.06 291 SER A CA 1
ATOM 2229 C C . SER A 1 291 ? -2.988 -32.812 -13.312 1 97.06 291 SER A C 1
ATOM 2231 O O . SER A 1 291 ? -1.769 -32.906 -13.172 1 97.06 291 SER A O 1
ATOM 2233 N N . ILE A 1 292 ? -3.842 -32.812 -12.305 1 96.06 292 ILE A N 1
ATOM 2234 C CA . ILE A 1 292 ? -3.344 -33 -10.945 1 96.06 292 ILE A CA 1
ATOM 2235 C C . ILE A 1 292 ? -2.73 -34.375 -10.797 1 96.06 292 ILE A C 1
ATOM 2237 O O . ILE A 1 292 ? -1.748 -34.562 -10.07 1 96.06 292 ILE A O 1
ATOM 2241 N N . SER A 1 293 ? -3.289 -35.406 -11.508 1 96.62 293 SER A N 1
ATOM 2242 C CA . SER A 1 293 ? -2.723 -36.75 -11.492 1 96.62 293 SER A CA 1
ATOM 2243 C C . SER A 1 293 ? -1.299 -36.75 -12.039 1 96.62 293 SER A C 1
ATOM 2245 O O . SER A 1 293 ? -0.403 -37.375 -11.453 1 96.62 293 SER A O 1
ATOM 2247 N N . SER A 1 294 ? -1.132 -36.062 -13.133 1 96.25 294 SER A N 1
ATOM 2248 C CA . SER A 1 294 ? 0.189 -35.969 -13.75 1 96.25 294 SER A CA 1
ATOM 2249 C C . SER A 1 294 ? 1.192 -35.281 -12.836 1 96.25 294 SER A C 1
ATOM 2251 O O . SER A 1 294 ? 2.342 -35.719 -12.727 1 96.25 294 SER A O 1
ATOM 2253 N N . THR A 1 295 ? 0.802 -34.219 -12.148 1 95.56 295 THR A N 1
ATOM 2254 C CA . THR A 1 295 ? 1.706 -33.469 -11.289 1 95.56 295 THR A CA 1
ATOM 2255 C C . THR A 1 295 ? 2.094 -34.281 -10.062 1 95.56 295 THR A C 1
ATOM 2257 O O . THR A 1 295 ? 3.242 -34.25 -9.617 1 95.56 295 THR A O 1
ATOM 2260 N N . ILE A 1 296 ? 1.148 -35.031 -9.508 1 95.38 296 ILE A N 1
ATOM 2261 C CA . ILE A 1 296 ? 1.421 -35.875 -8.352 1 95.38 296 ILE A CA 1
ATOM 2262 C C . ILE A 1 296 ? 2.395 -37 -8.75 1 95.38 296 ILE A C 1
ATOM 2264 O O . ILE A 1 296 ? 3.344 -37.281 -8.016 1 95.38 296 ILE A O 1
ATOM 2268 N N . ARG A 1 297 ? 2.236 -37.562 -9.898 1 95.44 297 ARG A N 1
ATOM 2269 C CA . ARG A 1 297 ? 3.096 -38.656 -10.359 1 95.44 297 ARG A CA 1
ATOM 2270 C C . ARG A 1 297 ? 4.512 -38.156 -10.625 1 95.44 297 ARG A C 1
ATOM 2272 O O . ARG A 1 297 ? 5.477 -38.906 -10.492 1 95.44 297 ARG A O 1
ATOM 2279 N N . GLN A 1 298 ? 4.645 -36.969 -11.023 1 91.56 298 GLN A N 1
ATOM 2280 C CA . GLN A 1 298 ? 5.949 -36.375 -11.305 1 91.56 298 GLN A CA 1
ATOM 2281 C C . GLN A 1 298 ? 6.738 -36.156 -10.023 1 91.56 298 GLN A C 1
ATOM 2283 O O . GLN A 1 298 ? 7.969 -36.156 -10.031 1 91.56 298 GLN A O 1
ATOM 2288 N N . ASP A 1 299 ? 5.996 -35.812 -8.969 1 88.44 299 ASP A N 1
ATOM 2289 C CA . ASP A 1 299 ? 6.656 -35.594 -7.684 1 88.44 299 ASP A CA 1
ATOM 2290 C C . ASP A 1 299 ? 5.836 -36.219 -6.539 1 88.44 299 ASP A C 1
ATOM 2292 O O . ASP A 1 299 ? 5.348 -35.469 -5.676 1 88.44 299 ASP A O 1
ATOM 2296 N N . PRO A 1 300 ? 5.859 -37.438 -6.406 1 89.44 300 PRO A N 1
ATOM 2297 C CA . PRO A 1 300 ? 5.012 -38.094 -5.406 1 89.44 300 PRO A CA 1
ATOM 2298 C C . PRO A 1 300 ? 5.441 -37.781 -3.975 1 89.44 300 PRO A C 1
ATOM 2300 O O . PRO A 1 300 ? 4.621 -37.844 -3.055 1 89.44 300 PRO A O 1
ATOM 2303 N N . SER A 1 301 ? 6.723 -37.406 -3.799 1 86.69 301 SER A N 1
ATOM 2304 C CA . SER A 1 301 ? 7.246 -37.156 -2.461 1 86.69 301 SER A CA 1
ATOM 2305 C C . SER A 1 301 ? 6.617 -35.906 -1.855 1 86.69 301 SER A C 1
ATOM 2307 O O . SER A 1 301 ? 6.59 -35.75 -0.633 1 86.69 301 SER A O 1
ATOM 2309 N N . ARG A 1 302 ? 6.039 -35.094 -2.672 1 87.5 302 ARG A N 1
ATOM 2310 C CA . ARG A 1 302 ? 5.453 -33.844 -2.182 1 87.5 302 ARG A CA 1
ATOM 2311 C C . ARG A 1 302 ? 3.98 -34.031 -1.829 1 87.5 302 ARG A C 1
ATOM 2313 O O . ARG A 1 302 ? 3.387 -33.219 -1.144 1 87.5 302 ARG A O 1
ATOM 2320 N N . PHE A 1 303 ? 3.443 -35.062 -2.336 1 91.88 303 PHE A N 1
ATOM 2321 C CA . PHE A 1 303 ? 2.057 -35.375 -2.01 1 91.88 303 PHE A CA 1
ATOM 2322 C C . PHE A 1 303 ? 1.973 -36.156 -0.714 1 91.88 303 PHE A C 1
ATOM 2324 O O . PHE A 1 303 ? 1.801 -37.375 -0.743 1 91.88 303 PHE A O 1
ATOM 2331 N N . GLN A 1 304 ? 2.104 -35.469 0.37 1 90.19 304 GLN A N 1
ATOM 2332 C CA . GLN A 1 304 ? 2.094 -36.062 1.704 1 90.19 304 GLN A CA 1
ATOM 2333 C C . GLN A 1 304 ? 1.391 -35.156 2.705 1 90.19 304 GLN A C 1
ATOM 2335 O O . GLN A 1 304 ? 1.347 -33.938 2.516 1 90.19 304 GLN A O 1
ATOM 2340 N N . PRO A 1 305 ? 0.837 -35.875 3.734 1 86 305 PRO A N 1
ATOM 2341 C CA . PRO A 1 305 ? 0.252 -35.031 4.781 1 86 305 PRO A CA 1
ATOM 2342 C C . PRO A 1 305 ? 1.259 -34.031 5.383 1 86 305 PRO A C 1
ATOM 2344 O O . PRO A 1 305 ? 2.457 -34.125 5.109 1 86 305 PRO A O 1
ATOM 2347 N N . PHE A 1 306 ? 0.787 -33.062 6.121 1 77.69 306 PHE A N 1
ATOM 2348 C CA . PHE A 1 306 ? 1.646 -32.031 6.723 1 77.69 306 PHE A CA 1
ATOM 2349 C C . PHE A 1 306 ? 2.73 -32.688 7.574 1 77.69 306 PHE A C 1
ATOM 2351 O O . PHE A 1 306 ? 2.508 -33.75 8.18 1 77.69 306 PHE A O 1
ATOM 2358 N N . MET B 1 1 ? -23.609 20.219 -13.195 1 42.12 1 MET B N 1
ATOM 2359 C CA . MET B 1 1 ? -23.75 20.969 -11.953 1 42.12 1 MET B CA 1
ATOM 2360 C C . MET B 1 1 ? -22.734 22.109 -11.898 1 42.12 1 MET B C 1
ATOM 2362 O O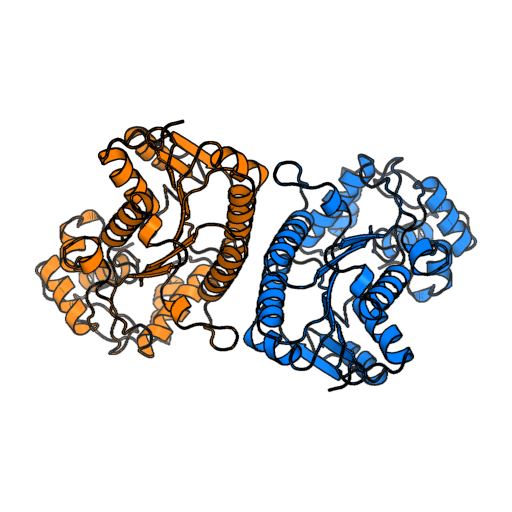 . MET B 1 1 ? -21.594 21.953 -12.312 1 42.12 1 MET B O 1
ATOM 2366 N N . SER B 1 2 ? -23.047 23.312 -11.734 1 47.91 2 SER B N 1
ATOM 2367 C CA . SER B 1 2 ? -22.141 24.453 -11.672 1 47.91 2 SER B CA 1
ATOM 2368 C C . SER B 1 2 ? -21.094 24.266 -10.586 1 47.91 2 SER B C 1
ATOM 2370 O O . SER B 1 2 ? -21.281 23.5 -9.641 1 47.91 2 SER B O 1
ATOM 2372 N N . ASP B 1 3 ? -19.797 24.516 -10.836 1 54.56 3 ASP B N 1
ATOM 2373 C CA . ASP B 1 3 ? -18.688 24.516 -9.875 1 54.56 3 ASP B CA 1
ATOM 2374 C C . ASP B 1 3 ? -19.188 24.875 -8.477 1 54.56 3 ASP B C 1
ATOM 2376 O O . ASP B 1 3 ? -18.719 24.328 -7.48 1 54.56 3 ASP B O 1
ATOM 2380 N N . LEU B 1 4 ? -20.234 25.766 -8.461 1 61.59 4 LEU B N 1
ATOM 2381 C CA . LEU B 1 4 ? -20.734 26.297 -7.207 1 61.59 4 LEU B CA 1
ATOM 2382 C C . LEU B 1 4 ? -21.641 25.297 -6.512 1 61.59 4 LEU B C 1
ATOM 2384 O O . LEU B 1 4 ? -21.891 25.406 -5.309 1 61.59 4 LEU B O 1
ATOM 2388 N N . GLU B 1 5 ? -21.781 24.203 -7.23 1 78.81 5 GLU B N 1
ATOM 2389 C CA . GLU B 1 5 ? -22.781 23.312 -6.645 1 78.81 5 GLU B CA 1
ATOM 2390 C C . GLU B 1 5 ? -22.188 21.953 -6.305 1 78.81 5 GLU B C 1
ATOM 2392 O O . GLU B 1 5 ? -22.734 21.203 -5.496 1 78.81 5 GLU B O 1
ATOM 2397 N N . ALA B 1 6 ? -21 21.688 -6.688 1 92.44 6 ALA B N 1
ATOM 2398 C CA . ALA B 1 6 ? -20.422 20.375 -6.434 1 92.44 6 ALA B CA 1
ATOM 2399 C C . ALA B 1 6 ? -19.734 20.328 -5.07 1 92.44 6 ALA B C 1
ATOM 2401 O O . ALA B 1 6 ? -18.922 21.188 -4.758 1 92.44 6 ALA B O 1
ATOM 2402 N N . PRO B 1 7 ? -20.094 19.453 -4.246 1 96.88 7 PRO B N 1
ATOM 2403 C CA . PRO B 1 7 ? -19.453 19.391 -2.924 1 96.88 7 PRO B CA 1
ATOM 2404 C C . PRO B 1 7 ? -17.953 19.109 -2.998 1 96.88 7 PRO B C 1
ATOM 2406 O O . PRO B 1 7 ? -17.5 18.375 -3.879 1 96.88 7 PRO B O 1
ATOM 2409 N N . ILE B 1 8 ? -17.219 19.75 -2.123 1 98.44 8 ILE B N 1
ATOM 2410 C CA . ILE B 1 8 ? -15.805 19.469 -1.936 1 98.44 8 ILE B CA 1
ATOM 2411 C C . ILE B 1 8 ? -15.633 18.344 -0.917 1 98.44 8 ILE B C 1
ATOM 2413 O O . ILE B 1 8 ? -16.109 18.438 0.217 1 98.44 8 ILE B O 1
ATOM 2417 N N . LEU B 1 9 ? -14.992 17.25 -1.325 1 98.69 9 LEU B N 1
ATOM 2418 C CA . LEU B 1 9 ? -14.766 16.141 -0.411 1 98.69 9 LEU B CA 1
ATOM 2419 C C . LEU B 1 9 ? -13.562 16.406 0.487 1 98.69 9 LEU B C 1
ATOM 2421 O O . LEU B 1 9 ? -12.477 16.75 -0.002 1 98.69 9 LEU B O 1
ATOM 2425 N N . VAL B 1 10 ? -13.766 16.328 1.75 1 98.38 10 VAL B N 1
ATOM 2426 C CA . VAL B 1 10 ? -12.695 16.406 2.744 1 98.38 10 VAL B CA 1
ATOM 2427 C C . VAL B 1 10 ? -12.633 15.117 3.549 1 98.38 10 VAL B C 1
ATOM 2429 O O . VAL B 1 10 ? -13.594 14.758 4.238 1 98.38 10 VAL B O 1
ATOM 2432 N N . THR B 1 11 ? -11.508 14.414 3.451 1 97.31 11 THR B N 1
ATOM 2433 C CA . THR B 1 11 ? -11.383 13.188 4.23 1 97.31 11 THR B CA 1
ATOM 2434 C C . THR B 1 11 ? -10.727 13.469 5.578 1 97.31 11 THR B C 1
ATOM 2436 O O . THR B 1 11 ? -10.078 14.5 5.754 1 97.31 11 THR B O 1
ATOM 2439 N N . GLY B 1 12 ? -10.898 12.516 6.527 1 91.5 12 GLY B N 1
ATOM 2440 C CA . GLY B 1 12 ? -10.359 12.727 7.859 1 91.5 12 GLY B CA 1
ATOM 2441 C C . GLY B 1 12 ? -10.914 13.969 8.531 1 91.5 12 GLY B C 1
ATOM 2442 O O . GLY B 1 12 ? -10.203 14.641 9.281 1 91.5 12 GLY B O 1
ATOM 2443 N N . ALA B 1 13 ? -12.094 14.273 8.305 1 84.81 13 ALA B N 1
ATOM 2444 C CA . ALA B 1 13 ? -12.68 15.555 8.688 1 84.81 13 ALA B CA 1
ATOM 2445 C C . ALA B 1 13 ? -12.852 15.641 10.203 1 84.81 13 ALA B C 1
ATOM 2447 O O . ALA B 1 13 ? -13.016 16.734 10.758 1 84.81 13 ALA B O 1
ATOM 2448 N N . ALA B 1 14 ? -12.766 14.477 10.812 1 79.69 14 ALA B N 1
ATOM 2449 C CA . ALA B 1 14 ? -12.898 14.484 12.266 1 79.69 14 ALA B CA 1
ATOM 2450 C C . ALA B 1 14 ? -11.586 14.109 12.938 1 79.69 14 ALA B C 1
ATOM 2452 O O . ALA B 1 14 ? -11.578 13.648 14.078 1 79.69 14 ALA B O 1
ATOM 2453 N N . GLY B 1 15 ? -10.531 14.266 12.242 1 74.56 15 GLY B N 1
ATOM 2454 C CA . GLY B 1 15 ? -9.234 13.859 12.766 1 74.56 15 GLY B CA 1
ATOM 2455 C C . GLY B 1 15 ? -8.797 14.68 13.961 1 74.56 15 GLY B C 1
ATOM 2456 O O . GLY B 1 15 ? -9.273 15.797 14.164 1 74.56 15 GLY B O 1
ATOM 2457 N N . ARG B 1 16 ? -7.957 14.039 14.789 1 64.12 16 ARG B N 1
ATOM 2458 C CA . ARG B 1 16 ? -7.488 14.656 16.016 1 64.12 16 ARG B CA 1
ATOM 2459 C C . ARG B 1 16 ? -6.191 15.422 15.789 1 64.12 16 ARG B C 1
ATOM 2461 O O . ARG B 1 16 ? -6.152 16.656 15.93 1 64.12 16 ARG B O 1
ATOM 2468 N N . VAL B 1 17 ? -5.242 14.648 15.305 1 53.38 17 VAL B N 1
ATOM 2469 C CA . VAL B 1 17 ? -3.928 15.273 15.227 1 53.38 17 VAL B CA 1
ATOM 2470 C C . VAL B 1 17 ? -3.92 16.328 14.117 1 53.38 17 VAL B C 1
ATOM 2472 O O . VAL B 1 17 ? -4.191 16.016 12.953 1 53.38 17 VAL B O 1
ATOM 2475 N N . GLY B 1 18 ? -3.672 17.438 14.539 1 62.97 18 GLY B N 1
ATOM 2476 C CA . GLY B 1 18 ? -3.65 18.625 13.703 1 62.97 18 GLY B CA 1
ATOM 2477 C C . GLY B 1 18 ? -5.031 19.062 13.25 1 62.97 18 GLY B C 1
ATOM 2478 O O . GLY B 1 18 ? -5.273 20.25 13.023 1 62.97 18 GLY B O 1
ATOM 2479 N N . GLY B 1 19 ? -5.926 18.156 13.227 1 83.06 19 GLY B N 1
ATOM 2480 C CA . GLY B 1 19 ? -7.316 18.422 12.891 1 83.06 19 GLY B CA 1
ATOM 2481 C C . GLY B 1 19 ? -7.48 19.281 11.656 1 83.06 19 GLY B C 1
ATOM 2482 O O . GLY B 1 19 ? -8.352 20.156 11.609 1 83.06 19 GLY B O 1
ATOM 2483 N N . VAL B 1 20 ? -6.531 19.078 10.734 1 92.31 20 VAL B N 1
ATOM 2484 C CA . VAL B 1 20 ? -6.527 19.922 9.547 1 92.31 20 VAL B CA 1
ATOM 2485 C C . VAL B 1 20 ? -7.82 19.719 8.758 1 92.31 20 VAL B C 1
ATOM 2487 O O . VAL B 1 20 ? -8.422 20.688 8.289 1 92.31 20 VAL B O 1
ATOM 2490 N N . GLY B 1 21 ? -8.297 18.469 8.641 1 94.69 21 GLY B N 1
ATOM 2491 C CA . GLY B 1 21 ? -9.531 18.188 7.922 1 94.69 21 GLY B CA 1
ATOM 2492 C C . GLY B 1 21 ? -10.727 18.938 8.469 1 94.69 21 GLY B C 1
ATOM 2493 O O . GLY B 1 21 ? -11.5 19.516 7.703 1 94.69 21 GLY B O 1
ATOM 2494 N N . ARG B 1 22 ? -10.859 18.984 9.758 1 93.94 22 ARG B N 1
ATOM 2495 C CA . ARG B 1 22 ? -11.961 19.703 10.406 1 93.94 22 ARG B CA 1
ATOM 2496 C C . ARG B 1 22 ? -11.883 21.188 10.117 1 93.94 22 ARG B C 1
ATOM 2498 O O . ARG B 1 22 ? -12.906 21.828 9.875 1 93.94 22 ARG B O 1
ATOM 2505 N N . ARG B 1 23 ? -10.719 21.734 10.156 1 94.88 23 ARG B N 1
ATOM 2506 C CA . ARG B 1 23 ? -10.516 23.156 9.914 1 94.88 23 ARG B CA 1
ATOM 2507 C C . ARG B 1 23 ? -10.812 23.531 8.461 1 94.88 23 ARG B C 1
ATOM 2509 O O . ARG B 1 23 ? -11.391 24.578 8.188 1 94.88 23 ARG B O 1
ATOM 2516 N N . VAL B 1 24 ? -10.422 22.625 7.57 1 97.62 24 VAL B N 1
ATOM 2517 C CA . VAL B 1 24 ? -10.734 22.844 6.16 1 97.62 24 VAL B CA 1
ATOM 2518 C C . VAL B 1 24 ? -12.25 22.875 5.969 1 97.62 24 VAL B C 1
ATOM 2520 O O . VAL B 1 24 ? -12.781 23.75 5.289 1 97.62 24 VAL B O 1
ATOM 2523 N N . VAL B 1 25 ? -12.969 21.938 6.629 1 97.5 25 VAL B N 1
ATOM 2524 C CA . VAL B 1 25 ? -14.43 21.906 6.543 1 97.5 25 VAL B CA 1
ATOM 2525 C C . VAL B 1 25 ? -15.016 23.203 7.066 1 97.5 25 VAL B C 1
ATOM 2527 O O . VAL B 1 25 ? -15.875 23.812 6.426 1 97.5 25 VAL B O 1
ATOM 2530 N N . LYS B 1 26 ? -14.531 23.688 8.195 1 96.88 26 LYS B N 1
ATOM 2531 C CA . LYS B 1 26 ? -15.023 24.922 8.812 1 96.88 26 LYS B CA 1
ATOM 2532 C C . LYS B 1 26 ? -14.836 26.109 7.891 1 96.88 26 LYS B C 1
ATOM 2534 O O . LYS B 1 26 ? -15.766 26.906 7.691 1 96.88 26 LYS B O 1
ATOM 2539 N N . LEU B 1 27 ? -13.672 26.25 7.316 1 97.56 27 LEU B N 1
ATOM 2540 C CA . LEU B 1 27 ? -13.352 27.375 6.449 1 97.56 27 LEU B CA 1
ATOM 2541 C C . LEU B 1 27 ? -14.203 27.359 5.184 1 97.56 27 LEU B C 1
ATOM 2543 O O . LEU B 1 27 ? -14.711 28.391 4.762 1 97.56 27 LEU B O 1
ATOM 2547 N N . LEU B 1 28 ? -14.367 26.172 4.578 1 98.06 28 LEU B N 1
ATOM 2548 C CA . LEU B 1 28 ? -15.156 26.047 3.359 1 98.06 28 LEU B CA 1
ATOM 2549 C C . LEU B 1 28 ? -16.625 26.344 3.631 1 98.06 28 LEU B C 1
ATOM 2551 O O . LEU B 1 28 ? -17.281 27.031 2.844 1 98.06 28 LEU B O 1
ATOM 2555 N N . ARG B 1 29 ? -17.125 25.859 4.77 1 97.56 29 ARG B N 1
ATOM 2556 C CA . ARG B 1 29 ? -18.516 26.094 5.117 1 97.56 29 ARG B CA 1
ATOM 2557 C C . ARG B 1 29 ? -18.75 27.562 5.457 1 97.56 29 ARG B C 1
ATOM 2559 O O . ARG B 1 29 ? -19.812 28.125 5.137 1 97.56 29 ARG B O 1
ATOM 2566 N N . ALA B 1 30 ? -17.812 28.188 6.125 1 96.88 30 ALA B N 1
ATOM 2567 C CA . ALA B 1 30 ? -17.891 29.609 6.414 1 96.88 30 ALA B CA 1
ATOM 2568 C C . ALA B 1 30 ? -17.984 30.422 5.125 1 96.88 30 ALA B C 1
ATOM 2570 O O . ALA B 1 30 ? -18.594 31.5 5.102 1 96.88 30 ALA B O 1
ATOM 2571 N N . ALA B 1 31 ? -17.438 29.922 4.066 1 96 31 ALA B N 1
ATOM 2572 C CA . ALA B 1 31 ? -17.5 30.562 2.754 1 96 31 ALA B CA 1
ATOM 2573 C C . ALA B 1 31 ? -18.75 30.125 1.993 1 96 31 ALA B C 1
ATOM 2575 O O . ALA B 1 31 ? -18.891 30.406 0.797 1 96 31 ALA B O 1
ATOM 2576 N N . ASN B 1 32 ? -19.656 29.391 2.607 1 96 32 ASN B N 1
ATOM 2577 C CA . ASN B 1 32 ? -20.938 28.938 2.09 1 96 32 ASN B CA 1
ATOM 2578 C C . ASN B 1 32 ? -20.75 27.984 0.905 1 96 32 ASN B C 1
ATOM 2580 O O . ASN B 1 32 ? -21.516 28.031 -0.057 1 96 32 ASN B O 1
ATOM 2584 N N . LEU B 1 33 ? -19.719 27.234 0.941 1 97.25 33 LEU B N 1
ATOM 2585 C CA . LEU B 1 33 ? -19.484 26.234 -0.085 1 97.25 33 LEU B CA 1
ATOM 2586 C C . LEU B 1 33 ? -19.969 24.859 0.383 1 97.25 33 LEU B C 1
ATOM 2588 O O . LEU B 1 33 ? -19.859 24.531 1.567 1 97.25 33 LEU B O 1
ATOM 2592 N N . PRO B 1 34 ? -20.484 24.094 -0.502 1 97.69 34 PRO B N 1
ATOM 2593 C CA . PRO B 1 34 ? -20.891 22.734 -0.127 1 97.69 34 PRO B CA 1
ATOM 2594 C C . PRO B 1 34 ? -19.719 21.828 0.19 1 97.69 34 PRO B C 1
ATOM 2596 O O . PRO B 1 34 ? -18.75 21.781 -0.57 1 97.69 34 PRO B O 1
ATOM 2599 N N . VAL B 1 35 ? -19.812 21.172 1.291 1 98.25 35 VAL B N 1
ATOM 2600 C CA . VAL B 1 35 ? -18.734 20.281 1.73 1 98.25 35 VAL B CA 1
ATOM 2601 C C . VAL B 1 35 ? -19.297 18.891 2.033 1 98.25 35 VAL B C 1
ATOM 2603 O O . VAL B 1 35 ? -20.344 18.766 2.66 1 98.25 35 VAL B O 1
ATOM 2606 N N . ARG B 1 36 ? -18.703 17.891 1.502 1 98.25 36 ARG B N 1
ATOM 2607 C CA . ARG B 1 36 ? -18.875 16.5 1.922 1 98.25 36 ARG B CA 1
ATOM 2608 C C . ARG B 1 36 ? -17.75 16.062 2.846 1 98.25 36 ARG B C 1
ATOM 2610 O O . ARG B 1 36 ? -16.609 15.875 2.402 1 98.25 36 ARG B O 1
ATOM 2617 N N . ALA B 1 37 ? -18.078 15.867 4.113 1 97.94 37 ALA B N 1
ATOM 2618 C CA . ALA B 1 37 ? -17.094 15.57 5.148 1 97.94 37 ALA B CA 1
ATOM 2619 C C . ALA B 1 37 ? -17.062 14.078 5.461 1 97.94 37 ALA B C 1
ATOM 2621 O O . ALA B 1 37 ? -18.031 13.531 6.008 1 97.94 37 ALA B O 1
ATOM 2622 N N . HIS B 1 38 ? -15.93 13.461 5.184 1 97.62 38 HIS B N 1
ATOM 2623 C CA . HIS B 1 38 ? -15.766 12.031 5.418 1 97.62 38 HIS B CA 1
ATOM 2624 C C . HIS B 1 38 ? -15.242 11.758 6.824 1 97.62 38 HIS B C 1
ATOM 2626 O O . HIS B 1 38 ? -14.305 12.414 7.277 1 97.62 38 HIS B O 1
ATOM 2632 N N . VAL B 1 39 ? -15.898 10.797 7.473 1 94.88 39 VAL B N 1
ATOM 2633 C CA . VAL B 1 39 ? -15.438 10.312 8.766 1 94.88 39 VAL B CA 1
ATOM 2634 C C . VAL B 1 39 ? -15.398 8.781 8.766 1 94.88 39 VAL B C 1
ATOM 2636 O O . VAL B 1 39 ? -16.062 8.141 7.941 1 94.88 39 VAL B O 1
ATOM 2639 N N . ARG B 1 40 ? -14.609 8.211 9.641 1 89.81 40 ARG B N 1
ATOM 2640 C CA . ARG B 1 40 ? -14.531 6.758 9.766 1 89.81 40 ARG B CA 1
ATOM 2641 C C . ARG B 1 40 ? -15.719 6.211 10.547 1 89.81 40 ARG B C 1
ATOM 2643 O O . ARG B 1 40 ? -16.172 5.09 10.297 1 89.81 40 ARG B O 1
ATOM 2650 N N . GLN B 1 41 ? -16.094 7.059 11.5 1 88.38 41 GLN B N 1
ATOM 2651 C CA . GLN B 1 41 ? -17.219 6.688 12.359 1 88.38 41 GLN B CA 1
ATOM 2652 C C . GLN B 1 41 ? -18.172 7.859 12.547 1 88.38 41 GLN B C 1
ATOM 2654 O O . GLN B 1 41 ? -17.75 9.016 12.617 1 88.38 41 GLN B O 1
ATOM 2659 N N . ASP B 1 42 ? -19.406 7.441 12.711 1 89.75 42 ASP B N 1
ATOM 2660 C CA . ASP B 1 42 ? -20.438 8.445 12.953 1 89.75 42 ASP B CA 1
ATOM 2661 C C . ASP B 1 42 ? -20.609 8.688 14.453 1 89.75 42 ASP B C 1
ATOM 2663 O O . ASP B 1 42 ? -21.531 8.133 15.062 1 89.75 42 ASP B O 1
ATOM 2667 N N . ASP B 1 43 ? -19.828 9.508 14.961 1 89.81 43 ASP B N 1
ATOM 2668 C CA . ASP B 1 43 ? -19.875 9.797 16.391 1 89.81 43 ASP B CA 1
ATOM 2669 C C . ASP B 1 43 ? -20.094 11.289 16.641 1 89.81 43 ASP B C 1
ATOM 2671 O O . ASP B 1 43 ? -20.562 12.008 15.758 1 89.81 43 ASP B O 1
ATOM 2675 N N . SER B 1 44 ? -19.875 11.742 17.859 1 84.81 44 SER B N 1
ATOM 2676 C CA . SER B 1 44 ? -20.156 13.125 18.234 1 84.81 44 SER B CA 1
ATOM 2677 C C . SER B 1 44 ? -19.359 14.109 17.391 1 84.81 44 SER B C 1
ATOM 2679 O O . SER B 1 44 ? -19.812 15.234 17.156 1 84.81 44 SER B O 1
ATOM 2681 N N . ARG B 1 45 ? -18.312 13.844 16.969 1 83.38 45 ARG B N 1
ATOM 2682 C CA . ARG B 1 45 ? -17.5 14.711 16.125 1 83.38 45 ARG B CA 1
ATOM 2683 C C . ARG B 1 45 ? -18.156 14.938 14.781 1 83.38 45 ARG B C 1
ATOM 2685 O O . ARG B 1 45 ? -18.078 16.031 14.211 1 83.38 45 ARG B O 1
ATOM 2692 N N . ALA B 1 46 ? -18.766 13.883 14.297 1 90.06 46 ALA B N 1
ATOM 2693 C CA . ALA B 1 46 ? -19.547 14 13.078 1 90.06 46 ALA B CA 1
ATOM 2694 C C . ALA B 1 46 ? -20.703 14.984 13.258 1 90.06 46 ALA B C 1
ATOM 2696 O O . ALA B 1 46 ? -21.062 15.719 12.336 1 90.06 46 ALA B O 1
ATOM 2697 N N . ASP B 1 47 ? -21.203 15.039 14.477 1 93.12 47 ASP B N 1
ATOM 2698 C CA . ASP B 1 47 ? -22.297 15.961 14.766 1 93.12 47 ASP B CA 1
ATOM 2699 C C . ASP B 1 47 ? -21.844 17.406 14.625 1 93.12 47 ASP B C 1
ATOM 2701 O O . ASP B 1 47 ? -22.594 18.25 14.125 1 93.12 47 ASP B O 1
ATOM 2705 N N . HIS B 1 48 ? -20.688 17.641 15.047 1 91.94 48 HIS B N 1
ATOM 2706 C CA . HIS B 1 48 ? -20.141 19 14.914 1 91.94 48 HIS B CA 1
ATOM 2707 C C . HIS B 1 48 ? -20.031 19.406 13.453 1 91.94 48 HIS B C 1
ATOM 2709 O O . HIS B 1 48 ? -20.375 20.531 13.094 1 91.94 48 HIS B O 1
ATOM 2715 N N . LEU B 1 49 ? -19.609 18.516 12.609 1 95.44 49 LEU B N 1
ATOM 2716 C CA . LEU B 1 49 ? -19.5 18.781 11.18 1 95.44 49 LEU B CA 1
ATOM 2717 C C . LEU B 1 49 ? -20.859 19.062 10.57 1 95.44 49 LEU B C 1
ATOM 2719 O O . LEU B 1 49 ? -21 19.969 9.75 1 95.44 49 LEU B O 1
ATOM 2723 N N . ARG B 1 50 ? -21.844 18.312 11.031 1 96.19 50 ARG B N 1
ATOM 2724 C CA . ARG B 1 50 ? -23.203 18.531 10.562 1 96.19 50 ARG B CA 1
ATOM 2725 C C . ARG B 1 50 ? -23.703 19.922 10.977 1 96.19 50 ARG B C 1
ATOM 2727 O O . ARG B 1 50 ? -24.391 20.594 10.211 1 96.19 50 ARG B O 1
ATOM 2734 N N . SER B 1 51 ? -23.344 20.297 12.141 1 96 51 SER B N 1
ATOM 2735 C CA . SER B 1 51 ? -23.781 21.594 12.656 1 96 51 SER B CA 1
ATOM 2736 C C . SER B 1 51 ? -23.188 22.734 11.852 1 96 51 SER B C 1
ATOM 2738 O O . SER B 1 51 ? -23.75 23.828 11.805 1 96 51 SER B O 1
ATOM 2740 N N . LEU B 1 52 ? -22.078 22.516 11.133 1 96 52 LEU B N 1
ATOM 2741 C CA . LEU B 1 52 ? -21.438 23.5 10.273 1 96 52 LEU B CA 1
ATOM 2742 C C . LEU B 1 52 ? -22.109 23.547 8.906 1 96 52 LEU B C 1
ATOM 2744 O O . LEU B 1 52 ? -21.766 24.375 8.07 1 96 52 LEU B O 1
ATOM 2748 N N . GLY B 1 53 ? -23.016 22.562 8.664 1 97 53 GLY B N 1
ATOM 2749 C CA . GLY B 1 53 ? -23.703 22.516 7.387 1 97 53 GLY B CA 1
ATOM 2750 C C . GLY B 1 53 ? -23.062 21.562 6.387 1 97 53 GLY B C 1
ATOM 2751 O O . GLY B 1 53 ? -23.422 21.562 5.207 1 97 53 GLY B O 1
ATOM 2752 N N . ALA B 1 54 ? -22.156 20.781 6.801 1 97.5 54 ALA B N 1
ATOM 2753 C CA . ALA B 1 54 ? -21.5 19.828 5.906 1 97.5 54 ALA B CA 1
ATOM 2754 C C . ALA B 1 54 ? -22.328 18.562 5.75 1 97.5 54 ALA B C 1
ATOM 2756 O O . ALA B 1 54 ? -23.047 18.172 6.668 1 97.5 54 ALA B O 1
ATOM 2757 N N . GLU B 1 55 ? -22.281 17.938 4.598 1 97.44 55 GLU B N 1
ATOM 2758 C CA . GLU B 1 55 ? -22.75 16.578 4.395 1 97.44 55 GLU B CA 1
ATOM 2759 C C . GLU B 1 55 ? -21.781 15.555 4.957 1 97.44 55 GLU B C 1
ATOM 2761 O O . GLU B 1 55 ? -20.656 15.43 4.457 1 97.44 55 GLU B O 1
ATOM 2766 N N . VAL B 1 56 ? -22.234 14.859 6.004 1 97.56 56 VAL B N 1
ATOM 2767 C CA . VAL B 1 56 ? -21.344 13.883 6.617 1 97.56 56 VAL B CA 1
ATOM 2768 C C . VAL B 1 56 ? -21.516 12.523 5.957 1 97.56 56 VAL B C 1
ATOM 2770 O O . VAL B 1 56 ? -22.641 12.047 5.797 1 97.56 56 VAL B O 1
ATOM 2773 N N . VAL B 1 57 ? -20.391 11.922 5.547 1 97.62 57 VAL B N 1
ATOM 2774 C CA . VAL B 1 57 ? -20.422 10.586 4.965 1 97.62 57 VAL B CA 1
ATOM 2775 C C . VAL B 1 57 ? -19.453 9.672 5.727 1 97.62 57 VAL B C 1
ATOM 2777 O O . VAL B 1 57 ? -18.391 10.109 6.168 1 97.62 57 VAL B O 1
ATOM 2780 N N . VAL B 1 58 ? -19.891 8.453 5.883 1 97 58 VAL B N 1
ATOM 2781 C CA . VAL B 1 58 ? -19.094 7.445 6.574 1 97 58 VAL B CA 1
ATOM 2782 C C . VAL B 1 58 ? -18.578 6.418 5.566 1 97 58 VAL B C 1
ATOM 2784 O O . VAL B 1 58 ? -19.344 5.867 4.781 1 97 58 VAL B O 1
ATOM 2787 N N . ALA B 1 59 ? -17.281 6.176 5.57 1 97.38 59 ALA B N 1
ATOM 2788 C CA . ALA B 1 59 ? -16.672 5.18 4.688 1 97.38 59 ALA B CA 1
ATOM 2789 C C . ALA B 1 59 ? -15.344 4.684 5.246 1 97.38 59 ALA B C 1
ATOM 2791 O O . ALA B 1 59 ? -14.633 5.434 5.918 1 97.38 59 ALA B O 1
ATOM 2792 N N . ASP B 1 60 ? -15.062 3.461 5.09 1 97.06 60 ASP B N 1
ATOM 2793 C CA . ASP B 1 60 ? -13.727 2.908 5.285 1 97.06 60 ASP B CA 1
ATOM 2794 C C . ASP B 1 60 ? -12.836 3.162 4.066 1 97.06 60 ASP B C 1
ATOM 2796 O O . ASP B 1 60 ? -13.109 2.652 2.979 1 97.06 60 ASP B O 1
ATOM 2800 N N . LEU B 1 61 ? -11.805 3.869 4.234 1 97.56 61 LEU B N 1
ATOM 2801 C CA . LEU B 1 61 ? -10.969 4.309 3.119 1 97.56 61 LEU B CA 1
ATOM 2802 C C . LEU B 1 61 ? -10.211 3.133 2.512 1 97.56 61 LEU B C 1
ATOM 2804 O O . LEU B 1 61 ? -9.609 3.264 1.446 1 97.56 61 LEU B O 1
ATOM 2808 N N . LEU B 1 62 ? -10.336 1.938 3.145 1 97.19 62 LEU B N 1
ATOM 2809 C CA . LEU B 1 62 ? -9.688 0.751 2.602 1 97.19 62 LEU B CA 1
ATOM 2810 C C . LEU B 1 62 ? -10.648 -0.036 1.715 1 97.19 62 LEU B C 1
ATOM 2812 O O . LEU B 1 62 ? -10.242 -1.011 1.074 1 97.19 62 LEU B O 1
ATOM 2816 N N . LYS B 1 63 ? -11.844 0.373 1.721 1 97.88 63 LYS B N 1
ATOM 2817 C CA . LYS B 1 63 ? -12.875 -0.305 0.938 1 97.88 63 LYS B CA 1
ATOM 2818 C C . LYS B 1 63 ? -13.305 0.542 -0.256 1 97.88 63 LYS B C 1
ATOM 2820 O O . LYS B 1 63 ? -14.094 1.479 -0.107 1 97.88 63 LYS B O 1
ATOM 2825 N N . SER B 1 64 ? -12.891 0.132 -1.405 1 98.25 64 SER B N 1
ATOM 2826 C CA . SER B 1 64 ? -13.164 0.912 -2.607 1 98.25 64 SER B CA 1
ATOM 2827 C C . SER B 1 64 ? -14.672 1.069 -2.832 1 98.25 64 SER B C 1
ATOM 2829 O O . SER B 1 64 ? -15.125 2.104 -3.326 1 98.25 64 SER B O 1
ATOM 2831 N N . GLU B 1 65 ? -15.453 0.064 -2.475 1 97.94 65 GLU B N 1
ATOM 2832 C CA . GLU B 1 65 ? -16.906 0.089 -2.674 1 97.94 65 GLU B CA 1
ATOM 2833 C C . GLU B 1 65 ? -17.562 1.131 -1.779 1 97.94 65 GLU B C 1
ATOM 2835 O O . GLU B 1 65 ? -18.703 1.517 -2.012 1 97.94 65 GLU B O 1
ATOM 2840 N N . GLU B 1 66 ? -16.891 1.585 -0.762 1 98.12 66 GLU B N 1
ATOM 2841 C CA . GLU B 1 66 ? -17.391 2.65 0.101 1 98.12 66 GLU B CA 1
ATOM 2842 C C . GLU B 1 66 ? -16.828 4.004 -0.303 1 98.12 66 GLU B C 1
ATOM 2844 O O . GLU B 1 66 ? -17.453 5.043 -0.096 1 98.12 66 GLU B O 1
ATOM 2849 N N . VAL B 1 67 ? -15.641 4.016 -0.929 1 98.5 67 VAL B N 1
ATOM 2850 C CA . VAL B 1 67 ? -14.945 5.254 -1.265 1 98.5 67 VAL B CA 1
ATOM 2851 C C . VAL B 1 67 ? -15.516 5.836 -2.557 1 98.5 67 VAL B C 1
ATOM 2853 O O . VAL B 1 67 ? -15.75 7.043 -2.654 1 98.5 67 VAL B O 1
ATOM 2856 N N . LEU B 1 68 ? -15.781 5.008 -3.549 1 98.56 68 LEU B N 1
ATOM 2857 C CA . LEU B 1 68 ? -16.25 5.484 -4.844 1 98.56 68 LEU B CA 1
ATOM 2858 C C . LEU B 1 68 ? -17.547 6.293 -4.684 1 98.56 68 LEU B C 1
ATOM 2860 O O . LEU B 1 68 ? -17.641 7.406 -5.199 1 98.56 68 LEU B O 1
ATOM 2864 N N . PRO B 1 69 ? -18.516 5.816 -3.863 1 97.69 69 PRO B N 1
ATOM 2865 C CA . PRO B 1 69 ? -19.766 6.562 -3.734 1 97.69 69 PRO B CA 1
ATOM 2866 C C . PRO B 1 69 ? -19.562 7.953 -3.139 1 97.69 69 PRO B C 1
ATOM 2868 O O . PRO B 1 69 ? -20.266 8.898 -3.521 1 97.69 69 PRO B O 1
ATOM 2871 N N . ILE B 1 70 ? -18.609 8.109 -2.312 1 97.44 70 ILE B N 1
ATOM 2872 C CA . ILE B 1 70 ? -18.516 9.398 -1.633 1 97.44 70 ILE B CA 1
ATOM 2873 C C . ILE B 1 70 ? -17.812 10.414 -2.533 1 97.44 70 ILE B C 1
ATOM 2875 O O . ILE B 1 70 ? -17.828 11.609 -2.256 1 97.44 70 ILE B O 1
ATOM 2879 N N . LEU B 1 71 ? -17.219 9.984 -3.6 1 98.12 71 LEU B N 1
ATOM 2880 C CA . LEU B 1 71 ? -16.594 10.875 -4.566 1 98.12 71 LEU B CA 1
ATOM 2881 C C . LEU B 1 71 ? -17.594 11.367 -5.598 1 98.12 71 LEU B C 1
ATOM 2883 O O . LEU B 1 71 ? -17.344 12.336 -6.316 1 98.12 71 LEU B O 1
ATOM 2887 N N . GLN B 1 72 ? -18.719 10.648 -5.719 1 95.94 72 GLN B N 1
ATOM 2888 C CA . GLN B 1 72 ? -19.672 10.969 -6.773 1 95.94 72 GLN B CA 1
ATOM 2889 C C . GLN B 1 72 ? -20.172 12.406 -6.641 1 95.94 72 GLN B C 1
ATOM 2891 O O . GLN B 1 72 ? -20.609 12.828 -5.566 1 95.94 72 GLN B O 1
ATOM 2896 N N . GLY B 1 73 ? -20.031 13.18 -7.727 1 95.75 73 GLY B N 1
ATOM 2897 C CA . GLY B 1 73 ? -20.5 14.555 -7.77 1 95.75 73 GLY B CA 1
ATOM 2898 C C . GLY B 1 73 ? -19.453 15.555 -7.297 1 95.75 73 GLY B C 1
ATOM 2899 O O . GLY B 1 73 ? -19.641 16.766 -7.43 1 95.75 73 GLY B O 1
ATOM 2900 N N . CYS B 1 74 ? -18.391 15.117 -6.746 1 97.69 74 CYS B N 1
ATOM 2901 C CA . CYS B 1 74 ? -17.328 16 -6.273 1 97.69 74 CYS B CA 1
ATOM 2902 C C . CYS B 1 74 ? -16.406 16.406 -7.414 1 97.69 74 CYS B C 1
ATOM 2904 O O . CYS B 1 74 ? -16.219 15.648 -8.367 1 97.69 74 CYS B O 1
ATOM 2906 N N . ARG B 1 75 ? -15.828 17.531 -7.273 1 97.56 75 ARG B N 1
ATOM 2907 C CA . ARG B 1 75 ? -14.867 18 -8.266 1 97.56 75 ARG B CA 1
ATOM 2908 C C . ARG B 1 75 ? -13.523 18.312 -7.613 1 97.56 75 ARG B C 1
ATOM 2910 O O . ARG B 1 75 ? -12.5 18.422 -8.297 1 97.56 75 ARG B O 1
ATOM 2917 N N . LYS B 1 76 ? -13.594 18.578 -6.332 1 98.44 76 LYS B N 1
ATOM 2918 C CA . LYS B 1 76 ? -12.406 18.891 -5.551 1 98.44 76 LYS B CA 1
ATOM 2919 C C . LYS B 1 76 ? -12.297 18 -4.316 1 98.44 76 LYS B C 1
ATOM 2921 O O . LYS B 1 76 ? -13.305 17.719 -3.668 1 98.44 76 LYS B O 1
ATOM 2926 N N . VAL B 1 77 ? -11.07 17.516 -4.07 1 98.75 77 VAL B N 1
ATOM 2927 C CA . VAL B 1 77 ? -10.844 16.578 -2.977 1 98.75 77 VAL B CA 1
ATOM 2928 C C . VAL B 1 77 ? -9.664 17.047 -2.123 1 98.75 77 VAL B C 1
ATOM 2930 O O . VAL B 1 77 ? -8.594 17.359 -2.648 1 98.75 77 VAL B O 1
ATOM 2933 N N . PHE B 1 78 ? -9.891 17.25 -0.892 1 98.56 78 PHE B N 1
ATOM 2934 C CA . PHE B 1 78 ? -8.812 17.328 0.085 1 98.56 78 PHE B CA 1
ATOM 2935 C C . PHE B 1 78 ? -8.602 16 0.785 1 98.56 78 PHE B C 1
ATOM 2937 O O . PHE B 1 78 ? -9.406 15.602 1.637 1 98.56 78 PHE B O 1
ATOM 2944 N N . PHE B 1 79 ? -7.555 15.312 0.435 1 98.44 79 PHE B N 1
ATOM 2945 C CA . PHE B 1 79 ? -7.281 13.977 0.936 1 98.44 79 PHE B CA 1
ATOM 2946 C C . PHE B 1 79 ? -6.316 14.023 2.111 1 98.44 79 PHE B C 1
ATOM 2948 O O . PHE B 1 79 ? -5.105 14.172 1.922 1 98.44 79 PHE B O 1
ATOM 2955 N N . CYS B 1 80 ? -6.832 13.836 3.27 1 95.5 80 CYS B N 1
ATOM 2956 C CA . CYS B 1 80 ? -6.098 13.859 4.531 1 95.5 80 CYS B CA 1
ATOM 2957 C C . CYS B 1 80 ? -6.422 12.633 5.375 1 95.5 80 CYS B C 1
ATOM 2959 O O . CYS B 1 80 ? -7.59 12.344 5.633 1 95.5 80 CYS B O 1
ATOM 2961 N N . THR B 1 81 ? -5.359 11.914 5.684 1 91.56 81 THR B N 1
ATOM 2962 C CA . THR B 1 81 ? -5.527 10.758 6.547 1 91.56 81 THR B CA 1
ATOM 2963 C C . THR B 1 81 ? -4.492 10.766 7.668 1 91.56 81 THR B C 1
ATOM 2965 O O . THR B 1 81 ? -3.461 11.43 7.562 1 91.56 81 THR B O 1
ATOM 2968 N N . SER B 1 82 ? -4.785 10.086 8.75 1 88.38 82 SER B N 1
ATOM 2969 C CA . SER B 1 82 ? -3.904 10.016 9.906 1 88.38 82 SER B CA 1
ATOM 2970 C C . SER B 1 82 ? -2.682 9.148 9.625 1 88.38 82 SER B C 1
ATOM 2972 O O . SER B 1 82 ? -2.674 8.375 8.664 1 88.38 82 SER B O 1
ATOM 2974 N N . VAL B 1 83 ? -1.69 9.367 10.477 1 90.94 83 VAL B N 1
ATOM 2975 C CA . VAL B 1 83 ? -0.546 8.461 10.484 1 90.94 83 VAL B CA 1
ATOM 2976 C C . VAL B 1 83 ? -1.02 7.027 10.727 1 90.94 83 VAL B C 1
ATOM 2978 O O . VAL B 1 83 ? -1.688 6.75 11.727 1 90.94 83 VAL B O 1
ATOM 2981 N N . SER B 1 84 ? -0.719 6.191 9.766 1 93.31 84 SER B N 1
ATOM 2982 C CA . SER B 1 84 ? -1.212 4.82 9.836 1 93.31 84 SER B CA 1
ATOM 2983 C C . SER B 1 84 ? -0.452 3.91 8.875 1 93.31 84 SER B C 1
ATOM 2985 O O . SER B 1 84 ? -0.034 4.344 7.797 1 93.31 84 SER B O 1
ATOM 2987 N N . ALA B 1 85 ? -0.409 2.627 9.312 1 94.69 85 ALA B N 1
ATOM 2988 C CA . ALA B 1 85 ? 0.198 1.632 8.438 1 94.69 85 ALA B CA 1
ATOM 2989 C C . ALA B 1 85 ? -0.644 1.422 7.18 1 94.69 85 ALA B C 1
ATOM 2991 O O . ALA B 1 85 ? -0.168 0.854 6.191 1 94.69 85 ALA B O 1
ATOM 2992 N N . ASP B 1 86 ? -1.896 1.954 7.164 1 95.44 86 ASP B N 1
ATOM 2993 C CA . ASP B 1 86 ? -2.828 1.768 6.055 1 95.44 86 ASP B CA 1
ATOM 2994 C C . ASP B 1 86 ? -2.746 2.93 5.066 1 95.44 86 ASP B C 1
ATOM 2996 O O . ASP B 1 86 ? -3.51 2.984 4.102 1 95.44 86 ASP B O 1
ATOM 3000 N N . TYR B 1 87 ? -1.846 3.836 5.297 1 97.25 87 TYR B N 1
ATOM 3001 C CA . TYR B 1 87 ? -1.779 5.094 4.562 1 97.25 87 TYR B CA 1
ATOM 3002 C C . TYR B 1 87 ? -1.679 4.844 3.061 1 97.25 87 TYR B C 1
ATOM 3004 O O . TYR B 1 87 ? -2.418 5.438 2.275 1 97.25 87 TYR B O 1
ATOM 3012 N N . LEU B 1 88 ? -0.822 3.934 2.666 1 98.62 88 LEU B N 1
ATOM 3013 C CA . LEU B 1 88 ? -0.595 3.67 1.248 1 98.62 88 LEU B CA 1
ATOM 3014 C C . LEU B 1 88 ? -1.829 3.045 0.607 1 98.62 88 LEU B C 1
ATOM 3016 O O . LEU B 1 88 ? -2.258 3.469 -0.469 1 98.62 88 LEU B O 1
ATOM 3020 N N . GLU B 1 89 ? -2.365 2.049 1.26 1 98.56 89 GLU B N 1
ATOM 3021 C CA . GLU B 1 89 ? -3.551 1.383 0.73 1 98.56 89 GLU B CA 1
ATOM 3022 C C . GLU B 1 89 ? -4.711 2.363 0.571 1 98.56 89 GLU B C 1
ATOM 3024 O O . GLU B 1 89 ? -5.375 2.381 -0.466 1 98.56 89 GLU B O 1
ATOM 3029 N N . ALA B 1 90 ? -4.941 3.201 1.561 1 98.38 90 ALA B N 1
ATOM 3030 C CA . ALA B 1 90 ? -5.996 4.207 1.494 1 98.38 90 ALA B CA 1
ATOM 3031 C C . ALA B 1 90 ? -5.77 5.164 0.326 1 98.38 90 ALA B C 1
ATOM 3033 O O . ALA B 1 90 ? -6.719 5.555 -0.36 1 98.38 90 ALA B O 1
ATOM 3034 N N . THR B 1 91 ? -4.504 5.516 0.102 1 98.75 91 THR B N 1
ATOM 3035 C CA . THR B 1 91 ? -4.164 6.43 -0.983 1 98.75 91 THR B CA 1
ATOM 3036 C C . THR B 1 91 ? -4.473 5.797 -2.338 1 98.75 91 THR B C 1
ATOM 3038 O O . THR B 1 91 ? -5.047 6.449 -3.213 1 98.75 91 THR B O 1
ATOM 3041 N N . VAL B 1 92 ? -4.105 4.531 -2.506 1 98.81 92 VAL B N 1
ATOM 3042 C CA . VAL B 1 92 ? -4.332 3.863 -3.783 1 98.81 92 VAL B CA 1
ATOM 3043 C C . VAL B 1 92 ? -5.832 3.711 -4.027 1 98.81 92 VAL B C 1
ATOM 3045 O O . VAL B 1 92 ? -6.309 3.916 -5.148 1 98.81 92 VAL B O 1
ATOM 3048 N N . VAL B 1 93 ? -6.59 3.379 -3.014 1 98.81 93 VAL B N 1
ATOM 3049 C CA . VAL B 1 93 ? -8.039 3.256 -3.133 1 98.81 93 VAL B CA 1
ATOM 3050 C C . VAL B 1 93 ? -8.641 4.594 -3.557 1 98.81 93 VAL B C 1
ATOM 3052 O O . VAL B 1 93 ? -9.445 4.652 -4.488 1 98.81 93 VAL B O 1
ATOM 3055 N N . MET B 1 94 ? -8.195 5.668 -2.898 1 98.75 94 MET B N 1
ATOM 3056 C CA . MET B 1 94 ? -8.695 7.004 -3.23 1 98.75 94 MET B CA 1
ATOM 3057 C C . MET B 1 94 ? -8.336 7.371 -4.668 1 98.75 94 MET B C 1
ATOM 3059 O O . MET B 1 94 ? -9.172 7.902 -5.402 1 98.75 94 MET B O 1
ATOM 3063 N N . ALA B 1 95 ? -7.133 7.082 -5.055 1 98.81 95 ALA B N 1
ATOM 3064 C CA . ALA B 1 95 ? -6.695 7.383 -6.418 1 98.81 95 ALA B CA 1
ATOM 3065 C C . ALA B 1 95 ? -7.527 6.621 -7.445 1 98.81 95 ALA B C 1
ATOM 3067 O O . ALA B 1 95 ? -7.969 7.191 -8.445 1 98.81 95 ALA B O 1
ATOM 3068 N N . ALA B 1 96 ? -7.73 5.34 -7.203 1 98.81 96 ALA B N 1
ATOM 3069 C CA . ALA B 1 96 ? -8.516 4.523 -8.125 1 98.81 96 ALA B CA 1
ATOM 3070 C C . ALA B 1 96 ? -9.945 5.039 -8.242 1 98.81 96 ALA B C 1
ATOM 3072 O O . ALA B 1 96 ? -10.484 5.152 -9.344 1 98.81 96 ALA B O 1
ATOM 3073 N N . ALA B 1 97 ? -10.547 5.348 -7.102 1 98.75 97 ALA B N 1
ATOM 3074 C CA . ALA B 1 97 ? -11.914 5.863 -7.086 1 98.75 97 ALA B CA 1
ATOM 3075 C C . ALA B 1 97 ? -11.992 7.219 -7.777 1 98.75 97 ALA B C 1
ATOM 3077 O O . ALA B 1 97 ? -12.93 7.48 -8.539 1 98.75 97 ALA B O 1
ATOM 3078 N N . ALA B 1 98 ? -11.023 8.102 -7.504 1 98.75 98 ALA B N 1
ATOM 3079 C CA . ALA B 1 98 ? -11 9.43 -8.109 1 98.75 98 ALA B CA 1
ATOM 3080 C C . ALA B 1 98 ? -10.836 9.336 -9.625 1 98.75 98 ALA B C 1
ATOM 3082 O O . ALA B 1 98 ? -11.461 10.094 -10.375 1 98.75 98 ALA B O 1
ATOM 3083 N N . ARG B 1 99 ? -9.984 8.438 -10.094 1 98.38 99 ARG B N 1
ATOM 3084 C CA . ARG B 1 99 ? -9.797 8.227 -11.523 1 98.38 99 ARG B CA 1
ATOM 3085 C C . ARG B 1 99 ? -11.094 7.785 -12.188 1 98.38 99 ARG B C 1
ATOM 3087 O O . ARG B 1 99 ? -11.352 8.125 -13.344 1 98.38 99 ARG B O 1
ATOM 3094 N N . ALA B 1 100 ? -11.852 7.012 -11.445 1 97.88 100 ALA B N 1
ATOM 3095 C CA . ALA B 1 100 ? -13.109 6.496 -11.977 1 97.88 100 ALA B CA 1
ATOM 3096 C C . ALA B 1 100 ? -14.211 7.547 -11.898 1 97.88 100 ALA B C 1
ATOM 3098 O O . ALA B 1 100 ? -15.312 7.34 -12.398 1 97.88 100 ALA B O 1
ATOM 3099 N N . THR B 1 101 ? -13.945 8.633 -11.18 1 96.75 101 THR B N 1
ATOM 3100 C CA . THR B 1 101 ? -14.898 9.727 -11.016 1 96.75 101 THR B CA 1
ATOM 3101 C C . THR B 1 101 ? -14.617 10.844 -12.023 1 96.75 101 THR B C 1
ATOM 3103 O O . THR B 1 101 ? -13.523 11.414 -12.031 1 96.75 101 THR B O 1
ATOM 3106 N N . SER B 1 102 ? -15.523 11.117 -12.867 1 92.69 102 SER B N 1
ATOM 3107 C CA . SER B 1 102 ? -15.336 12.148 -13.883 1 92.69 102 SER B CA 1
ATOM 3108 C C . SER B 1 102 ? -15.375 13.547 -13.273 1 92.69 102 SER B C 1
ATOM 3110 O O . SER B 1 102 ? -16.141 13.797 -12.344 1 92.69 102 SER B O 1
ATOM 3112 N N . GLY B 1 103 ? -14.477 14.383 -13.734 1 94.31 103 GLY B N 1
ATOM 3113 C CA . GLY B 1 103 ? -14.633 15.797 -13.445 1 94.31 103 GLY B CA 1
ATOM 3114 C C . GLY B 1 103 ? -13.812 16.266 -12.258 1 94.31 103 GLY B C 1
ATOM 3115 O O . GLY B 1 103 ? -13.945 17.406 -11.805 1 94.31 103 GLY B O 1
ATOM 3116 N N . ILE B 1 104 ? -12.953 15.414 -11.719 1 97.62 104 ILE B N 1
ATOM 3117 C CA . ILE B 1 104 ? -12.109 15.859 -10.625 1 97.62 104 ILE B CA 1
ATOM 3118 C C . ILE B 1 104 ? -11.156 16.953 -11.109 1 97.62 104 ILE B C 1
ATOM 3120 O O . ILE B 1 104 ? -10.367 16.719 -12.039 1 97.62 104 ILE B O 1
ATOM 3124 N N . GLU B 1 105 ? -11.227 18.047 -10.492 1 97.75 105 GLU B N 1
ATOM 3125 C CA . GLU B 1 105 ? -10.422 19.188 -10.891 1 97.75 105 GLU B CA 1
ATOM 3126 C C . GLU B 1 105 ? -9.102 19.234 -10.125 1 97.75 105 GLU B C 1
ATOM 3128 O O . GLU B 1 105 ? -8.102 19.734 -10.633 1 97.75 105 GLU B O 1
ATOM 3133 N N . VAL B 1 106 ? -9.164 18.781 -8.914 1 98.62 106 VAL B N 1
ATOM 3134 C CA . VAL B 1 106 ? -7.957 18.797 -8.102 1 98.62 106 VAL B CA 1
ATOM 3135 C C . VAL B 1 106 ? -8.102 17.797 -6.949 1 98.62 106 VAL B C 1
ATOM 3137 O O . VAL B 1 106 ? -9.18 17.672 -6.363 1 98.62 106 VAL B O 1
ATOM 3140 N N . LEU B 1 107 ? -7.086 17.062 -6.676 1 98.81 107 LEU B N 1
ATOM 3141 C CA . LEU B 1 107 ? -6.879 16.281 -5.453 1 98.81 107 LEU B CA 1
ATOM 3142 C C . LEU B 1 107 ? -5.695 16.828 -4.664 1 98.81 107 LEU B C 1
ATOM 3144 O O . LEU B 1 107 ? -4.543 16.672 -5.074 1 98.81 107 LEU B O 1
ATOM 3148 N N . VAL B 1 108 ? -5.984 17.547 -3.564 1 98.81 108 VAL B N 1
ATOM 3149 C CA . VAL B 1 108 ? -4.934 18.031 -2.678 1 98.81 108 VAL B CA 1
ATOM 3150 C C . VAL B 1 108 ? -4.559 16.938 -1.673 1 98.81 108 VAL B C 1
ATOM 3152 O O . VAL B 1 108 ? -5.352 16.594 -0.794 1 98.81 108 VAL B O 1
ATOM 3155 N N . ASN B 1 109 ? -3.373 16.422 -1.807 1 98.69 109 ASN B N 1
ATOM 3156 C CA . ASN B 1 109 ? -2.869 15.375 -0.937 1 98.69 109 ASN B CA 1
ATOM 3157 C C . ASN B 1 109 ? -2.09 15.938 0.245 1 98.69 109 ASN B C 1
ATOM 3159 O O . ASN B 1 109 ? -1.086 16.625 0.057 1 98.69 109 ASN B O 1
ATOM 3163 N N . MET B 1 110 ? -2.553 15.672 1.435 1 97.5 110 MET B N 1
ATOM 3164 C CA . MET B 1 110 ? -1.811 16.062 2.633 1 97.5 110 MET B CA 1
ATOM 3165 C C . MET B 1 110 ? -0.632 15.117 2.867 1 97.5 110 MET B C 1
ATOM 3167 O O . MET B 1 110 ? -0.802 14.031 3.416 1 97.5 110 MET B O 1
ATOM 3171 N N . SER B 1 111 ? 0.545 15.531 2.516 1 97.44 111 SER B N 1
ATOM 3172 C CA . SER B 1 111 ? 1.791 14.797 2.705 1 97.44 111 SER B CA 1
ATOM 3173 C C . SER B 1 111 ? 2.623 15.398 3.834 1 97.44 111 SER B C 1
ATOM 3175 O O . SER B 1 111 ? 2.086 15.742 4.887 1 97.44 111 SER B O 1
ATOM 3177 N N . GLN B 1 112 ? 3.922 15.336 3.781 1 96.31 112 GLN B N 1
ATOM 3178 C CA . GLN B 1 112 ? 4.797 15.93 4.789 1 96.31 112 GLN B CA 1
ATOM 3179 C C . GLN B 1 112 ? 6.148 16.312 4.195 1 96.31 112 GLN B C 1
ATOM 3181 O O . GLN B 1 112 ? 6.613 15.672 3.242 1 96.31 112 GLN B O 1
ATOM 3186 N N . MET B 1 113 ? 6.789 17.172 4.797 1 96.81 113 MET B N 1
ATOM 3187 C CA . MET B 1 113 ? 7.902 17.906 4.207 1 96.81 113 MET B CA 1
ATOM 3188 C C . MET B 1 113 ? 9.133 17.016 4.082 1 96.81 113 MET B C 1
ATOM 3190 O O . MET B 1 113 ? 9.961 17.219 3.189 1 96.81 113 MET B O 1
ATOM 3194 N N . THR B 1 114 ? 9.359 16.078 4.969 1 96.75 114 THR B N 1
ATOM 3195 C CA . THR B 1 114 ? 10.539 15.227 4.934 1 96.75 114 THR B CA 1
ATOM 3196 C C . THR B 1 114 ? 10.602 14.445 3.621 1 96.75 114 THR B C 1
ATOM 3198 O O . THR B 1 114 ? 11.688 14.148 3.123 1 96.75 114 THR B O 1
ATOM 3201 N N . VAL B 1 115 ? 9.469 14.211 3.037 1 96.88 115 VAL B N 1
ATOM 3202 C CA . VAL B 1 115 ? 9.359 13.469 1.785 1 96.88 115 VAL B CA 1
ATOM 3203 C C . VAL B 1 115 ? 10.141 14.188 0.687 1 96.88 115 VAL B C 1
ATOM 3205 O O . VAL B 1 115 ? 10.688 13.555 -0.215 1 96.88 115 VAL B O 1
ATOM 3208 N N . ALA B 1 116 ? 10.25 15.5 0.791 1 96.12 116 ALA B N 1
ATOM 3209 C CA . ALA B 1 116 ? 10.922 16.312 -0.215 1 96.12 116 ALA B CA 1
ATOM 3210 C C . ALA B 1 116 ? 12.406 15.969 -0.293 1 96.12 116 ALA B C 1
ATOM 3212 O O . ALA B 1 116 ? 13.062 16.234 -1.305 1 96.12 116 ALA B O 1
ATOM 3213 N N . GLU B 1 117 ? 12.898 15.422 0.745 1 96.06 117 GLU B N 1
ATOM 3214 C CA . GLU B 1 117 ? 14.32 15.109 0.8 1 96.06 117 GLU B CA 1
ATOM 3215 C C . GLU B 1 117 ? 14.57 13.625 0.546 1 96.06 117 GLU B C 1
ATOM 3217 O O . GLU B 1 117 ? 15.688 13.133 0.734 1 96.06 117 GLU B O 1
ATOM 3222 N N . MET B 1 118 ? 13.578 12.945 0.166 1 97.5 118 MET B N 1
ATOM 3223 C CA . MET B 1 118 ? 13.695 11.5 0.012 1 97.5 118 MET B CA 1
ATOM 3224 C C . MET B 1 118 ? 13.703 11.109 -1.462 1 97.5 118 MET B C 1
ATOM 3226 O O . MET B 1 118 ? 13.195 11.844 -2.307 1 97.5 118 MET B O 1
ATOM 3230 N N . ASP B 1 119 ? 14.328 10.062 -1.739 1 97.75 119 ASP B N 1
ATOM 3231 C CA . ASP B 1 119 ? 14.242 9.32 -2.994 1 97.75 119 ASP B CA 1
ATOM 3232 C C . ASP B 1 119 ? 14.422 7.824 -2.762 1 97.75 119 ASP B C 1
ATOM 3234 O O . ASP B 1 119 ? 14.25 7.34 -1.642 1 97.75 119 ASP B O 1
ATOM 3238 N N . LEU B 1 120 ? 14.734 7.062 -3.793 1 97.5 120 LEU B N 1
ATOM 3239 C CA . LEU B 1 120 ? 14.773 5.609 -3.686 1 97.5 120 LEU B CA 1
ATOM 3240 C C . LEU B 1 120 ? 15.938 5.156 -2.807 1 97.5 120 LEU B C 1
ATOM 3242 O O . LEU B 1 120 ? 15.867 4.105 -2.172 1 97.5 120 LEU B O 1
ATOM 3246 N N . THR B 1 121 ? 16.984 5.91 -2.729 1 97.12 121 THR B N 1
ATOM 3247 C CA . THR B 1 121 ? 18.188 5.469 -2.01 1 97.12 121 THR B CA 1
ATOM 3248 C C . THR B 1 121 ? 18.422 6.332 -0.772 1 97.12 121 THR B C 1
ATOM 3250 O O . THR B 1 121 ? 19.25 5.996 0.074 1 97.12 121 THR B O 1
ATOM 3253 N N . HIS B 1 122 ? 17.781 7.465 -0.656 1 96.25 122 HIS B N 1
ATOM 3254 C CA . HIS B 1 122 ? 17.797 8.336 0.514 1 96.25 122 HIS B CA 1
ATOM 3255 C C . HIS B 1 122 ? 16.453 8.281 1.253 1 96.25 122 HIS B C 1
ATOM 3257 O O . HIS B 1 122 ? 15.523 9.023 0.916 1 96.25 122 HIS B O 1
ATOM 3263 N N . THR B 1 123 ? 16.453 7.441 2.279 1 96.06 123 THR B N 1
ATOM 3264 C CA . THR B 1 123 ? 15.227 7.203 3.029 1 96.06 123 THR B CA 1
ATOM 3265 C C . THR B 1 123 ? 15.414 7.555 4.504 1 96.06 123 THR B C 1
ATOM 3267 O O . THR B 1 123 ? 16.406 8.172 4.875 1 96.06 123 THR B O 1
ATOM 3270 N N . THR B 1 124 ? 14.375 7.375 5.297 1 96.44 124 THR B N 1
ATOM 3271 C CA . THR B 1 124 ? 14.43 7.488 6.75 1 96.44 124 THR B CA 1
ATOM 3272 C C . THR B 1 124 ? 13.969 6.195 7.41 1 96.44 124 THR B C 1
ATOM 3274 O O . THR B 1 124 ? 13.516 5.27 6.734 1 96.44 124 THR B O 1
ATOM 3277 N N . ASP B 1 125 ? 14.047 6.148 8.711 1 94.31 125 ASP B N 1
ATOM 3278 C CA . ASP B 1 125 ? 13.648 4.953 9.445 1 94.31 125 ASP B CA 1
ATOM 3279 C C . ASP B 1 125 ? 12.164 5 9.805 1 94.31 125 ASP B C 1
ATOM 3281 O O . ASP B 1 125 ? 11.648 4.094 10.469 1 94.31 125 ASP B O 1
ATOM 3285 N N . SER B 1 126 ? 11.469 6.02 9.383 1 96 126 SER B N 1
ATOM 3286 C CA . SER B 1 126 ? 10.039 6.125 9.641 1 96 126 SER B CA 1
ATOM 3287 C C . SER B 1 126 ? 9.227 5.387 8.586 1 96 126 SER B C 1
ATOM 3289 O O . SER B 1 126 ? 9.203 5.789 7.418 1 96 126 SER B O 1
ATOM 3291 N N . PRO B 1 127 ? 8.492 4.395 8.953 1 95.56 127 PRO B N 1
ATOM 3292 C CA . PRO B 1 127 ? 7.621 3.748 7.969 1 95.56 127 PRO B CA 1
ATOM 3293 C C . PRO B 1 127 ? 6.586 4.703 7.379 1 95.56 127 PRO B C 1
ATOM 3295 O O . PRO B 1 127 ? 6.223 4.578 6.207 1 95.56 127 PRO B O 1
ATOM 3298 N N . GLN B 1 128 ? 6.215 5.684 8.172 1 96.75 128 GLN B N 1
ATOM 3299 C CA . GLN B 1 128 ? 5.23 6.648 7.688 1 96.75 128 GLN B CA 1
ATOM 3300 C C . GLN B 1 128 ? 5.812 7.512 6.57 1 96.75 128 GLN B C 1
ATOM 3302 O O . GLN B 1 128 ? 5.156 7.75 5.555 1 96.75 128 GLN B O 1
ATOM 3307 N N . HIS B 1 129 ? 7.047 7.98 6.805 1 97.88 129 HIS B N 1
ATOM 3308 C CA . HIS B 1 129 ? 7.699 8.75 5.754 1 97.88 129 HIS B CA 1
ATOM 3309 C C . HIS B 1 129 ? 7.746 7.969 4.445 1 97.88 129 HIS B C 1
ATOM 3311 O O . HIS B 1 129 ? 7.445 8.516 3.381 1 97.88 129 HIS B O 1
ATOM 3317 N N . LYS B 1 130 ? 8.086 6.75 4.543 1 97.81 130 LYS B N 1
ATOM 3318 C CA . LYS B 1 130 ? 8.219 5.898 3.365 1 97.81 130 LYS B CA 1
ATOM 3319 C C . LYS B 1 130 ? 6.871 5.719 2.666 1 97.81 130 LYS B C 1
ATOM 3321 O O . LYS B 1 130 ? 6.785 5.828 1.442 1 97.81 130 LYS B O 1
ATOM 3326 N N . LEU B 1 131 ? 5.852 5.488 3.418 1 98.25 131 LEU B N 1
ATOM 3327 C CA . LEU B 1 131 ? 4.52 5.316 2.848 1 98.25 131 LEU B CA 1
ATOM 3328 C C . LEU B 1 131 ? 4.043 6.602 2.186 1 98.25 131 LEU B C 1
ATOM 3330 O O . LEU B 1 131 ? 3.385 6.562 1.143 1 98.25 131 LEU B O 1
ATOM 3334 N N . GLN B 1 132 ? 4.371 7.699 2.781 1 98.25 132 GLN B N 1
ATOM 3335 C CA . GLN B 1 132 ? 3.973 8.977 2.189 1 98.25 132 GLN B CA 1
ATOM 3336 C C . GLN B 1 132 ? 4.734 9.242 0.895 1 98.25 132 GLN B C 1
ATOM 3338 O O . GLN B 1 132 ? 4.168 9.75 -0.072 1 98.25 132 GLN B O 1
ATOM 3343 N N . TRP B 1 133 ? 6.004 8.914 0.882 1 98.62 133 TRP B N 1
ATOM 3344 C CA . TRP B 1 133 ? 6.777 9.062 -0.345 1 98.62 133 TRP B CA 1
ATOM 3345 C C . TRP B 1 133 ? 6.215 8.18 -1.457 1 98.62 133 TRP B C 1
ATOM 3347 O O . TRP B 1 133 ? 5.988 8.656 -2.574 1 98.62 133 TRP B O 1
ATOM 3357 N N . LEU B 1 134 ? 5.965 6.957 -1.153 1 98.69 134 LEU B N 1
ATOM 3358 C CA . LEU B 1 134 ? 5.391 6.031 -2.121 1 98.69 134 LEU B CA 1
ATOM 3359 C C . LEU B 1 134 ? 4.02 6.516 -2.59 1 98.69 134 LEU B C 1
ATOM 3361 O O . LEU B 1 134 ? 3.688 6.398 -3.771 1 98.69 134 LEU B O 1
ATOM 3365 N N . SER B 1 135 ? 3.234 7.031 -1.668 1 98.75 135 SER B N 1
ATOM 3366 C CA . SER B 1 135 ? 1.904 7.527 -2.002 1 98.75 135 SER B CA 1
ATOM 3367 C C . SER B 1 135 ? 1.98 8.672 -3.006 1 98.75 135 SER B C 1
ATOM 3369 O O . SER B 1 135 ? 1.166 8.758 -3.928 1 98.75 135 SER B O 1
ATOM 3371 N N . GLU B 1 136 ? 2.939 9.578 -2.814 1 98.75 136 GLU B N 1
ATOM 3372 C CA . GLU B 1 136 ? 3.111 10.648 -3.787 1 98.75 136 GLU B CA 1
ATOM 3373 C C . GLU B 1 136 ? 3.451 10.094 -5.168 1 98.75 136 GLU B C 1
ATOM 3375 O O . GLU B 1 136 ? 2.963 10.602 -6.18 1 98.75 136 GLU B O 1
ATOM 3380 N N . GLN B 1 137 ? 4.336 9.023 -5.25 1 98.44 137 GLN B N 1
ATOM 3381 C CA . GLN B 1 137 ? 4.656 8.414 -6.539 1 98.44 137 GLN B CA 1
ATOM 3382 C C . GLN B 1 137 ? 3.396 7.926 -7.246 1 98.44 137 GLN B C 1
ATOM 3384 O O . GLN B 1 137 ? 3.158 8.266 -8.406 1 98.44 137 GLN B O 1
ATOM 3389 N N . ILE B 1 138 ? 2.566 7.25 -6.516 1 98.5 138 ILE B N 1
ATOM 3390 C CA . ILE B 1 138 ? 1.371 6.637 -7.086 1 98.5 138 ILE B CA 1
ATOM 3391 C C . ILE B 1 138 ? 0.415 7.723 -7.57 1 98.5 138 ILE B C 1
ATOM 3393 O O . ILE B 1 138 ? -0.184 7.602 -8.641 1 98.5 138 ILE B O 1
ATOM 3397 N N . LEU B 1 139 ? 0.242 8.719 -6.758 1 98.75 139 LEU B N 1
ATOM 3398 C CA . LEU B 1 139 ? -0.64 9.812 -7.148 1 98.75 139 LEU B CA 1
ATOM 3399 C C . LEU B 1 139 ? -0.123 10.508 -8.398 1 98.75 139 LEU B C 1
ATOM 3401 O O . LEU B 1 139 ? -0.904 10.859 -9.289 1 98.75 139 LEU B O 1
ATOM 3405 N N . ASN B 1 140 ? 1.19 10.641 -8.5 1 98.44 140 ASN B N 1
ATOM 3406 C CA . ASN B 1 140 ? 1.796 11.25 -9.68 1 98.44 140 ASN B CA 1
ATOM 3407 C C . ASN B 1 140 ? 1.603 10.383 -10.922 1 98.44 140 ASN B C 1
ATOM 3409 O O . ASN B 1 140 ? 1.447 10.898 -12.031 1 98.44 140 ASN B O 1
ATOM 3413 N N . TRP B 1 141 ? 1.634 9.031 -10.734 1 98.31 141 TRP B N 1
ATOM 3414 C CA . TRP B 1 141 ? 1.478 8.102 -11.844 1 98.31 141 TRP B CA 1
ATOM 3415 C C . TRP B 1 141 ? 0.021 8.023 -12.289 1 98.31 141 TRP B C 1
ATOM 3417 O O . TRP B 1 141 ? -0.271 7.59 -13.406 1 98.31 141 TRP B O 1
ATOM 3427 N N . SER B 1 142 ? -0.967 8.391 -11.43 1 98.12 142 SER B N 1
ATOM 3428 C CA . SER B 1 142 ? -2.391 8.117 -11.602 1 98.12 142 SER B CA 1
ATOM 3429 C C . SER B 1 142 ? -2.98 8.93 -12.742 1 98.12 142 SER B C 1
ATOM 3431 O O . SER B 1 142 ? -4.059 8.609 -13.25 1 98.12 142 SER B O 1
ATOM 3433 N N . GLY B 1 143 ? -2.311 10.055 -13.125 1 97.62 143 GLY B N 1
ATOM 3434 C CA . GLY B 1 143 ? -2.859 10.961 -14.125 1 97.62 143 GLY B CA 1
ATOM 3435 C C . GLY B 1 143 ? -3.844 11.961 -13.547 1 97.62 143 GLY B C 1
ATOM 3436 O O . GLY B 1 143 ? -4.348 12.82 -14.266 1 97.62 143 GLY B O 1
ATOM 3437 N N . LEU B 1 144 ? -4.141 11.922 -12.258 1 98.38 144 LEU B N 1
ATOM 3438 C CA . LEU B 1 144 ? -5.02 12.875 -11.586 1 98.38 144 LEU B CA 1
ATOM 3439 C C . LEU B 1 144 ? -4.348 14.234 -11.43 1 98.38 144 LEU B C 1
ATOM 3441 O O . LEU B 1 144 ? -3.117 14.312 -11.367 1 98.38 144 LEU B O 1
ATOM 3445 N N . PRO B 1 145 ? -5.125 15.305 -11.469 1 98.75 145 PRO B N 1
ATOM 3446 C CA . PRO B 1 145 ? -4.574 16.609 -11.125 1 98.75 145 PRO B CA 1
ATOM 3447 C C . PRO B 1 145 ? -4.277 16.766 -9.633 1 98.75 145 PRO B C 1
ATOM 3449 O O . PRO B 1 145 ? -5.141 17.203 -8.867 1 98.75 145 PRO B O 1
ATOM 3452 N N . VAL B 1 146 ? -3.025 16.5 -9.258 1 98.81 146 VAL B N 1
ATOM 3453 C CA . VAL B 1 146 ? -2.676 16.391 -7.848 1 98.81 146 VAL B CA 1
ATOM 3454 C C . VAL B 1 146 ? -1.833 17.594 -7.426 1 98.81 146 VAL B C 1
ATOM 3456 O O . VAL B 1 146 ? -0.998 18.062 -8.195 1 98.81 146 VAL B O 1
ATOM 3459 N N . THR B 1 147 ? -2.1 18.078 -6.273 1 98.88 147 THR B N 1
ATOM 3460 C CA . THR B 1 147 ? -1.211 18.969 -5.531 1 98.88 147 THR B CA 1
ATOM 3461 C C . THR B 1 147 ? -0.809 18.344 -4.199 1 98.88 147 THR B C 1
ATOM 3463 O O . THR B 1 147 ? -1.666 17.906 -3.426 1 98.88 147 THR B O 1
ATOM 3466 N N . HIS B 1 148 ? 0.494 18.25 -4 1 98.81 148 HIS B N 1
ATOM 3467 C CA . HIS B 1 148 ? 0.968 17.734 -2.721 1 98.81 148 HIS B CA 1
ATOM 3468 C C . HIS B 1 148 ? 1.215 18.859 -1.728 1 98.81 148 HIS B C 1
ATOM 3470 O O . HIS B 1 148 ? 2.02 19.766 -1.99 1 98.81 148 HIS B O 1
ATOM 3476 N N . LEU B 1 149 ? 0.512 18.844 -0.637 1 98.31 149 LE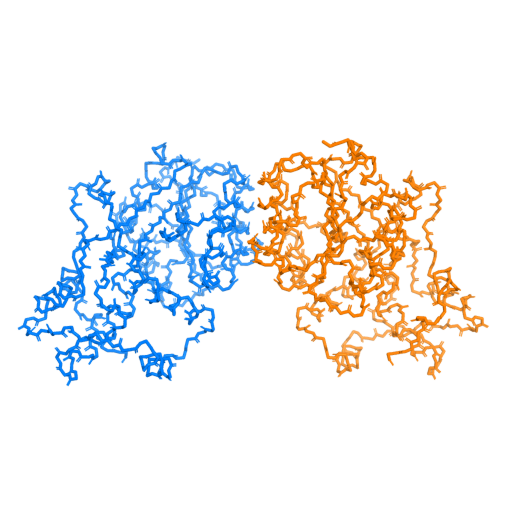U B N 1
ATOM 3477 C CA . LEU B 1 149 ? 0.767 19.75 0.482 1 98.31 149 LEU B CA 1
ATOM 3478 C C . LEU B 1 149 ? 1.712 19.109 1.492 1 98.31 149 LEU B C 1
ATOM 3480 O O . LEU B 1 149 ? 1.418 18.031 2.031 1 98.31 149 LEU B O 1
ATOM 3484 N N . ARG B 1 150 ? 2.861 19.75 1.701 1 98.31 150 ARG B N 1
ATOM 3485 C CA . ARG B 1 150 ? 3.914 19.188 2.545 1 98.31 150 ARG B CA 1
ATOM 3486 C C . ARG B 1 150 ? 4.191 20.094 3.742 1 98.31 150 ARG B C 1
ATOM 3488 O O . ARG B 1 150 ? 5.191 20.812 3.76 1 98.31 150 ARG B O 1
ATOM 3495 N N . PRO B 1 151 ? 3.4 19.984 4.758 1 97.44 151 PRO B N 1
ATOM 3496 C CA . PRO B 1 151 ? 3.711 20.75 5.973 1 97.44 151 PRO B CA 1
ATOM 3497 C C . PRO B 1 151 ? 4.844 20.125 6.785 1 97.44 151 PRO B C 1
ATOM 3499 O O . PRO B 1 151 ? 5.105 18.922 6.66 1 97.44 151 PRO B O 1
ATOM 3502 N N . THR B 1 152 ? 5.5 20.984 7.543 1 96.25 152 THR B N 1
ATOM 3503 C CA . THR B 1 152 ? 6.371 20.484 8.602 1 96.25 152 THR B CA 1
ATOM 3504 C C . THR B 1 152 ? 5.551 20 9.797 1 96.25 152 THR B C 1
ATOM 3506 O O . THR B 1 152 ? 4.34 19.812 9.68 1 96.25 152 THR B O 1
ATOM 3509 N N . VAL B 1 153 ? 6.18 19.766 10.891 1 94.31 153 VAL B N 1
ATOM 3510 C CA . VAL B 1 153 ? 5.496 19.266 12.078 1 94.31 153 VAL B CA 1
ATOM 3511 C C . VAL B 1 153 ? 4.512 20.312 12.586 1 94.31 153 VAL B C 1
ATOM 3513 O O . VAL B 1 153 ? 4.793 21.516 12.531 1 94.31 153 VAL B O 1
ATOM 3516 N N . PHE B 1 154 ? 3.387 19.812 13.086 1 94.69 154 PHE B N 1
ATOM 3517 C CA . PHE B 1 154 ? 2.346 20.719 13.555 1 94.69 154 PHE B CA 1
ATOM 3518 C C . PHE B 1 154 ? 2.693 21.281 14.93 1 94.69 154 PHE B C 1
ATOM 3520 O O . PHE B 1 154 ? 3.189 20.547 15.789 1 94.69 154 PHE B O 1
ATOM 3527 N N . GLN B 1 155 ? 2.361 22.5 15.109 1 94.62 155 GLN B N 1
ATOM 3528 C CA . GLN B 1 155 ? 2.482 23.094 16.438 1 94.62 155 GLN B CA 1
ATOM 3529 C C . GLN B 1 155 ? 1.636 22.344 17.453 1 94.62 155 GLN B C 1
ATOM 3531 O O . GLN B 1 155 ? 2.016 22.234 18.625 1 94.62 155 GLN B O 1
ATOM 3536 N N . GLU B 1 156 ? 0.556 21.766 17.016 1 91.56 156 GLU B N 1
ATOM 3537 C CA . GLU B 1 156 ? -0.426 21.141 17.891 1 91.56 156 GLU B CA 1
ATOM 3538 C C . GLU B 1 156 ? -0.047 19.703 18.219 1 91.56 156 GLU B C 1
ATOM 3540 O O . GLU B 1 156 ? -0.754 19.016 18.969 1 91.56 156 GLU B O 1
ATOM 3545 N N . ASN B 1 157 ? 0.98 19.266 17.641 1 89.81 157 ASN B N 1
ATOM 3546 C CA . ASN B 1 157 ? 1.496 17.938 17.984 1 89.81 157 ASN B CA 1
ATOM 3547 C C . ASN B 1 157 ? 1.782 17.844 19.484 1 89.81 157 ASN B C 1
ATOM 3549 O O . ASN B 1 157 ? 2.217 18.812 20.109 1 89.81 157 ASN B O 1
ATOM 3553 N N . PHE B 1 158 ? 1.672 16.703 20.047 1 87.06 158 PHE B N 1
ATOM 3554 C CA . PHE B 1 158 ? 1.833 16.531 21.484 1 87.06 158 PHE B CA 1
ATOM 3555 C C . PHE B 1 158 ? 3.25 16.891 21.922 1 87.06 158 PHE B C 1
ATOM 3557 O O . PHE B 1 158 ? 3.473 17.281 23.062 1 87.06 158 PHE B O 1
ATOM 3564 N N . LEU B 1 159 ? 4.18 16.781 21.062 1 88.38 159 LEU B N 1
ATOM 3565 C CA . LEU B 1 159 ? 5.566 17.141 21.344 1 88.38 159 LEU B CA 1
ATOM 3566 C C . LEU B 1 159 ? 5.684 18.625 21.672 1 88.38 159 LEU B C 1
ATOM 3568 O O . LEU B 1 159 ? 6.613 19.047 22.359 1 88.38 159 LEU B O 1
ATOM 3572 N N . PHE B 1 160 ? 4.699 19.391 21.219 1 91.75 160 PHE B N 1
ATOM 3573 C CA . PHE B 1 160 ? 4.805 20.828 21.344 1 91.75 160 PHE B CA 1
ATOM 3574 C C . PHE B 1 160 ? 3.656 21.391 22.172 1 91.75 160 PHE B C 1
ATOM 3576 O O . PHE B 1 160 ? 3.615 22.578 22.469 1 91.75 160 PHE B O 1
ATOM 3583 N N . TRP B 1 161 ? 2.764 20.547 22.453 1 91.19 161 TRP B N 1
ATOM 3584 C CA . TRP B 1 161 ? 1.636 20.984 23.266 1 91.19 161 TRP B CA 1
ATOM 3585 C C . TRP B 1 161 ? 1.625 20.266 24.609 1 91.19 161 TRP B C 1
ATOM 3587 O O . TRP B 1 161 ? 2.123 20.797 25.609 1 91.19 161 TRP B O 1
ATOM 3597 N N . GLN B 1 162 ? 1.274 19.016 24.609 1 89.38 162 GLN B N 1
ATOM 3598 C CA . GLN B 1 162 ? 1.025 18.297 25.859 1 89.38 162 GLN B CA 1
ATOM 3599 C C . GLN B 1 162 ? 2.316 18.109 26.656 1 89.38 162 GLN B C 1
ATOM 3601 O O . GLN B 1 162 ? 2.338 18.281 27.875 1 89.38 162 GLN B O 1
ATOM 3606 N N . LEU B 1 163 ? 3.352 17.781 26.031 1 89.69 163 LEU B N 1
ATOM 3607 C CA . LEU B 1 163 ? 4.598 17.5 26.734 1 89.69 163 LEU B CA 1
ATOM 3608 C C . LEU B 1 163 ? 5.191 18.781 27.312 1 89.69 163 LEU B C 1
ATOM 3610 O O . LEU B 1 163 ? 5.516 18.844 28.5 1 89.69 163 LEU B O 1
ATOM 3614 N N . PRO B 1 164 ? 5.34 19.797 26.547 1 93.19 164 PRO B N 1
ATOM 3615 C CA . PRO B 1 164 ? 5.805 21.062 27.109 1 93.19 164 PRO B CA 1
ATOM 3616 C C . PRO B 1 164 ? 4.895 21.578 28.219 1 93.19 164 PRO B C 1
ATOM 3618 O O . PRO B 1 164 ? 5.379 22.062 29.25 1 93.19 164 PRO B O 1
ATOM 3621 N N . ALA B 1 165 ? 3.627 21.469 28 1 93.88 165 ALA B N 1
ATOM 3622 C CA . ALA B 1 165 ? 2.701 21.906 29.047 1 93.88 165 ALA B CA 1
ATOM 3623 C C . ALA B 1 165 ? 2.975 21.172 30.359 1 93.88 165 ALA B C 1
ATOM 3625 O O . ALA B 1 165 ? 2.988 21.797 31.422 1 93.88 165 ALA B O 1
ATOM 3626 N N . ALA B 1 166 ? 3.174 19.953 30.266 1 91.38 166 ALA B N 1
ATOM 3627 C CA . ALA B 1 166 ? 3.451 19.141 31.453 1 91.38 166 ALA B CA 1
ATOM 3628 C C . ALA B 1 166 ? 4.77 19.562 32.094 1 91.38 166 ALA B C 1
ATOM 3630 O O . ALA B 1 166 ? 4.844 19.703 33.312 1 91.38 166 ALA B O 1
ATOM 3631 N N . GLY B 1 167 ? 5.812 19.688 31.375 1 92.88 167 GLY B N 1
ATOM 3632 C CA . GLY B 1 167 ? 7.109 20.094 31.891 1 92.88 167 GLY B CA 1
ATOM 3633 C C . GLY B 1 167 ? 7.094 21.469 32.531 1 92.88 167 GLY B C 1
ATOM 3634 O O . GLY B 1 167 ? 7.703 21.688 33.562 1 92.88 167 GLY B O 1
ATOM 3635 N N . ILE B 1 168 ? 6.426 22.359 31.875 1 94.75 168 ILE B N 1
ATOM 3636 C CA . ILE B 1 168 ? 6.324 23.734 32.375 1 94.75 168 ILE B CA 1
ATOM 3637 C C . ILE B 1 168 ? 5.578 23.734 33.719 1 94.75 168 ILE B C 1
ATOM 3639 O O . ILE B 1 168 ? 6 24.391 34.656 1 94.75 168 ILE B O 1
ATOM 3643 N N . LYS B 1 169 ? 4.512 22.969 33.75 1 93.75 169 LYS B N 1
ATOM 3644 C CA . LYS B 1 169 ? 3.736 22.875 34.969 1 93.75 169 LYS B CA 1
ATOM 3645 C C . LYS B 1 169 ? 4.57 22.281 36.125 1 93.75 169 LYS B C 1
ATOM 3647 O O . LYS B 1 169 ? 4.48 22.719 37.25 1 93.75 169 LYS B O 1
ATOM 3652 N N . GLN B 1 170 ? 5.293 21.359 35.781 1 93.12 170 GLN B N 1
ATOM 3653 C CA . GLN B 1 170 ? 6.051 20.609 36.781 1 93.12 170 GLN B CA 1
ATOM 3654 C C . GLN B 1 170 ? 7.266 21.406 37.281 1 93.12 170 GLN B C 1
ATOM 3656 O O . GLN B 1 170 ? 7.57 21.422 38.469 1 93.12 170 GLN B O 1
ATOM 3661 N N . SER B 1 171 ? 8 22.031 36.344 1 94.56 171 SER B N 1
ATOM 3662 C CA . SER B 1 171 ? 9.289 22.578 36.781 1 94.56 171 SER B CA 1
ATOM 3663 C C . SER B 1 171 ? 9.633 23.844 36 1 94.56 171 SER B C 1
ATOM 3665 O O . SER B 1 171 ? 10.766 24.328 36.062 1 94.56 171 SER B O 1
ATOM 3667 N N . GLY B 1 172 ? 8.695 24.297 35.156 1 95.56 172 GLY B N 1
ATOM 3668 C CA . GLY B 1 172 ? 8.977 25.484 34.375 1 95.56 172 GLY B CA 1
ATOM 3669 C C . GLY B 1 172 ? 9.922 25.234 33.219 1 95.56 172 GLY B C 1
ATOM 3670 O O . GLY B 1 172 ? 10.508 26.172 32.688 1 95.56 172 GLY B O 1
ATOM 3671 N N . THR B 1 173 ? 10.086 23.984 32.906 1 95.75 173 THR B N 1
ATOM 3672 C CA . THR B 1 173 ? 11.062 23.641 31.875 1 95.75 173 THR B CA 1
ATOM 3673 C C . THR B 1 173 ? 10.422 22.797 30.781 1 95.75 173 THR B C 1
ATOM 3675 O O . THR B 1 173 ? 9.391 22.156 31.016 1 95.75 173 THR B O 1
ATOM 3678 N N . ILE B 1 174 ? 10.938 22.859 29.594 1 94.5 174 ILE B N 1
ATOM 3679 C CA . ILE B 1 174 ? 10.648 21.953 28.484 1 94.5 174 ILE B CA 1
ATOM 3680 C C . ILE B 1 174 ? 11.852 21.031 28.25 1 94.5 174 ILE B C 1
ATOM 3682 O O . ILE B 1 174 ? 12.953 21.516 28 1 94.5 174 ILE B O 1
ATOM 3686 N N . ARG B 1 175 ? 11.609 19.766 28.375 1 91.62 175 ARG B N 1
ATOM 3687 C CA . ARG B 1 175 ? 12.672 18.797 28.172 1 91.62 175 ARG B CA 1
ATOM 3688 C C . ARG B 1 175 ? 12.406 17.938 26.938 1 91.62 175 ARG B C 1
ATOM 3690 O O . ARG B 1 175 ? 11.547 17.047 26.969 1 91.62 175 ARG B O 1
ATOM 3697 N N . LEU B 1 176 ? 13.062 18.219 25.859 1 91.5 176 LEU B N 1
ATOM 3698 C CA . LEU B 1 176 ? 12.961 17.469 24.594 1 91.5 176 LEU B CA 1
ATOM 3699 C C . LEU B 1 176 ? 14.344 17.125 24.062 1 91.5 176 LEU B C 1
ATOM 3701 O O . LEU B 1 176 ? 15.312 17.844 24.297 1 91.5 176 LEU B O 1
ATOM 3705 N N . PRO B 1 177 ? 14.445 16.016 23.422 1 91.69 177 PRO B N 1
ATOM 3706 C CA . PRO B 1 177 ? 15.75 15.578 22.922 1 91.69 177 PRO B CA 1
ATOM 3707 C C . PRO B 1 177 ? 16.078 16.156 21.547 1 91.69 177 PRO B C 1
ATOM 3709 O O . PRO B 1 177 ? 16.5 15.414 20.641 1 91.69 177 PRO B O 1
ATOM 3712 N N . PHE B 1 178 ? 15.945 17.422 21.391 1 91.69 178 PHE B N 1
ATOM 3713 C CA . PHE B 1 178 ? 16.188 18.062 20.109 1 91.69 178 PHE B CA 1
ATOM 3714 C C . PHE B 1 178 ? 17.562 18.75 20.094 1 91.69 178 PHE B C 1
ATOM 3716 O O . PHE B 1 178 ? 17.984 19.281 19.078 1 91.69 178 PHE B O 1
ATOM 3723 N N . GLY B 1 179 ? 18.328 18.656 21.203 1 88.06 179 GLY B N 1
ATOM 3724 C CA . GLY B 1 179 ? 19.609 19.359 21.312 1 88.06 179 GLY B CA 1
ATOM 3725 C C . GLY B 1 179 ? 19.516 20.828 20.953 1 88.06 179 GLY B C 1
ATOM 3726 O O . GLY B 1 179 ? 18.672 21.547 21.5 1 88.06 179 GLY B O 1
ATOM 3727 N N . GLN B 1 180 ? 20.359 21.266 20.047 1 87.25 180 GLN B N 1
ATOM 3728 C CA . GLN B 1 180 ? 20.359 22.641 19.562 1 87.25 180 GLN B CA 1
ATOM 3729 C C . GLN B 1 180 ? 19.672 22.719 18.188 1 87.25 180 GLN B C 1
ATOM 3731 O O . GLN B 1 180 ? 19.859 23.703 17.469 1 87.25 180 GLN B O 1
ATOM 3736 N N . GLY B 1 181 ? 18.984 21.703 17.859 1 88.25 181 GLY B N 1
ATOM 3737 C CA . GLY B 1 181 ? 18.375 21.641 16.547 1 88.25 181 GLY B CA 1
ATOM 3738 C C . GLY B 1 181 ? 17.328 22.719 16.328 1 88.25 181 GLY B C 1
ATOM 3739 O O . GLY B 1 181 ? 16.688 23.172 17.281 1 88.25 181 GLY B O 1
ATOM 3740 N N . CYS B 1 182 ? 17.203 23.156 15.078 1 93.56 182 CYS B N 1
ATOM 3741 C CA . CY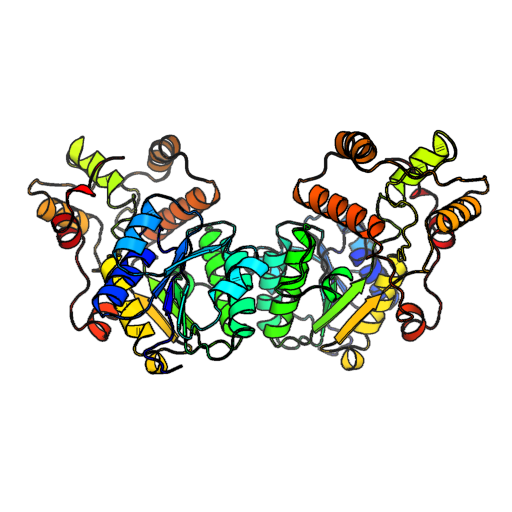S B 1 182 ? 16.188 24.109 14.672 1 93.56 182 CYS B CA 1
ATOM 3742 C C . CYS B 1 182 ? 14.961 23.406 14.109 1 93.56 182 CYS B C 1
ATOM 3744 O O . CYS B 1 182 ? 15.078 22.312 13.531 1 93.56 182 CYS B O 1
ATOM 3746 N N . ILE B 1 183 ? 13.805 24 14.367 1 94.81 183 ILE B N 1
ATOM 3747 C CA . ILE B 1 183 ? 12.547 23.469 13.867 1 94.81 183 ILE B CA 1
ATOM 3748 C C . ILE B 1 183 ? 11.633 24.609 13.422 1 94.81 183 ILE B C 1
ATOM 3750 O O . ILE B 1 183 ? 11.844 25.75 13.812 1 94.81 183 ILE B O 1
ATOM 3754 N N . SER B 1 184 ? 10.695 24.312 12.586 1 96.81 184 SER B N 1
ATOM 3755 C CA . SER B 1 184 ? 9.727 25.281 12.086 1 96.81 184 SER B CA 1
ATOM 3756 C C . SER B 1 184 ? 8.305 24.75 12.18 1 96.81 184 SER B C 1
ATOM 3758 O O . SER B 1 184 ? 7.598 24.672 11.172 1 96.81 184 SER B O 1
ATOM 3760 N N . PRO B 1 185 ? 7.887 24.438 13.414 1 96.38 185 PRO B N 1
ATOM 3761 C CA . PRO B 1 185 ? 6.527 23.891 13.508 1 96.38 185 PRO B CA 1
ATOM 3762 C C . PRO B 1 185 ? 5.473 24.844 12.945 1 96.38 185 PRO B C 1
ATOM 3764 O O . PRO B 1 185 ? 5.605 26.062 13.062 1 96.38 185 PRO B O 1
ATOM 3767 N N . ILE B 1 186 ? 4.48 24.281 12.336 1 97.5 186 ILE B N 1
ATOM 3768 C CA . ILE B 1 186 ? 3.475 25.094 11.656 1 97.5 186 ILE B CA 1
ATOM 3769 C C . ILE B 1 186 ? 2.111 24.891 12.312 1 97.5 186 ILE B C 1
ATOM 3771 O O . ILE B 1 186 ? 1.789 23.781 12.75 1 97.5 186 ILE B O 1
ATOM 3775 N N . ALA B 1 187 ? 1.322 26 12.32 1 96.88 187 ALA B N 1
ATOM 3776 C CA . ALA B 1 187 ? -0.039 25.906 12.844 1 96.88 187 ALA B CA 1
ATOM 3777 C C . ALA B 1 187 ? -0.955 25.156 11.883 1 96.88 187 ALA B C 1
ATOM 3779 O O . ALA B 1 187 ? -0.94 25.422 10.68 1 96.88 187 ALA B O 1
ATOM 3780 N N . SER B 1 188 ? -1.761 24.281 12.406 1 95.31 188 SER B N 1
ATOM 3781 C CA . SER B 1 188 ? -2.711 23.531 11.586 1 95.31 188 SER B CA 1
ATOM 3782 C C . SER B 1 188 ? -3.672 24.469 10.859 1 95.31 188 SER B C 1
ATOM 3784 O O . SER B 1 188 ? -4.102 24.188 9.742 1 95.31 188 SER B O 1
ATOM 3786 N N . ASN B 1 189 ? -4.008 25.578 11.492 1 95.81 189 ASN B N 1
ATOM 3787 C CA . ASN B 1 189 ? -4.891 26.547 10.859 1 95.81 189 ASN B CA 1
ATOM 3788 C C . ASN B 1 189 ? -4.262 27.141 9.602 1 95.81 189 ASN B C 1
ATOM 3790 O O . ASN B 1 189 ? -4.957 27.359 8.602 1 95.81 189 ASN B O 1
ATOM 3794 N N . ASP B 1 190 ? -2.973 27.453 9.695 1 98 190 ASP B N 1
ATOM 3795 C CA . ASP B 1 190 ? -2.279 27.953 8.508 1 98 190 ASP B CA 1
ATOM 3796 C C . ASP B 1 190 ? -2.334 26.938 7.371 1 98 190 ASP B C 1
ATOM 3798 O O . ASP B 1 190 ? -2.602 27.297 6.223 1 98 190 ASP B O 1
ATOM 3802 N N . VAL B 1 191 ? -2.096 25.656 7.672 1 97.94 191 VAL B N 1
ATOM 3803 C CA . VAL B 1 191 ? -2.127 24.594 6.68 1 97.94 191 VAL B CA 1
ATOM 3804 C C . VAL B 1 191 ? -3.525 24.484 6.074 1 97.94 191 VAL B C 1
ATOM 3806 O O . VAL B 1 191 ? -3.676 24.375 4.855 1 97.94 191 VAL B O 1
ATOM 3809 N N . ALA B 1 192 ? -4.543 24.578 6.902 1 97.88 192 ALA B N 1
ATOM 3810 C CA . ALA B 1 192 ? -5.926 24.484 6.441 1 97.88 192 ALA B CA 1
ATOM 3811 C C . ALA B 1 192 ? -6.266 25.641 5.5 1 97.88 192 ALA B C 1
ATOM 3813 O O . ALA B 1 192 ? -6.906 25.438 4.469 1 97.88 192 ALA B O 1
ATOM 3814 N N . GLU B 1 193 ? -5.844 26.828 5.867 1 98.44 193 GLU B N 1
ATOM 3815 C CA . GLU B 1 193 ? -6.117 28 5.039 1 98.44 193 GLU B CA 1
ATOM 3816 C C . GLU B 1 193 ? -5.438 27.875 3.678 1 98.44 193 GLU B C 1
ATOM 3818 O O . GLU B 1 193 ? -6.023 28.234 2.65 1 98.44 193 GLU B O 1
ATOM 3823 N N . VAL B 1 194 ? -4.211 27.422 3.701 1 98.69 194 VAL B N 1
ATOM 3824 C CA . VAL B 1 194 ? -3.504 27.219 2.439 1 98.69 194 VAL B CA 1
ATOM 3825 C C . VAL B 1 194 ? -4.23 26.156 1.606 1 98.69 194 VAL B C 1
ATOM 3827 O O . VAL B 1 194 ? -4.426 26.344 0.402 1 98.69 194 VAL B O 1
ATOM 3830 N N . ALA B 1 195 ? -4.645 25.031 2.242 1 98.38 195 ALA B N 1
ATOM 3831 C CA . ALA B 1 195 ? -5.379 23.984 1.546 1 98.38 195 ALA B CA 1
ATOM 3832 C C . ALA B 1 195 ? -6.629 24.547 0.869 1 98.38 195 ALA B C 1
ATOM 3834 O O . ALA B 1 195 ? -6.91 24.219 -0.289 1 98.38 195 ALA B O 1
ATOM 3835 N N . VAL B 1 196 ? -7.363 25.406 1.564 1 98.38 196 VAL B N 1
ATOM 3836 C CA . VAL B 1 196 ? -8.586 26 1.034 1 98.38 196 VAL B CA 1
ATOM 3837 C C . VAL B 1 196 ? -8.258 26.875 -0.166 1 98.38 196 VAL B C 1
ATOM 3839 O O . VAL B 1 196 ? -8.945 26.828 -1.187 1 98.38 196 VAL B O 1
ATOM 3842 N N . GLN B 1 197 ? -7.188 27.688 -0.052 1 98.38 197 GLN B N 1
ATOM 3843 C CA . GLN B 1 197 ? -6.777 28.531 -1.167 1 98.38 197 GLN B CA 1
ATOM 3844 C C . GLN B 1 197 ? -6.465 27.688 -2.404 1 98.38 197 GLN B C 1
ATOM 3846 O O . GLN B 1 197 ? -6.848 28.062 -3.52 1 98.38 197 GLN B O 1
ATOM 3851 N N . ILE B 1 198 ? -5.781 26.594 -2.238 1 98.31 198 ILE B N 1
ATOM 3852 C CA . ILE B 1 198 ? -5.414 25.703 -3.344 1 98.31 198 ILE B CA 1
ATOM 3853 C C . ILE B 1 198 ? -6.672 25.078 -3.939 1 98.31 198 ILE B C 1
ATOM 3855 O O . ILE B 1 198 ? -6.82 25.016 -5.164 1 98.31 198 ILE B O 1
ATOM 3859 N N . LEU B 1 199 ? -7.625 24.641 -3.086 1 98.06 199 LEU B N 1
ATOM 3860 C CA . LEU B 1 199 ? -8.875 24.031 -3.533 1 98.06 199 LEU B CA 1
ATOM 3861 C C . LEU B 1 199 ? -9.688 25.016 -4.375 1 98.06 199 LEU B C 1
ATOM 3863 O O . LEU B 1 199 ? -10.312 24.625 -5.359 1 98.06 199 LEU B O 1
ATOM 3867 N N . LEU B 1 200 ? -9.617 26.25 -4.004 1 96.31 200 LEU B N 1
ATOM 3868 C CA . LEU B 1 200 ? -10.453 27.266 -4.664 1 96.31 200 LEU B CA 1
ATOM 3869 C C . LEU B 1 200 ? -9.758 27.812 -5.902 1 96.31 200 LEU B C 1
ATOM 3871 O O . LEU B 1 200 ? -10.406 28.375 -6.785 1 96.31 200 LEU B O 1
ATOM 3875 N N . ASN B 1 201 ? -8.43 27.703 -5.941 1 96.69 201 ASN B N 1
ATOM 3876 C CA . ASN B 1 201 ? -7.633 28.156 -7.074 1 96.69 201 ASN B CA 1
ATOM 3877 C C . ASN B 1 201 ? -6.668 27.078 -7.555 1 96.69 201 ASN B C 1
ATOM 3879 O O . ASN B 1 201 ? -5.457 27.297 -7.59 1 96.69 201 ASN B O 1
ATOM 3883 N N . PRO B 1 202 ? -7.188 26.031 -8.078 1 96.88 202 PRO B N 1
ATOM 3884 C CA . PRO B 1 202 ? -6.34 24.859 -8.305 1 96.88 202 PRO B CA 1
ATOM 3885 C C . PRO B 1 202 ? -5.391 25.031 -9.484 1 96.88 202 PRO B C 1
ATOM 3887 O O . PRO B 1 202 ? -4.312 24.422 -9.508 1 96.88 202 PRO B O 1
ATOM 3890 N N . SER B 1 203 ? -5.691 25.781 -10.508 1 97 203 SER B N 1
ATOM 3891 C CA . SER B 1 203 ? -4.945 25.844 -11.758 1 97 203 SER B CA 1
ATOM 3892 C C . SER B 1 203 ? -3.484 26.219 -11.508 1 97 203 SER B C 1
ATOM 3894 O O . SER B 1 203 ? -2.592 25.734 -12.219 1 97 203 SER B O 1
ATOM 3896 N N . GLN B 1 204 ? -3.234 26.953 -10.492 1 95.81 204 GLN B N 1
ATOM 3897 C CA . GLN B 1 204 ? -1.891 27.438 -10.195 1 95.81 204 GLN B CA 1
ATOM 3898 C C . GLN B 1 204 ? -1.054 26.359 -9.5 1 95.81 204 GLN B C 1
ATOM 3900 O O . GLN B 1 204 ? 0.172 26.469 -9.43 1 95.81 204 GLN B O 1
ATOM 3905 N N . TYR B 1 205 ? -1.704 25.312 -9.078 1 98.06 205 TYR B N 1
ATOM 3906 C CA . TYR B 1 205 ? -1.003 24.438 -8.141 1 98.06 205 TYR B CA 1
ATOM 3907 C C . TYR B 1 205 ? -0.977 23 -8.648 1 98.06 205 TYR B C 1
ATOM 3909 O O . TYR B 1 205 ? -0.307 22.141 -8.07 1 98.06 205 TYR B O 1
ATOM 3917 N N . ILE B 1 206 ? -1.607 22.734 -9.734 1 98.25 206 ILE B N 1
ATOM 3918 C CA . ILE B 1 206 ? -1.701 21.359 -10.242 1 98.25 206 ILE B CA 1
ATOM 3919 C C . ILE B 1 206 ? -0.307 20.844 -10.586 1 98.25 206 ILE B C 1
ATOM 3921 O O . ILE B 1 206 ? 0.502 21.562 -11.18 1 98.25 206 ILE B O 1
ATOM 3925 N N . SER B 1 207 ? 0.019 19.656 -10.172 1 98 207 SER B N 1
ATOM 3926 C CA . SER B 1 207 ? 1.265 18.938 -10.414 1 98 207 SER B CA 1
ATOM 3927 C C . SER B 1 207 ? 2.43 19.578 -9.672 1 98 207 SER B C 1
ATOM 3929 O O . SER B 1 207 ? 3.582 19.469 -10.094 1 98 207 SER B O 1
ATOM 3931 N N . LYS B 1 208 ? 2.076 20.359 -8.562 1 98 208 LYS B N 1
ATOM 3932 C CA . LYS B 1 208 ? 3.109 20.984 -7.742 1 98 208 LYS B CA 1
ATOM 3933 C C . LYS B 1 208 ? 3.078 20.453 -6.312 1 98 208 LYS B C 1
ATOM 3935 O O . LYS B 1 208 ? 2.105 19.812 -5.902 1 98 208 LYS B O 1
ATOM 3940 N N . SER B 1 209 ? 4.172 20.625 -5.684 1 98.44 209 SER B N 1
ATOM 3941 C CA . SER B 1 209 ? 4.266 20.422 -4.238 1 98.44 209 SER B CA 1
ATOM 3942 C C . SER B 1 209 ? 4.434 21.766 -3.51 1 98.44 209 SER B C 1
ATOM 3944 O O . SER B 1 209 ? 5.188 22.625 -3.957 1 98.44 209 SER B O 1
ATOM 3946 N N . VAL B 1 210 ? 3.713 21.922 -2.445 1 98.69 210 VAL B N 1
ATOM 3947 C CA . VAL B 1 210 ? 3.777 23.141 -1.64 1 98.69 210 VAL B CA 1
ATOM 3948 C C . VAL B 1 210 ? 4.305 22.812 -0.246 1 98.69 210 VAL B C 1
ATOM 3950 O O . VAL B 1 210 ? 3.643 22.109 0.525 1 98.69 210 VAL B O 1
ATOM 3953 N N . GLU B 1 211 ? 5.465 23.297 0.021 1 98.56 211 GLU B N 1
ATOM 3954 C CA . GLU B 1 211 ? 6.086 23.078 1.325 1 98.56 211 GLU B CA 1
ATOM 3955 C C . GLU B 1 211 ? 5.719 24.203 2.299 1 98.56 211 GLU B C 1
ATOM 3957 O O . GLU B 1 211 ? 5.82 25.375 1.964 1 98.56 211 GLU B O 1
ATOM 3962 N N . LEU B 1 212 ? 5.297 23.781 3.51 1 98.38 212 LEU B N 1
ATOM 3963 C CA . LEU B 1 212 ? 4.773 24.75 4.465 1 98.38 212 LEU B CA 1
ATOM 3964 C C . LEU B 1 212 ? 5.523 24.672 5.789 1 98.38 212 LEU B C 1
ATOM 3966 O O . LEU B 1 212 ? 5.605 23.594 6.395 1 98.38 212 LEU B O 1
ATOM 3970 N N . THR B 1 213 ? 5.988 25.797 6.215 1 98.31 213 THR B N 1
ATOM 3971 C CA . THR B 1 213 ? 6.641 25.891 7.52 1 98.31 213 THR B CA 1
ATOM 3972 C C . THR B 1 213 ? 6.07 27.047 8.336 1 98.31 213 THR B C 1
ATOM 3974 O O . THR B 1 213 ? 5.48 27.969 7.781 1 98.31 213 THR B O 1
ATOM 3977 N N . GLY B 1 214 ? 6.141 26.875 9.68 1 97.88 214 GLY B N 1
ATOM 3978 C CA . GLY B 1 214 ? 6.027 28.031 10.547 1 97.88 214 GLY B CA 1
ATOM 3979 C C . GLY B 1 214 ? 7.328 28.797 10.711 1 97.88 214 GLY B C 1
ATOM 3980 O O . GLY B 1 214 ? 8.258 28.609 9.922 1 97.88 214 GLY B O 1
ATOM 3981 N N . PRO B 1 215 ? 7.305 29.703 11.68 1 96.94 215 PRO B N 1
ATOM 3982 C CA . PRO B 1 215 ? 8.555 30.406 11.945 1 96.94 215 PRO B CA 1
ATOM 3983 C C . PRO B 1 215 ? 9.688 29.469 12.375 1 96.94 215 PRO B C 1
ATOM 3985 O O . PRO B 1 215 ? 9.453 28.516 13.125 1 96.94 215 PRO B O 1
ATOM 3988 N N . ASN B 1 216 ? 10.828 29.703 11.828 1 96.12 216 ASN B N 1
ATOM 3989 C CA . ASN B 1 216 ? 12 28.906 12.172 1 96.12 216 ASN B CA 1
ATOM 3990 C C . ASN B 1 216 ? 12.617 29.359 13.492 1 96.12 216 ASN B C 1
ATOM 3992 O O . ASN B 1 216 ? 12.781 30.562 13.727 1 96.12 216 ASN B O 1
ATOM 3996 N N . SER B 1 217 ? 12.867 28.391 14.367 1 94 217 SER B N 1
ATOM 3997 C CA . SER B 1 217 ? 13.461 28.703 15.664 1 94 217 SER B CA 1
ATOM 3998 C C . SER B 1 217 ? 14.211 27.516 16.234 1 94 217 SER B C 1
ATOM 4000 O O . SER B 1 217 ? 13.891 26.359 15.914 1 94 217 SER B O 1
ATOM 4002 N N . ASP B 1 218 ? 15.188 27.844 16.984 1 92.62 218 ASP B N 1
ATOM 4003 C CA . ASP B 1 218 ? 15.727 26.766 17.812 1 92.62 218 ASP B CA 1
ATOM 4004 C C . ASP B 1 218 ? 14.906 26.594 19.094 1 92.62 218 ASP B C 1
ATOM 4006 O O . ASP B 1 218 ? 13.945 27.328 19.328 1 92.62 218 ASP B O 1
ATOM 4010 N N . MET B 1 219 ? 15.352 25.641 19.875 1 91.69 219 MET B N 1
ATOM 4011 C CA . MET B 1 219 ? 14.516 25.281 21.016 1 91.69 219 MET B CA 1
ATOM 4012 C C . MET B 1 219 ? 14.594 26.344 22.094 1 91.69 219 MET B C 1
ATOM 4014 O O . MET B 1 219 ? 13.656 26.5 22.891 1 91.69 219 MET B O 1
ATOM 4018 N N . PHE B 1 220 ? 15.617 27.094 22.141 1 93.88 220 PHE B N 1
ATOM 4019 C CA . PHE B 1 220 ? 15.727 28.172 23.125 1 93.88 220 PHE B CA 1
ATOM 4020 C C . PHE B 1 220 ? 14.797 29.312 22.766 1 93.88 220 PHE B C 1
ATOM 4022 O O . PHE B 1 220 ? 14.125 29.875 23.641 1 93.88 220 PHE B O 1
ATOM 4029 N N . GLU B 1 221 ? 14.797 29.625 21.547 1 94.56 221 GLU B N 1
ATOM 4030 C CA . GLU B 1 221 ? 13.852 30.625 21.062 1 94.56 221 GLU B CA 1
ATOM 4031 C C . GLU B 1 221 ? 12.414 30.172 21.234 1 94.56 221 GLU B C 1
ATOM 4033 O O . GLU B 1 221 ? 11.531 30.969 21.562 1 94.56 221 GLU B O 1
ATOM 4038 N N . LEU B 1 222 ? 12.172 28.891 21 1 95.19 222 LEU B N 1
ATOM 4039 C CA . LEU B 1 222 ? 10.828 28.344 21.172 1 95.19 222 LEU B CA 1
ATOM 4040 C C . LEU B 1 222 ? 10.383 28.438 22.625 1 95.19 222 LEU B C 1
ATOM 4042 O O . LEU B 1 222 ? 9.211 28.703 22.906 1 95.19 222 LEU B O 1
ATOM 4046 N N . ALA B 1 223 ? 11.312 28.219 23.531 1 96.25 223 ALA B N 1
ATOM 4047 C CA . ALA B 1 223 ? 11.016 28.359 24.953 1 96.25 223 ALA B CA 1
ATOM 4048 C C . ALA B 1 223 ? 10.57 29.781 25.281 1 96.25 223 ALA B C 1
ATOM 4050 O O . ALA B 1 223 ? 9.664 29.984 26.094 1 96.25 223 ALA B O 1
ATOM 4051 N N . LYS B 1 224 ? 11.172 30.719 24.656 1 96.56 224 LYS B N 1
ATOM 4052 C CA . LYS B 1 224 ? 10.773 32.125 24.844 1 96.56 224 LYS B CA 1
ATOM 4053 C C . LYS B 1 224 ? 9.344 32.344 24.344 1 96.56 224 LYS B C 1
ATOM 4055 O O . LYS B 1 224 ? 8.586 33.094 24.953 1 96.56 224 LYS B O 1
ATOM 4060 N N . GLU B 1 225 ? 9.008 31.688 23.281 1 96.56 225 GLU B N 1
ATOM 4061 C CA . GLU B 1 225 ? 7.645 31.781 22.766 1 96.56 225 GLU B CA 1
ATOM 4062 C C . GLU B 1 225 ? 6.637 31.219 23.766 1 96.56 225 GLU B C 1
ATOM 4064 O O . GLU B 1 225 ? 5.566 31.797 23.969 1 96.56 225 GLU B O 1
ATOM 4069 N N . TYR B 1 226 ? 6.996 30.047 24.297 1 96.94 226 TYR B N 1
ATOM 4070 C CA . TYR B 1 226 ? 6.129 29.5 25.344 1 96.94 226 TYR B CA 1
ATOM 4071 C C . TYR B 1 226 ? 5.988 30.469 26.5 1 96.94 226 TYR B C 1
ATOM 4073 O O . TYR B 1 226 ? 4.891 30.672 27.031 1 96.94 226 TYR B O 1
ATOM 4081 N N . SER B 1 227 ? 7.09 31.047 26.953 1 97.25 227 SER B N 1
ATOM 4082 C CA . SER B 1 227 ? 7.078 32.031 28.016 1 97.25 227 SER B CA 1
ATOM 4083 C C . SER B 1 227 ? 6.141 33.188 27.703 1 97.25 227 SER B C 1
ATOM 4085 O O . SER B 1 227 ? 5.348 33.625 28.547 1 97.25 227 SER B O 1
ATOM 4087 N N . ASN B 1 228 ? 6.238 33.656 26.484 1 96.06 228 ASN B N 1
ATOM 4088 C CA . ASN B 1 228 ? 5.387 34.75 26.031 1 96.06 228 ASN B CA 1
ATOM 4089 C C . ASN B 1 228 ? 3.91 34.344 26.062 1 96.06 228 ASN B C 1
ATOM 4091 O O . ASN B 1 228 ? 3.059 35.188 26.406 1 96.06 228 ASN B O 1
ATOM 4095 N N . ALA B 1 229 ? 3.604 33.156 25.75 1 96 229 ALA B N 1
ATOM 4096 C CA . ALA B 1 229 ? 2.223 32.688 25.656 1 96 229 ALA B CA 1
ATOM 4097 C C . ALA B 1 229 ? 1.597 32.562 27.047 1 96 229 ALA B C 1
ATOM 4099 O O . ALA B 1 229 ? 0.427 32.906 27.234 1 96 229 ALA B O 1
ATOM 4100 N N . ILE B 1 230 ? 2.373 32.062 27.984 1 94.5 230 ILE B N 1
ATOM 4101 C CA . ILE B 1 230 ? 1.772 31.688 29.25 1 94.5 230 ILE B CA 1
ATOM 4102 C C . ILE B 1 230 ? 2.045 32.781 30.297 1 94.5 230 ILE B C 1
ATOM 4104 O O . ILE B 1 230 ? 1.436 32.781 31.375 1 94.5 230 ILE B O 1
ATOM 4108 N N . GLY B 1 231 ? 3.08 33.656 30.109 1 94.5 231 GLY B N 1
ATOM 4109 C CA . GLY B 1 231 ? 3.336 34.781 31 1 94.5 231 GLY B CA 1
ATOM 4110 C C . GLY B 1 231 ? 4.293 34.438 32.125 1 94.5 231 GLY B C 1
ATOM 4111 O O . GLY B 1 231 ? 4.398 35.188 33.094 1 94.5 231 GLY B O 1
ATOM 4112 N N . THR B 1 232 ? 4.891 33.312 32.125 1 95.44 232 THR B N 1
ATOM 4113 C CA . THR B 1 232 ? 5.91 32.906 33.094 1 95.44 232 THR B CA 1
ATOM 4114 C C . THR B 1 232 ? 7.176 32.438 32.375 1 95.44 232 THR B C 1
ATOM 4116 O O . THR B 1 232 ? 7.117 31.984 31.219 1 95.44 232 THR B O 1
ATOM 4119 N N . PRO B 1 233 ? 8.281 32.562 33 1 96.5 233 PRO B N 1
ATOM 4120 C CA . PRO B 1 233 ? 9.516 32.125 32.375 1 96.5 233 PRO B CA 1
ATOM 4121 C C . PRO B 1 233 ? 9.539 30.625 32.094 1 96.5 233 PRO B C 1
ATOM 4123 O O . PRO B 1 233 ? 9.141 29.844 32.969 1 96.5 233 PRO B O 1
ATOM 4126 N N . VAL B 1 234 ? 9.93 30.25 30.938 1 97.62 234 VAL B N 1
ATOM 4127 C CA . VAL B 1 234 ? 10.094 28.859 30.531 1 97.62 234 VAL B CA 1
ATOM 4128 C C . VAL B 1 234 ? 11.516 28.625 30.031 1 97.62 234 VAL B C 1
ATOM 4130 O O . VAL B 1 234 ? 12.047 29.438 29.266 1 97.62 234 VAL B O 1
ATOM 4133 N N . LYS B 1 235 ? 12.195 27.594 30.469 1 97 235 LYS B N 1
ATOM 4134 C CA . LYS B 1 235 ? 13.547 27.25 30.031 1 97 235 LYS B CA 1
ATOM 4135 C C . LYS B 1 235 ? 13.57 25.922 29.281 1 97 235 LYS B C 1
ATOM 4137 O O . LYS B 1 235 ? 12.891 24.969 29.688 1 97 235 LYS B O 1
ATOM 4142 N N . TYR B 1 236 ? 14.328 25.891 28.219 1 96.5 236 TYR B N 1
ATOM 4143 C CA . TYR B 1 236 ? 14.578 24.641 27.5 1 96.5 236 TYR B CA 1
ATOM 4144 C C . TYR B 1 236 ? 15.789 23.922 28.078 1 96.5 236 TYR B C 1
ATOM 4146 O O . TYR B 1 236 ? 16.844 24.516 28.281 1 96.5 236 TYR B O 1
ATOM 4154 N N . VAL B 1 237 ? 15.656 22.625 28.375 1 94.94 237 VAL B N 1
ATOM 4155 C CA . VAL B 1 237 ? 16.734 21.766 28.844 1 94.94 237 VAL B CA 1
ATOM 4156 C C . VAL B 1 237 ? 16.859 20.547 27.938 1 94.94 237 VAL B C 1
ATOM 4158 O O . VAL B 1 237 ? 16.016 19.656 27.953 1 94.94 237 VAL B O 1
ATOM 4161 N N . PRO B 1 238 ? 17.953 20.5 27.156 1 93.31 238 PRO B N 1
ATOM 4162 C CA . PRO B 1 238 ? 18.109 19.344 26.281 1 93.31 238 PRO B CA 1
ATOM 4163 C C . PRO B 1 238 ? 18.141 18.016 27.047 1 93.31 238 PRO B C 1
ATOM 4165 O O . PRO B 1 238 ? 18.844 17.891 28.047 1 93.31 238 PRO B O 1
ATOM 4168 N N . ALA B 1 239 ? 17.359 17.094 26.578 1 92.06 239 ALA B N 1
ATOM 4169 C CA . ALA B 1 239 ? 17.344 15.758 27.172 1 92.06 239 ALA B CA 1
ATOM 4170 C C . ALA B 1 239 ? 18.109 14.758 26.312 1 92.06 239 ALA B C 1
ATOM 4172 O O . ALA B 1 239 ? 18.234 14.945 25.094 1 92.06 239 ALA B O 1
ATOM 4173 N N . GLN B 1 240 ? 18.578 13.719 26.984 1 91 240 GLN B N 1
ATOM 4174 C CA . GLN B 1 240 ? 19.172 12.609 26.234 1 91 240 GLN B CA 1
ATOM 4175 C C . GLN B 1 240 ? 18.094 11.719 25.641 1 91 240 GLN B C 1
ATOM 4177 O O . GLN B 1 240 ? 17.094 11.398 26.297 1 91 240 GLN B O 1
ATOM 4182 N N . LEU B 1 241 ? 18.328 11.391 24.391 1 88.5 241 LEU B N 1
ATOM 4183 C CA . LEU B 1 241 ? 17.312 10.672 23.625 1 88.5 241 LEU B CA 1
ATOM 4184 C C . LEU B 1 241 ? 16.891 9.406 24.359 1 88.5 241 LEU B C 1
ATOM 4186 O O . LEU B 1 241 ? 15.688 9.148 24.5 1 88.5 241 LEU B O 1
ATOM 4190 N N . ASP B 1 242 ? 17.781 8.594 24.797 1 87.56 242 ASP B N 1
ATOM 4191 C CA . ASP B 1 242 ? 17.469 7.312 25.422 1 87.56 242 ASP B CA 1
ATOM 4192 C C . ASP B 1 242 ? 16.625 7.508 26.688 1 87.56 242 ASP B C 1
ATOM 4194 O O . ASP B 1 242 ? 15.641 6.797 26.891 1 87.56 242 ASP B O 1
ATOM 4198 N N . ASP B 1 243 ? 16.984 8.492 27.484 1 86.44 243 ASP B N 1
ATOM 4199 C CA . ASP B 1 243 ? 16.25 8.789 28.703 1 86.44 243 ASP B CA 1
ATOM 4200 C C . ASP B 1 243 ? 14.844 9.297 28.406 1 86.44 243 ASP B C 1
ATOM 4202 O O . ASP B 1 243 ? 13.875 8.906 29.062 1 86.44 243 ASP B O 1
ATOM 4206 N N . TRP B 1 244 ? 14.812 10.07 27.453 1 87.12 244 TRP B N 1
ATOM 4207 C CA . TRP B 1 244 ? 13.539 10.664 27.062 1 87.12 244 TRP B CA 1
ATOM 4208 C C . TRP B 1 244 ? 12.586 9.602 26.516 1 87.12 244 TRP B C 1
ATOM 4210 O O . TRP B 1 244 ? 11.406 9.586 26.875 1 87.12 244 TRP B O 1
ATOM 4220 N N . THR B 1 245 ? 13.078 8.719 25.672 1 84.81 245 THR B N 1
ATOM 4221 C CA . THR B 1 245 ? 12.266 7.656 25.078 1 84.81 245 THR B CA 1
ATOM 4222 C C . THR B 1 245 ? 11.688 6.758 26.172 1 84.81 245 THR B C 1
ATOM 4224 O O . THR B 1 245 ? 10.523 6.344 26.078 1 84.81 245 THR B O 1
ATOM 4227 N N . GLU B 1 246 ? 12.398 6.484 27.109 1 81.88 246 GLU B N 1
ATOM 4228 C CA . GLU B 1 246 ? 11.953 5.637 28.203 1 81.88 246 GLU B CA 1
ATOM 4229 C C . GLU B 1 246 ? 10.836 6.305 29 1 81.88 246 GLU B C 1
ATOM 4231 O O . GLU B 1 246 ? 9.883 5.645 29.406 1 81.88 246 GLU B O 1
ATOM 4236 N N . LYS B 1 247 ? 10.93 7.496 29.172 1 77.56 247 LYS B N 1
ATOM 4237 C CA . LYS B 1 247 ? 9.969 8.211 30.016 1 77.56 247 LYS B CA 1
ATOM 4238 C C . LYS B 1 247 ? 8.688 8.516 29.234 1 77.56 247 LYS B C 1
ATOM 4240 O O . LYS B 1 247 ? 7.586 8.414 29.781 1 77.56 247 LYS B O 1
ATOM 4245 N N . VAL B 1 248 ? 8.836 8.914 28.062 1 74.69 248 VAL B N 1
ATOM 4246 C CA . VAL B 1 248 ? 7.703 9.391 27.281 1 74.69 248 VAL B CA 1
ATOM 4247 C C . VAL B 1 248 ? 6.945 8.195 26.688 1 74.69 248 VAL B C 1
ATOM 4249 O O . VAL B 1 248 ? 5.715 8.164 26.734 1 74.69 248 VAL B O 1
ATOM 4252 N N . PHE B 1 249 ? 7.598 7.23 26.188 1 69.44 249 PHE B N 1
ATOM 4253 C CA . PHE B 1 249 ? 6.93 6.156 25.469 1 69.44 249 PHE B CA 1
ATOM 4254 C C . PHE B 1 249 ? 6.352 5.129 26.422 1 69.44 249 PHE B C 1
ATOM 4256 O O . PHE B 1 249 ? 5.434 4.383 26.078 1 69.44 249 PHE B O 1
ATOM 4263 N N . LYS B 1 250 ? 6.848 5.152 27.578 1 64.69 250 LYS B N 1
ATOM 4264 C CA . LYS B 1 250 ? 6.203 4.328 28.594 1 64.69 250 LYS B CA 1
ATOM 4265 C C . LYS B 1 250 ? 4.832 4.879 28.969 1 64.69 250 LYS B C 1
ATOM 4267 O O . LYS B 1 250 ? 3.939 4.129 29.359 1 64.69 250 LYS B O 1
ATOM 4272 N N . VAL B 1 251 ? 4.68 6.109 28.734 1 60.59 251 VAL B N 1
ATOM 4273 C CA . VAL B 1 251 ? 3.447 6.746 29.188 1 60.59 251 VAL B CA 1
ATOM 4274 C C . VAL B 1 251 ? 2.441 6.809 28.047 1 60.59 251 VAL B C 1
ATOM 4276 O O . VAL B 1 251 ? 1.243 6.594 28.25 1 60.59 251 VAL B O 1
ATOM 4279 N N . ALA B 1 252 ? 2.936 7.012 26.875 1 65.31 252 ALA B N 1
ATOM 4280 C CA . ALA B 1 252 ? 2.014 7.188 25.75 1 65.31 252 ALA B CA 1
ATOM 4281 C C . ALA B 1 252 ? 1.72 5.852 25.078 1 65.31 252 ALA B C 1
ATOM 4283 O O . ALA B 1 252 ? 2.637 5.078 24.781 1 65.31 252 ALA B O 1
ATOM 4284 N N . THR B 1 253 ? 0.716 5.082 25.375 1 76.38 253 THR B N 1
ATOM 4285 C CA . THR B 1 253 ? 0.33 3.871 24.656 1 76.38 253 THR B CA 1
ATOM 4286 C C . THR B 1 253 ? 0.166 4.16 23.172 1 76.38 253 THR B C 1
ATOM 4288 O O . THR B 1 253 ? -0.938 4.453 22.703 1 76.38 253 THR B O 1
ATOM 4291 N N . LEU B 1 254 ? 1.267 4.316 22.391 1 81.5 254 LEU B N 1
ATOM 4292 C CA . LEU B 1 254 ? 1.229 4.602 20.969 1 81.5 254 LEU B CA 1
ATOM 4293 C C . LEU B 1 254 ? 1.361 3.318 20.156 1 81.5 254 LEU B C 1
ATOM 4295 O O . LEU B 1 254 ? 2.137 2.428 20.516 1 81.5 254 LEU B O 1
ATOM 4299 N N . PRO B 1 255 ? 0.542 3.277 19.078 1 85.31 255 PRO B N 1
ATOM 4300 C CA . PRO B 1 255 ? 0.817 2.188 18.141 1 85.31 255 PRO B CA 1
ATOM 4301 C C . PRO B 1 255 ? 2.258 2.193 17.641 1 85.31 255 PRO B C 1
ATOM 4303 O O . PRO B 1 255 ? 2.867 3.26 17.516 1 85.31 255 PRO B O 1
ATOM 4306 N N . SER B 1 256 ? 2.795 0.972 17.344 1 88.81 256 SER B N 1
ATOM 4307 C CA . SER B 1 256 ? 4.188 0.827 16.922 1 88.81 256 SER B CA 1
ATOM 4308 C C . SER B 1 256 ? 4.5 1.713 15.719 1 88.81 256 SER B C 1
ATOM 4310 O O . SER B 1 256 ? 5.578 2.309 15.648 1 88.81 256 SER B O 1
ATOM 4312 N N . HIS B 1 257 ? 3.604 1.816 14.836 1 91.88 257 HIS B N 1
ATOM 4313 C CA . HIS B 1 257 ? 3.799 2.631 13.648 1 91.88 257 HIS B CA 1
ATOM 4314 C C . HIS B 1 257 ? 3.979 4.102 14.008 1 91.88 257 HIS B C 1
ATOM 4316 O O . HIS B 1 257 ? 4.906 4.754 13.523 1 91.88 257 HIS B O 1
ATOM 4322 N N . THR B 1 258 ? 3.186 4.613 14.891 1 88.31 258 THR B N 1
ATOM 4323 C CA . THR B 1 258 ? 3.24 6.008 15.32 1 88.31 258 THR B CA 1
ATOM 4324 C C . THR B 1 258 ? 4.48 6.262 16.172 1 88.31 258 THR B C 1
ATOM 4326 O O . THR B 1 258 ? 5.152 7.285 16.016 1 88.31 258 THR B O 1
ATOM 4329 N N . TYR B 1 259 ? 4.758 5.312 16.984 1 87.38 259 TYR B N 1
ATOM 4330 C CA . TYR B 1 259 ? 5.953 5.391 17.828 1 87.38 259 TYR B CA 1
ATOM 4331 C C . TYR B 1 259 ? 7.207 5.535 16.969 1 87.38 259 TYR B C 1
ATOM 4333 O O . TYR B 1 259 ? 8.023 6.434 17.188 1 87.38 259 TYR B O 1
ATOM 4341 N N . ASN B 1 260 ? 7.312 4.668 15.961 1 90.75 260 ASN B N 1
ATOM 4342 C CA . ASN B 1 260 ? 8.492 4.688 15.094 1 90.75 260 ASN B CA 1
ATOM 4343 C C . ASN B 1 260 ? 8.594 6 14.32 1 90.75 260 ASN B C 1
ATOM 4345 O O . ASN B 1 260 ? 9.688 6.52 14.117 1 90.75 260 ASN B O 1
ATOM 4349 N N . HIS B 1 261 ? 7.48 6.512 13.977 1 91.69 261 HIS B N 1
ATOM 4350 C CA . HIS B 1 261 ? 7.457 7.781 13.258 1 91.69 261 HIS B CA 1
ATOM 4351 C C . HIS B 1 261 ? 7.945 8.922 14.141 1 91.69 261 HIS B C 1
ATOM 4353 O O . HIS B 1 261 ? 8.805 9.703 13.734 1 91.69 261 HIS B O 1
ATOM 4359 N N . ILE B 1 262 ? 7.5 9 15.344 1 88.31 262 ILE B N 1
ATOM 4360 C CA . ILE B 1 262 ? 7.859 10.062 16.281 1 88.31 262 ILE B CA 1
ATOM 4361 C C . ILE B 1 262 ? 9.336 9.953 16.641 1 88.31 262 ILE B C 1
ATOM 4363 O O . ILE B 1 262 ? 10.055 10.953 16.656 1 88.31 262 ILE B O 1
ATOM 4367 N N . LEU B 1 263 ? 9.742 8.742 16.906 1 90 263 LEU B N 1
ATOM 4368 C CA . LEU B 1 263 ? 11.148 8.516 17.25 1 90 263 LEU B CA 1
ATOM 4369 C C . LEU B 1 263 ? 12.062 8.977 16.125 1 90 263 LEU B C 1
ATOM 4371 O O . LEU B 1 263 ? 13.078 9.633 16.375 1 90 263 LEU B O 1
ATOM 4375 N N . THR B 1 264 ? 11.688 8.648 14.938 1 93.69 264 THR B N 1
ATOM 4376 C CA . THR B 1 264 ? 12.5 9.047 13.789 1 93.69 264 THR B CA 1
ATOM 4377 C C . THR B 1 264 ? 12.508 10.57 13.641 1 93.69 264 THR B C 1
ATOM 4379 O O . THR B 1 264 ? 13.555 11.164 13.375 1 93.69 264 THR B O 1
ATOM 4382 N N . MET B 1 265 ? 11.414 11.195 13.859 1 92 265 MET B N 1
ATOM 4383 C CA . MET B 1 265 ? 11.328 12.656 13.773 1 92 265 MET B CA 1
ATOM 4384 C C . MET B 1 265 ? 12.273 13.312 14.766 1 92 265 MET B C 1
ATOM 4386 O O . MET B 1 265 ? 13.008 14.242 14.414 1 92 265 MET B O 1
ATOM 4390 N N . VAL B 1 266 ? 12.258 12.805 15.961 1 90.94 266 VAL B N 1
ATOM 4391 C CA . VAL B 1 266 ? 13.102 13.367 17.016 1 90.94 266 VAL B CA 1
ATOM 4392 C C . VAL B 1 266 ? 14.57 13.234 16.625 1 90.94 266 VAL B C 1
ATOM 4394 O O . VAL B 1 266 ? 15.344 14.188 16.766 1 90.94 266 VAL B O 1
ATOM 4397 N N . LYS B 1 267 ? 14.922 12.109 16.094 1 92.44 267 LYS B N 1
ATOM 4398 C CA . LYS B 1 267 ? 16.297 11.883 15.672 1 92.44 267 LYS B CA 1
ATOM 4399 C C . LYS B 1 267 ? 16.688 12.812 14.531 1 92.44 267 LYS B C 1
ATOM 4401 O O . LYS B 1 267 ? 17.812 13.312 14.484 1 92.44 267 LYS B O 1
ATOM 4406 N N . LEU B 1 268 ? 15.789 13.039 13.664 1 93.69 268 LEU B N 1
ATOM 4407 C CA . LEU B 1 268 ? 16.062 13.898 12.523 1 93.69 268 LEU B CA 1
ATOM 4408 C C . LEU B 1 268 ? 16.203 15.352 12.961 1 93.69 268 LEU B C 1
ATOM 4410 O O . LEU B 1 268 ? 17 16.109 12.391 1 93.69 268 LEU B O 1
ATOM 4414 N N . VAL B 1 269 ? 15.406 15.773 13.93 1 91.44 269 VAL B N 1
ATOM 4415 C CA . VAL B 1 269 ? 15.547 17.125 14.477 1 91.44 269 VAL B CA 1
ATOM 4416 C C . VAL B 1 269 ? 16.922 17.297 15.094 1 91.44 269 VAL B C 1
ATOM 4418 O O . VAL B 1 269 ? 17.625 18.281 14.828 1 91.44 269 VAL B O 1
ATOM 4421 N N . GLU B 1 270 ? 17.281 16.375 15.883 1 89.88 270 GLU B N 1
ATOM 4422 C CA . GLU B 1 270 ? 18.594 16.406 16.531 1 89.88 270 GLU B CA 1
ATOM 4423 C C . GLU B 1 270 ? 19.703 16.469 15.492 1 89.88 270 GLU B C 1
ATOM 4425 O O . GLU B 1 270 ? 20.719 17.156 15.695 1 89.88 270 GLU B O 1
ATOM 4430 N N . ALA B 1 271 ? 19.516 15.836 14.359 1 91.38 271 ALA B N 1
ATOM 4431 C CA . ALA B 1 271 ? 20.531 15.766 13.305 1 91.38 271 ALA B CA 1
ATOM 4432 C C . ALA B 1 271 ? 20.5 17.031 12.438 1 91.38 271 ALA B C 1
ATOM 4434 O O . ALA B 1 271 ? 21.281 17.156 11.492 1 91.38 271 ALA B O 1
ATOM 4435 N N . GLY B 1 272 ? 19.562 17.922 12.719 1 91.62 272 GLY B N 1
ATOM 4436 C CA . GLY B 1 272 ? 19.5 19.188 12.016 1 91.62 272 GLY B CA 1
ATOM 4437 C C . GLY B 1 272 ? 18.734 19.109 10.703 1 91.62 272 GLY B C 1
ATOM 4438 O O . GLY B 1 272 ? 18.734 20.062 9.914 1 91.62 272 GLY B O 1
ATOM 4439 N N . ARG B 1 273 ? 17.984 18.031 10.477 1 92.06 273 ARG B N 1
ATOM 4440 C CA . ARG B 1 273 ? 17.344 17.797 9.188 1 92.06 273 ARG B CA 1
ATOM 4441 C C . ARG B 1 273 ? 15.969 18.469 9.148 1 92.06 273 ARG B C 1
ATOM 4443 O O . ARG B 1 273 ? 15.32 18.516 8.094 1 92.06 273 ARG B O 1
ATOM 4450 N N . TYR B 1 274 ? 15.547 19.047 10.258 1 93.62 274 TYR B N 1
ATOM 4451 C CA . TYR B 1 274 ? 14.266 19.734 10.312 1 93.62 274 TYR B CA 1
ATOM 4452 C C . TYR B 1 274 ? 14.461 21.25 10.266 1 93.62 274 TYR B C 1
ATOM 4454 O O . TYR B 1 274 ? 13.5 22.016 10.391 1 93.62 274 TYR B O 1
ATOM 4462 N N . ASP B 1 275 ? 15.727 21.672 10.156 1 94.25 275 ASP B N 1
ATOM 4463 C CA . ASP B 1 275 ? 16.016 23.078 9.961 1 94.25 275 ASP B CA 1
ATOM 4464 C C . ASP B 1 275 ? 15.672 23.516 8.539 1 94.25 275 ASP B C 1
ATOM 4466 O O . ASP B 1 275 ? 16.562 23.609 7.676 1 94.25 275 ASP B O 1
ATOM 4470 N N . ARG B 1 276 ? 14.438 23.734 8.305 1 95.38 276 ARG B N 1
ATOM 4471 C CA . ARG B 1 276 ? 13.883 24.109 7.004 1 95.38 276 ARG B CA 1
ATOM 4472 C C . ARG B 1 276 ? 12.891 25.25 7.137 1 95.38 276 ARG B C 1
ATOM 4474 O O . ARG B 1 276 ? 12.164 25.344 8.133 1 95.38 276 ARG B O 1
ATOM 4481 N N . TYR B 1 277 ? 12.906 26.125 6.156 1 95.81 277 TYR B N 1
ATOM 4482 C CA . TYR B 1 277 ? 12.023 27.297 6.156 1 95.81 277 TYR B CA 1
ATOM 4483 C C . TYR B 1 277 ? 11.586 27.656 4.738 1 95.81 277 TYR B C 1
ATOM 4485 O O . TYR B 1 277 ? 12.391 27.609 3.807 1 95.81 277 TYR B O 1
ATOM 4493 N N . THR B 1 278 ? 10.32 27.891 4.602 1 97.44 278 THR B N 1
ATOM 4494 C CA . THR B 1 278 ? 9.773 28.453 3.363 1 97.44 278 THR B CA 1
ATOM 4495 C C . THR B 1 278 ? 8.898 29.672 3.652 1 97.44 278 THR B C 1
ATOM 4497 O O . THR B 1 278 ? 8.445 29.859 4.781 1 97.44 278 THR B O 1
ATOM 4500 N N . ASN B 1 279 ? 8.633 30.516 2.656 1 97.44 279 ASN B N 1
ATOM 4501 C CA . ASN B 1 279 ? 7.727 31.656 2.77 1 97.44 279 ASN B CA 1
ATOM 4502 C C . ASN B 1 279 ? 6.371 31.375 2.135 1 97.44 279 ASN B C 1
ATOM 4504 O O . ASN B 1 279 ? 5.617 32.281 1.812 1 97.44 279 ASN B O 1
ATOM 4508 N N . SER B 1 280 ? 6.062 30.141 1.951 1 98.06 280 SER B N 1
ATOM 4509 C CA . SER B 1 280 ? 4.879 29.719 1.203 1 98.06 280 SER B CA 1
ATOM 4510 C C . SER B 1 280 ? 3.602 30.234 1.863 1 98.06 280 SER B C 1
ATOM 4512 O O . SER B 1 280 ? 2.684 30.688 1.181 1 98.06 280 SER B O 1
ATOM 4514 N N . VAL B 1 281 ? 3.527 30.156 3.221 1 98.56 281 VAL B N 1
ATOM 4515 C CA . VAL B 1 281 ? 2.336 30.625 3.924 1 98.56 281 VAL B CA 1
ATOM 4516 C C . VAL B 1 281 ? 2.1 32.094 3.625 1 98.56 281 VAL B C 1
ATOM 4518 O O . VAL B 1 281 ? 0.995 32.5 3.248 1 98.56 281 VAL B O 1
ATOM 4521 N N . GLU B 1 282 ? 3.141 32.906 3.744 1 98.25 282 GLU B N 1
ATOM 4522 C CA . GLU B 1 282 ? 3.035 34.344 3.49 1 98.25 282 GLU B CA 1
ATOM 4523 C C . GLU B 1 282 ? 2.695 34.625 2.029 1 98.25 282 GLU B C 1
ATOM 4525 O O . GLU B 1 282 ? 1.855 35.469 1.732 1 98.25 282 GLU B O 1
ATOM 4530 N N . SER B 1 283 ? 3.336 33.938 1.129 1 98 283 SER B N 1
ATOM 4531 C CA . SER B 1 283 ? 3.117 34.125 -0.301 1 98 283 SER B CA 1
ATOM 4532 C C . SER B 1 283 ? 1.681 33.781 -0.69 1 98 283 SER B C 1
ATOM 4534 O O . SER B 1 283 ? 1.091 34.469 -1.541 1 98 283 SER B O 1
ATOM 4536 N N . ILE B 1 284 ? 1.069 32.781 -0.104 1 98.19 284 ILE B N 1
ATOM 4537 C CA . ILE B 1 284 ? -0.238 32.281 -0.515 1 98.19 284 ILE B CA 1
ATOM 4538 C C . ILE B 1 284 ? -1.336 33.031 0.252 1 98.19 284 ILE B C 1
ATOM 4540 O O . ILE B 1 284 ? -2.371 33.375 -0.317 1 98.19 284 ILE B O 1
ATOM 4544 N N . LEU B 1 285 ? -1.1 33.312 1.57 1 98.31 285 LEU B N 1
ATOM 4545 C CA . LEU B 1 285 ? -2.17 33.812 2.412 1 98.31 285 LEU B CA 1
ATOM 4546 C C . LEU B 1 285 ? -2.037 35.344 2.586 1 98.31 285 LEU B C 1
ATOM 4548 O O . LEU B 1 285 ? -2.967 36 3.055 1 98.31 285 LEU B O 1
ATOM 4552 N N . GLY B 1 286 ? -0.865 35.938 2.305 1 98.19 286 GLY B N 1
ATOM 4553 C CA . GLY B 1 286 ? -0.669 37.375 2.424 1 98.19 286 GLY B CA 1
ATOM 4554 C C . GLY B 1 286 ? -0.343 37.812 3.84 1 98.19 286 GLY B C 1
ATOM 4555 O O . GLY B 1 286 ? -0.432 39 4.16 1 98.19 286 GLY B O 1
ATOM 4556 N N . ARG B 1 287 ? -0.055 36.906 4.727 1 97.94 287 ARG B N 1
ATOM 4557 C CA . ARG B 1 287 ? 0.355 37.125 6.109 1 97.94 287 ARG B CA 1
ATOM 4558 C C . ARG B 1 287 ? 1.376 36.094 6.566 1 97.94 287 ARG B C 1
ATOM 4560 O O . ARG B 1 287 ? 1.452 35 6 1 97.94 287 ARG B O 1
ATOM 4567 N N . PRO B 1 288 ? 2.137 36.469 7.582 1 97.69 288 PRO B N 1
ATOM 4568 C CA . PRO B 1 288 ? 3.107 35.5 8.078 1 97.69 288 PRO B CA 1
ATOM 4569 C C . PRO B 1 288 ? 2.441 34.281 8.719 1 97.69 288 PRO B C 1
ATOM 4571 O O . PRO B 1 288 ? 1.284 34.344 9.141 1 97.69 288 PRO B O 1
ATOM 4574 N N . ALA B 1 289 ? 3.174 33.156 8.75 1 98.5 289 ALA B N 1
ATOM 4575 C CA . ALA B 1 289 ? 2.717 32 9.492 1 98.5 289 ALA B CA 1
ATOM 4576 C C . ALA B 1 289 ? 2.6 32.312 10.984 1 98.5 289 ALA B C 1
ATOM 4578 O O . ALA B 1 289 ? 3.354 33.125 11.516 1 98.5 289 ALA B O 1
ATOM 4579 N N . ALA B 1 290 ? 1.698 31.656 11.648 1 97.69 290 ALA B N 1
ATOM 4580 C CA . ALA B 1 290 ? 1.45 31.891 13.07 1 97.69 290 ALA B CA 1
ATOM 4581 C C . ALA B 1 290 ? 2.605 31.375 13.922 1 97.69 290 ALA B C 1
ATOM 4583 O O . ALA B 1 290 ? 3.174 30.328 13.633 1 97.69 290 ALA B O 1
ATOM 4584 N N . SER B 1 291 ? 2.918 32.094 14.977 1 97.06 291 SER B N 1
ATOM 4585 C CA . SER B 1 291 ? 3.865 31.609 15.977 1 97.06 291 SER B CA 1
ATOM 4586 C C . SER B 1 291 ? 3.189 30.672 16.969 1 97.06 291 SER B C 1
ATOM 4588 O O . SER B 1 291 ? 1.962 30.656 17.078 1 97.06 291 SER B O 1
ATOM 4590 N N . ILE B 1 292 ? 3.998 29.875 17.656 1 96.06 292 ILE B N 1
ATOM 4591 C CA . ILE B 1 292 ? 3.434 28.953 18.625 1 96.06 292 ILE B CA 1
ATOM 4592 C C . ILE B 1 292 ? 2.783 29.719 19.766 1 96.06 292 ILE B C 1
ATOM 4594 O O . ILE B 1 292 ? 1.765 29.297 20.312 1 96.06 292 ILE B O 1
ATOM 4598 N N . SER B 1 293 ? 3.35 30.922 20.125 1 96.62 293 SER B N 1
ATOM 4599 C CA . SER B 1 293 ? 2.752 31.766 21.141 1 96.62 293 SER B CA 1
ATOM 4600 C C . SER B 1 293 ? 1.355 32.219 20.734 1 96.62 293 SER B C 1
ATOM 4602 O O . SER B 1 293 ? 0.422 32.188 21.547 1 96.62 293 SER B O 1
ATOM 4604 N N . SER B 1 294 ? 1.248 32.625 19.5 1 96.31 294 SER B N 1
ATOM 4605 C CA . SER B 1 294 ? -0.044 33.094 19 1 96.31 294 SER B CA 1
ATOM 4606 C C . SER B 1 294 ? -1.064 31.953 19 1 96.31 294 SER B C 1
ATOM 4608 O O . SER B 1 294 ? -2.23 32.156 19.344 1 96.31 294 SER B O 1
ATOM 4610 N N . THR B 1 295 ? -0.668 30.75 18.609 1 95.69 295 THR B N 1
ATOM 4611 C CA . THR B 1 295 ? -1.574 29.609 18.531 1 95.69 295 THR B CA 1
ATOM 4612 C C . THR B 1 295 ? -2.047 29.188 19.922 1 95.69 295 THR B C 1
ATOM 4614 O O . THR B 1 295 ? -3.217 28.859 20.109 1 95.69 295 THR B O 1
ATOM 4617 N N . ILE B 1 296 ? -1.151 29.219 20.906 1 95.38 296 ILE B N 1
ATOM 4618 C CA . ILE B 1 296 ? -1.496 28.875 22.266 1 95.38 296 ILE B CA 1
ATOM 4619 C C . ILE B 1 296 ? -2.479 29.891 22.828 1 95.38 296 ILE B C 1
ATOM 4621 O O . ILE B 1 296 ? -3.467 29.531 23.484 1 95.38 296 ILE B O 1
ATOM 4625 N N . ARG B 1 297 ? -2.295 31.156 22.562 1 95.44 297 ARG B N 1
ATOM 4626 C CA . ARG B 1 297 ? -3.156 32.219 23.078 1 95.44 297 ARG B CA 1
ATOM 4627 C C . ARG B 1 297 ? -4.551 32.125 22.469 1 95.44 297 ARG B C 1
ATOM 4629 O O . ARG B 1 297 ? -5.535 32.531 23.094 1 95.44 297 ARG B O 1
ATOM 4636 N N . GLN B 1 298 ? -4.637 31.688 21.281 1 91.5 298 GLN B N 1
ATOM 4637 C CA . GLN B 1 298 ? -5.914 31.562 20.594 1 91.5 298 GLN B CA 1
ATOM 4638 C C . GLN B 1 298 ? -6.758 30.438 21.188 1 91.5 298 GLN B C 1
ATOM 4640 O O . GLN B 1 298 ? -7.988 30.484 21.156 1 91.5 298 GLN B O 1
ATOM 4645 N N . ASP B 1 299 ? -6.039 29.406 21.641 1 88.25 299 ASP B N 1
ATOM 4646 C CA . ASP B 1 299 ? -6.754 28.297 22.281 1 88.25 299 ASP B CA 1
ATOM 4647 C C . ASP B 1 299 ? -5.992 27.781 23.5 1 88.25 299 ASP B C 1
ATOM 4649 O O . ASP B 1 299 ? -5.531 26.625 23.5 1 88.25 299 ASP B O 1
ATOM 4653 N N . PRO B 1 300 ? -6.055 28.469 24.547 1 89.31 300 PRO B N 1
ATOM 4654 C CA . PRO B 1 300 ? -5.262 28.094 25.719 1 89.31 300 PRO B CA 1
ATOM 4655 C C . PRO B 1 300 ? -5.75 26.797 26.359 1 89.31 300 PRO B C 1
ATOM 4657 O O . PRO B 1 300 ? -4.969 26.094 27.031 1 89.31 300 PRO B O 1
ATOM 4660 N N . SER B 1 301 ? -7.027 26.453 26.141 1 86.38 301 SER B N 1
ATOM 4661 C CA . SER B 1 301 ? -7.605 25.266 26.766 1 86.38 301 SER B CA 1
ATOM 4662 C C . SER B 1 301 ? -6.98 23.984 26.219 1 86.38 301 SER B C 1
ATOM 4664 O O . SER B 1 301 ? -7.004 22.938 26.875 1 86.38 301 SER B O 1
ATOM 4666 N N . ARG B 1 302 ? -6.348 24.062 25.094 1 87.38 302 ARG B N 1
ATOM 4667 C CA . ARG B 1 302 ? -5.758 22.891 24.469 1 87.38 302 ARG B CA 1
ATOM 4668 C C . ARG B 1 302 ? -4.309 22.703 24.906 1 87.38 302 ARG B C 1
ATOM 4670 O O . ARG B 1 302 ? -3.732 21.625 24.734 1 87.38 302 ARG B O 1
ATOM 4677 N N . PHE B 1 303 ? -3.766 23.734 25.375 1 91.94 303 PHE B N 1
ATOM 4678 C CA . PHE B 1 303 ? -2.4 23.656 25.875 1 91.94 303 PHE B CA 1
ATOM 4679 C C . PHE B 1 303 ? -2.383 23.156 27.328 1 91.94 303 PHE B C 1
ATOM 4681 O O . PHE B 1 303 ? -2.232 23.938 28.25 1 91.94 303 PHE B O 1
ATOM 4688 N N . GLN B 1 304 ? -2.557 21.891 27.469 1 90.12 304 GLN B N 1
ATOM 4689 C CA . GLN B 1 304 ? -2.611 21.219 28.766 1 90.12 304 GLN B CA 1
ATOM 4690 C C . GLN B 1 304 ? -1.931 19.859 28.703 1 90.12 304 GLN B C 1
ATOM 4692 O O . GLN B 1 304 ? -1.848 19.234 27.641 1 90.12 304 GLN B O 1
ATOM 4697 N N . PRO B 1 305 ? -1.438 19.484 29.938 1 86.06 305 PRO B N 1
ATOM 4698 C CA . PRO B 1 305 ? -0.878 18.141 29.969 1 86.06 305 PRO B CA 1
ATOM 4699 C C . PRO B 1 305 ? -1.888 17.078 29.547 1 86.06 305 PRO B C 1
ATOM 4701 O O . PRO B 1 305 ? -3.076 17.359 29.391 1 86.06 305 PRO B O 1
ATOM 4704 N N . PHE B 1 306 ? -1.429 15.859 29.25 1 77.88 306 PHE B N 1
ATOM 4705 C CA . PHE B 1 306 ? -2.289 14.773 28.812 1 77.88 306 PHE B CA 1
ATOM 4706 C C . PHE B 1 306 ? -3.424 14.539 29.797 1 77.88 306 PHE B C 1
ATOM 4708 O O . PHE B 1 306 ? -3.252 14.734 31 1 77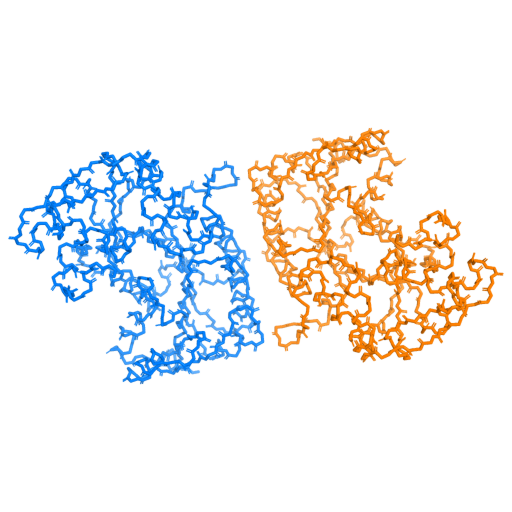.88 306 PHE B O 1
#

pLDDT: mean 93.42, std 8.23, range [42.12, 98.88]